Protein AF-A0A2M7KW00-F1 (afdb_monomer_lite)

pLDDT: mean 83.25, std 20.26, range [27.33, 98.62]

Sequence (384 aa):
MTSNLDKLHRLRQGNATWQCAARRAPFWIMPKDRPPYRPFIILVVDQDTELIYKTDIQEERPTPEAILEILFKAMQGTLLNLWHRGRPARILVDDAKLAQVLAPRLAELEIRCDYRATLPQANSALLEMEEHATKRKPIPGLLSIPGVTVPLAAEFFAAAADYYRQKPWRWMENWLPIAVRYPPDGRARYALVLGRGGETYGLSVYESLEDVDIVLSDTSPEKHAPLVPWFSLVLDEATGMSFADLDAIEQYGWPVAGEKAYPMAIKATPKSDWGELPSASELAWLAAALRVLPDFVTRHLHAERGMPRPAHATYSLSGVHGGQKIALRFPAEAQSTPPDADTAGSSNADQDADMEELEKFIQDWHWDEASHEIARQMGAFLFQ

Structure (mmCIF, N/CA/C/O backbone):
data_AF-A0A2M7KW00-F1
#
_entry.id   AF-A0A2M7KW00-F1
#
loop_
_atom_site.group_PDB
_atom_site.id
_atom_site.type_symbol
_atom_site.label_atom_id
_atom_site.label_alt_id
_atom_site.label_comp_id
_atom_site.label_asym_id
_atom_site.label_entity_id
_atom_site.label_seq_id
_atom_site.pdbx_PDB_ins_code
_atom_site.Cartn_x
_atom_site.Cartn_y
_atom_site.Cartn_z
_atom_site.occupancy
_atom_site.B_iso_or_equiv
_atom_site.auth_seq_id
_atom_site.auth_comp_id
_atom_site.auth_asym_id
_atom_site.auth_atom_id
_atom_site.pdbx_PDB_model_num
ATOM 1 N N . MET A 1 1 ? -17.438 -15.249 35.312 1.00 45.81 1 MET A N 1
ATOM 2 C CA . MET A 1 1 ? -17.894 -14.322 34.249 1.00 45.81 1 MET A CA 1
ATOM 3 C C . MET A 1 1 ? -19.181 -13.574 34.618 1.00 45.81 1 MET A C 1
ATOM 5 O O . MET A 1 1 ? -19.190 -12.360 34.470 1.00 45.81 1 MET A O 1
ATOM 9 N N . THR A 1 2 ? -20.209 -14.225 35.177 1.00 52.19 2 THR A N 1
ATOM 10 C CA . THR A 1 2 ? -21.486 -13.604 35.619 1.00 52.19 2 THR A CA 1
ATOM 11 C C . THR A 1 2 ? -21.329 -12.387 36.546 1.00 52.19 2 THR A C 1
ATOM 13 O O . THR A 1 2 ? -21.923 -11.348 36.295 1.00 52.19 2 THR A O 1
ATOM 16 N N . SER A 1 3 ? -20.424 -12.445 37.532 1.00 58.31 3 SER A N 1
ATOM 17 C CA . SER A 1 3 ? -20.190 -11.337 38.482 1.00 58.31 3 SER A CA 1
ATOM 18 C C . SER A 1 3 ? -19.735 -10.006 37.846 1.00 58.31 3 SER A C 1
ATOM 20 O O . SER A 1 3 ? -19.897 -8.950 38.459 1.00 58.31 3 SER A O 1
ATOM 22 N N . ASN A 1 4 ? -19.149 -10.027 36.640 1.00 69.81 4 ASN A N 1
ATOM 23 C CA . ASN A 1 4 ? -18.661 -8.809 35.981 1.00 69.81 4 ASN A CA 1
ATOM 24 C C . ASN A 1 4 ? -19.760 -8.127 35.145 1.00 69.81 4 ASN A C 1
ATOM 26 O O . ASN A 1 4 ? -19.852 -6.902 35.136 1.00 69.81 4 ASN A O 1
ATOM 30 N N . LEU A 1 5 ? -20.645 -8.914 34.524 1.00 77.75 5 LEU A N 1
ATOM 31 C CA . LEU A 1 5 ? -21.812 -8.410 33.790 1.00 77.75 5 LEU A CA 1
ATOM 32 C C . LEU A 1 5 ? -22.797 -7.695 34.725 1.00 77.75 5 LEU A C 1
ATOM 34 O O . LEU A 1 5 ? -23.242 -6.595 34.411 1.00 77.75 5 LEU A O 1
ATOM 38 N N . ASP A 1 6 ? -23.031 -8.229 35.928 1.00 79.75 6 ASP A N 1
ATOM 39 C CA . ASP A 1 6 ? -23.888 -7.584 36.936 1.00 79.75 6 ASP A CA 1
ATOM 40 C C . ASP A 1 6 ? -23.383 -6.190 37.343 1.00 79.75 6 ASP A C 1
ATOM 42 O O . ASP A 1 6 ? -24.168 -5.276 37.605 1.00 79.75 6 ASP A O 1
ATOM 46 N N . LYS A 1 7 ? -22.057 -6.001 37.400 1.00 83.12 7 LYS A N 1
ATOM 47 C CA . LYS A 1 7 ? -21.451 -4.694 37.695 1.00 83.12 7 LYS A CA 1
ATOM 48 C C . LYS A 1 7 ? -21.647 -3.713 36.543 1.00 83.12 7 LYS A C 1
ATOM 50 O O . LYS A 1 7 ? -21.883 -2.535 36.801 1.00 83.12 7 LYS A O 1
ATOM 55 N N . LEU A 1 8 ? -21.556 -4.191 35.303 1.00 87.19 8 LEU A N 1
ATOM 56 C CA . LEU A 1 8 ? -21.757 -3.383 34.099 1.00 87.19 8 LEU A CA 1
ATOM 57 C C . LEU A 1 8 ? -23.226 -2.989 33.917 1.00 87.19 8 LEU A C 1
ATOM 59 O O . LEU A 1 8 ? -23.504 -1.840 33.590 1.00 87.19 8 LEU A O 1
ATOM 63 N N . HIS A 1 9 ? -24.169 -3.882 34.224 1.00 87.56 9 HIS A N 1
ATOM 64 C CA . HIS A 1 9 ? -25.604 -3.581 34.210 1.00 87.56 9 HIS A CA 1
ATOM 65 C C . HIS A 1 9 ? -25.988 -2.408 35.116 1.00 87.56 9 HIS A C 1
ATOM 67 O O . HIS A 1 9 ? -26.864 -1.616 34.773 1.00 87.56 9 HIS A O 1
ATOM 73 N N . ARG A 1 10 ? -25.311 -2.272 36.263 1.00 88.69 10 ARG A N 1
ATOM 74 C CA . ARG A 1 10 ? -25.537 -1.178 37.222 1.00 88.69 10 ARG A CA 1
ATOM 75 C C . ARG A 1 10 ? -24.998 0.170 36.746 1.00 88.69 10 ARG A C 1
ATOM 77 O O . ARG A 1 10 ? -25.286 1.186 37.376 1.00 88.69 10 ARG A O 1
ATOM 84 N N . LEU A 1 11 ? -24.194 0.199 35.683 1.00 90.81 11 LEU A N 1
ATOM 85 C CA . LEU A 1 11 ? -23.729 1.450 35.100 1.00 90.81 11 LEU A CA 1
ATOM 86 C C . LEU A 1 11 ? -24.886 2.156 34.391 1.00 90.81 11 LEU A C 1
ATOM 88 O O . LEU A 1 11 ? -25.715 1.521 33.732 1.00 90.81 11 LEU A O 1
ATOM 92 N N . ARG A 1 12 ? -24.905 3.489 34.499 1.00 91.38 12 ARG A N 1
ATOM 93 C CA . ARG A 1 12 ? -25.876 4.332 33.801 1.00 91.38 12 ARG A CA 1
ATOM 94 C C . ARG A 1 12 ? -25.767 4.092 32.300 1.00 91.38 12 ARG A C 1
ATOM 96 O O . ARG A 1 12 ? -24.668 4.158 31.753 1.00 91.38 12 ARG A O 1
ATOM 103 N N . GLN A 1 13 ? -26.896 3.860 31.644 1.00 92.38 13 GLN A N 1
ATOM 104 C CA . GLN A 1 13 ? -26.951 3.855 30.190 1.00 92.38 13 GLN A CA 1
ATOM 105 C C . GLN A 1 13 ? -27.129 5.286 29.673 1.00 92.38 13 GLN A C 1
ATOM 107 O O . GLN A 1 13 ? -27.987 6.030 30.153 1.00 92.38 13 GLN A O 1
ATOM 112 N N . GLY A 1 14 ? -26.274 5.689 28.740 1.00 89.19 14 GLY A N 1
ATOM 113 C CA . GLY A 1 14 ? -26.382 6.940 27.997 1.00 89.19 14 GLY A CA 1
ATOM 114 C C . GLY A 1 14 ? -26.907 6.709 26.580 1.00 89.19 14 GLY A C 1
ATOM 115 O O . GLY A 1 14 ? -27.008 5.576 26.122 1.00 89.19 14 GLY A O 1
ATOM 116 N N . ASN A 1 15 ? -27.181 7.799 25.862 1.00 93.00 15 ASN A N 1
ATOM 117 C CA . ASN A 1 15 ? -27.612 7.758 24.457 1.00 93.00 15 ASN A CA 1
ATOM 118 C C . ASN A 1 15 ? -26.437 7.764 23.459 1.00 93.00 15 ASN A C 1
ATOM 120 O O . ASN A 1 15 ? -26.657 7.880 22.257 1.00 93.00 15 ASN A O 1
ATOM 124 N N . ALA A 1 16 ? -25.200 7.660 23.954 1.00 94.38 16 ALA A N 1
ATOM 125 C CA . ALA A 1 16 ? -23.987 7.764 23.153 1.00 94.38 16 ALA A CA 1
ATOM 126 C C . ALA A 1 16 ? -23.857 6.624 22.131 1.00 94.38 16 ALA A C 1
ATOM 128 O O . ALA A 1 16 ? -24.281 5.487 22.380 1.00 94.38 16 ALA A O 1
ATOM 129 N N . THR A 1 17 ? -23.227 6.938 20.999 1.00 97.62 17 THR A N 1
ATOM 130 C CA . THR A 1 17 ? -22.724 5.950 20.042 1.00 97.62 17 THR A CA 1
ATOM 131 C C . THR A 1 17 ? -21.207 5.920 20.130 1.00 97.62 17 THR A C 1
ATOM 133 O O . THR A 1 17 ? -20.566 6.949 19.953 1.00 97.62 17 THR A O 1
ATOM 136 N N . TRP A 1 18 ? -20.630 4.747 20.362 1.00 97.81 18 TRP A N 1
ATOM 137 C CA . TRP A 1 18 ? -19.180 4.558 20.326 1.00 97.81 18 TRP A CA 1
ATOM 138 C C . TRP A 1 18 ? -18.769 3.874 19.032 1.00 97.81 18 TRP A C 1
ATOM 140 O O . TRP A 1 18 ? -19.516 3.057 18.496 1.00 97.81 18 TRP A O 1
ATOM 150 N N . GLN A 1 19 ? -17.574 4.175 18.549 1.00 98.38 19 GLN A N 1
ATOM 151 C CA . GLN A 1 19 ? -16.898 3.419 17.506 1.00 98.38 19 GLN A CA 1
ATOM 152 C C . GLN A 1 19 ? -15.806 2.581 18.154 1.00 98.38 19 GLN A C 1
ATOM 154 O O . GLN A 1 19 ? -15.043 3.074 18.985 1.00 98.38 19 GLN A O 1
ATOM 159 N N . CYS A 1 20 ? -15.750 1.306 17.789 1.00 98.12 20 CYS A N 1
ATOM 160 C CA . CYS A 1 20 ? -14.713 0.394 18.224 1.00 98.12 20 CYS A CA 1
ATOM 161 C C . CYS A 1 20 ? -14.018 -0.202 17.002 1.00 98.12 20 CYS A C 1
ATOM 163 O O . CYS A 1 20 ? -14.656 -0.867 16.187 1.00 98.12 20 CYS A O 1
ATOM 165 N N . ALA A 1 21 ? -12.720 0.058 16.885 1.00 96.69 21 ALA A N 1
ATOM 166 C CA . ALA A 1 21 ? -11.879 -0.446 15.808 1.00 96.69 21 ALA A CA 1
ATOM 167 C C . ALA A 1 21 ? -10.793 -1.358 16.386 1.00 96.69 21 ALA A C 1
ATOM 169 O O . ALA A 1 21 ? -10.235 -1.060 17.440 1.00 96.69 21 ALA A O 1
ATOM 170 N N . ALA A 1 22 ? -10.485 -2.448 15.684 1.00 96.12 22 ALA A N 1
ATOM 171 C CA . ALA A 1 22 ? -9.365 -3.336 15.985 1.00 96.12 22 ALA A CA 1
ATOM 172 C C . ALA A 1 22 ? -8.521 -3.507 14.715 1.00 96.12 22 ALA A C 1
ATOM 174 O O . ALA A 1 22 ? -8.858 -4.308 13.844 1.00 96.12 22 ALA A O 1
ATOM 175 N N . ARG A 1 23 ? -7.457 -2.709 14.575 1.00 94.69 23 ARG A N 1
ATOM 176 C CA . ARG A 1 23 ? -6.689 -2.568 13.321 1.00 94.69 23 ARG A CA 1
ATOM 177 C C . ARG A 1 23 ? -5.191 -2.657 13.560 1.00 94.69 23 ARG A C 1
ATOM 179 O O . ARG A 1 23 ? -4.752 -2.555 14.699 1.00 94.69 23 ARG A O 1
ATOM 186 N N . ARG A 1 24 ? -4.403 -2.815 12.495 1.00 95.44 24 ARG A N 1
ATOM 187 C CA . ARG A 1 24 ? -2.952 -2.619 12.571 1.00 95.44 24 ARG A CA 1
ATOM 188 C C . ARG A 1 24 ? -2.656 -1.175 12.976 1.00 95.44 24 ARG A C 1
ATOM 190 O O . ARG A 1 24 ? -3.245 -0.239 12.443 1.00 95.44 24 ARG A O 1
ATOM 197 N N . ALA A 1 25 ? -1.743 -1.000 13.918 1.00 93.56 25 ALA A N 1
ATOM 198 C CA . ALA A 1 25 ? -1.333 0.307 14.394 1.00 93.56 25 ALA A CA 1
ATOM 199 C C . ALA A 1 25 ? -0.612 1.094 13.283 1.00 93.56 25 ALA A C 1
ATOM 201 O O . ALA A 1 25 ? 0.139 0.493 12.508 1.00 93.56 25 ALA A O 1
ATOM 202 N N . PRO A 1 26 ? -0.797 2.419 13.188 1.00 93.25 26 PRO A N 1
ATOM 203 C CA . PRO A 1 26 ? -0.128 3.259 12.198 1.00 93.25 26 PRO A CA 1
ATOM 204 C C . PRO A 1 26 ? 1.259 3.702 12.697 1.00 93.25 26 PRO A C 1
ATOM 206 O O . PRO A 1 26 ? 1.619 4.874 12.672 1.00 93.25 26 PRO A O 1
ATOM 209 N N . PHE A 1 27 ? 2.017 2.752 13.246 1.00 91.69 27 PHE A N 1
ATOM 210 C CA . PHE A 1 27 ? 3.394 2.924 13.695 1.00 91.69 27 PHE A CA 1
ATOM 211 C C . PHE A 1 27 ? 4.090 1.563 13.770 1.00 91.69 27 PHE A C 1
ATOM 213 O O . PHE A 1 27 ? 3.445 0.511 13.840 1.00 91.69 27 PHE A O 1
ATOM 220 N N . TRP A 1 28 ? 5.418 1.593 13.784 1.00 92.44 28 TRP A N 1
ATOM 221 C CA . TRP A 1 28 ? 6.259 0.408 13.906 1.00 92.44 28 TRP A CA 1
ATOM 222 C C . TRP A 1 28 ? 6.756 0.229 15.335 1.00 92.44 28 TRP A C 1
ATOM 224 O O . TRP A 1 28 ? 7.143 1.191 15.993 1.00 92.44 28 TRP A O 1
ATOM 234 N N . ILE A 1 29 ? 6.804 -1.021 15.790 1.00 90.75 29 ILE A N 1
ATOM 235 C CA . ILE A 1 29 ? 7.632 -1.415 16.927 1.00 90.75 29 ILE A CA 1
ATOM 236 C C . ILE A 1 29 ? 8.911 -2.027 16.363 1.00 90.75 29 ILE A C 1
ATOM 238 O O . ILE A 1 29 ? 8.855 -2.956 15.554 1.00 90.75 29 ILE A O 1
ATOM 242 N N . MET A 1 30 ? 10.056 -1.494 16.791 1.00 91.25 30 MET A N 1
ATOM 243 C CA . MET A 1 30 ? 11.389 -1.845 16.292 1.00 91.25 30 MET A CA 1
ATOM 244 C C . MET A 1 30 ? 12.249 -2.460 17.407 1.00 91.25 30 MET A C 1
ATOM 246 O O . MET A 1 30 ? 13.103 -1.795 17.990 1.00 91.25 30 MET A O 1
ATOM 250 N N . PRO A 1 31 ? 11.995 -3.723 17.770 1.00 88.62 31 PRO A N 1
ATOM 251 C CA . PRO A 1 31 ? 12.802 -4.440 18.749 1.00 88.62 31 PRO A CA 1
ATOM 252 C C . PRO A 1 31 ? 14.179 -4.802 18.167 1.00 88.62 31 PRO A C 1
ATOM 254 O O . PRO A 1 31 ? 14.361 -4.888 16.957 1.00 88.62 31 PRO A O 1
ATOM 257 N N . LYS A 1 32 ? 15.167 -5.030 19.037 1.00 85.25 32 LYS A N 1
ATOM 258 C CA . LYS A 1 32 ? 16.569 -5.263 18.630 1.00 85.25 32 LYS A CA 1
ATOM 259 C C . LYS A 1 32 ? 16.838 -6.680 18.130 1.00 85.25 32 LYS A C 1
ATOM 261 O O . LYS A 1 32 ? 17.815 -6.913 17.430 1.00 85.25 32 LYS A O 1
ATOM 266 N N . ASP A 1 33 ? 16.009 -7.624 18.544 1.00 91.62 33 ASP A N 1
ATOM 267 C CA . ASP A 1 33 ? 16.209 -9.066 18.414 1.00 91.62 33 ASP A CA 1
ATOM 268 C C . ASP A 1 33 ? 15.282 -9.721 17.381 1.00 91.62 33 ASP A C 1
ATOM 270 O O . ASP A 1 33 ? 15.375 -10.927 17.150 1.00 91.62 33 ASP A O 1
ATOM 274 N N . ARG A 1 34 ? 14.399 -8.948 16.740 1.00 88.38 34 ARG A N 1
ATOM 275 C CA . ARG A 1 34 ? 13.494 -9.440 15.696 1.00 88.38 34 ARG A CA 1
ATOM 276 C C . ARG A 1 34 ? 13.127 -8.339 14.693 1.00 88.38 34 ARG A C 1
ATOM 278 O O . ARG A 1 34 ? 13.294 -7.163 15.008 1.00 88.38 34 ARG A O 1
ATOM 285 N N . PRO A 1 35 ? 12.606 -8.698 13.506 1.00 88.69 35 PRO A N 1
ATOM 286 C CA . PRO A 1 35 ? 12.174 -7.717 12.515 1.00 88.69 35 PRO A CA 1
ATOM 287 C C . PRO A 1 35 ? 11.122 -6.731 13.057 1.00 88.69 35 PRO A C 1
ATOM 289 O O . PRO A 1 35 ? 10.318 -7.110 13.920 1.00 88.69 35 PRO A O 1
ATOM 292 N N . PRO A 1 36 ? 11.081 -5.489 12.533 1.00 91.81 36 PRO A N 1
ATOM 293 C CA . PRO A 1 36 ? 10.020 -4.538 12.835 1.00 91.81 36 PRO A CA 1
ATOM 294 C C . PRO A 1 36 ? 8.636 -5.124 12.562 1.00 91.81 36 PRO A C 1
ATOM 296 O O . PRO A 1 36 ? 8.425 -5.839 11.581 1.00 91.81 36 PRO A O 1
ATOM 299 N N . TYR A 1 37 ? 7.669 -4.793 13.412 1.00 91.81 37 TYR A N 1
ATOM 300 C CA . TYR A 1 37 ? 6.293 -5.253 13.249 1.00 91.81 37 TYR A CA 1
ATOM 301 C C . TYR A 1 37 ? 5.289 -4.160 13.609 1.00 91.81 37 TYR A C 1
ATOM 303 O O . TYR A 1 37 ? 5.576 -3.249 14.389 1.00 91.81 37 TYR A O 1
ATOM 311 N N . ARG A 1 38 ? 4.083 -4.274 13.045 1.00 94.38 38 ARG A N 1
ATOM 312 C CA . ARG A 1 38 ? 2.935 -3.432 13.396 1.00 94.38 38 ARG A CA 1
ATOM 313 C C . ARG A 1 38 ? 2.035 -4.188 14.370 1.00 94.38 38 ARG A C 1
ATOM 315 O O . ARG A 1 38 ? 1.467 -5.208 13.960 1.00 94.38 38 ARG A O 1
ATOM 322 N N . PRO A 1 39 ? 1.881 -3.738 15.626 1.00 95.44 39 PRO A N 1
ATOM 323 C CA . PRO A 1 39 ? 0.923 -4.347 16.539 1.00 95.44 39 PRO A CA 1
ATOM 324 C C . PRO A 1 39 ? -0.512 -4.067 16.072 1.00 95.44 39 PRO A C 1
ATOM 326 O O . PRO A 1 39 ? -0.748 -3.271 15.163 1.00 95.44 39 PRO A O 1
ATOM 329 N N . PHE A 1 40 ? -1.484 -4.707 16.702 1.00 96.25 40 PHE A N 1
ATOM 330 C CA . PHE A 1 40 ? -2.884 -4.321 16.653 1.00 96.25 40 PHE A CA 1
ATOM 331 C C . PHE A 1 40 ? -3.209 -3.296 17.739 1.00 96.25 40 PHE A C 1
ATOM 333 O O . PHE A 1 40 ? -2.741 -3.387 18.872 1.00 96.25 40 PHE A O 1
ATOM 340 N N . ILE A 1 41 ? -4.057 -2.336 17.395 1.00 95.50 41 ILE A N 1
ATOM 341 C CA . ILE A 1 41 ? -4.643 -1.365 18.309 1.00 95.50 41 ILE A CA 1
ATOM 342 C C . ILE A 1 41 ? -6.151 -1.598 18.383 1.00 95.50 41 ILE A C 1
ATOM 344 O O . ILE A 1 41 ? -6.830 -1.661 17.356 1.00 95.50 41 ILE A O 1
ATOM 348 N N . ILE A 1 42 ? -6.669 -1.736 19.602 1.00 96.88 42 ILE A N 1
ATOM 349 C CA . ILE A 1 42 ? -8.097 -1.666 19.899 1.00 96.88 42 ILE A CA 1
ATOM 350 C C . ILE A 1 42 ? -8.379 -0.246 20.370 1.00 96.88 42 ILE A C 1
ATOM 352 O O . ILE A 1 42 ? -7.870 0.176 21.408 1.00 96.88 42 ILE A O 1
ATOM 356 N N . LEU A 1 43 ? -9.199 0.475 19.617 1.00 95.94 43 LEU A N 1
ATOM 357 C CA . LEU A 1 43 ? -9.585 1.849 19.902 1.00 95.94 43 LEU A CA 1
ATOM 358 C C . LEU A 1 43 ? -11.084 1.910 20.183 1.00 95.94 43 LEU A C 1
ATOM 360 O O . LEU A 1 43 ? -11.873 1.374 19.408 1.00 95.94 43 LEU A O 1
ATOM 364 N N . VAL A 1 44 ? -11.474 2.575 21.270 1.00 96.31 44 VAL A N 1
ATOM 365 C CA . VAL A 1 44 ? -12.866 2.891 21.607 1.00 96.31 44 VAL A CA 1
ATOM 366 C C . VAL A 1 44 ? -12.993 4.402 21.710 1.00 96.31 44 VAL A C 1
ATOM 368 O O . VAL A 1 44 ? -12.443 5.009 22.630 1.00 96.31 44 VAL A O 1
ATOM 371 N N . VAL A 1 45 ? -13.722 4.993 20.771 1.00 95.19 45 VAL A N 1
ATOM 372 C CA . VAL A 1 45 ? -13.903 6.442 20.647 1.00 95.19 45 VAL A CA 1
ATOM 373 C C . VAL A 1 45 ? -15.386 6.783 20.646 1.00 95.19 45 VAL A C 1
ATOM 375 O O . VAL A 1 45 ? -16.207 6.055 20.082 1.00 95.19 45 VAL A O 1
ATOM 378 N N . ASP A 1 46 ? -15.750 7.872 21.305 1.00 94.19 46 ASP A N 1
ATOM 379 C CA . ASP A 1 46 ? -17.107 8.394 21.251 1.00 94.19 46 ASP A CA 1
ATOM 380 C C . ASP A 1 46 ? -17.346 9.124 19.923 1.00 94.19 46 ASP A C 1
ATOM 382 O O . ASP A 1 46 ? -16.532 9.933 19.484 1.00 94.19 46 ASP A O 1
ATOM 386 N N . GLN A 1 47 ? -18.460 8.822 19.257 1.00 94.62 47 GLN A N 1
ATOM 387 C CA . GLN A 1 47 ? -18.722 9.334 17.914 1.00 94.62 47 GLN A CA 1
ATOM 388 C C . GLN A 1 47 ? -18.974 10.847 17.888 1.00 94.62 47 GLN A C 1
ATOM 390 O O . GLN A 1 47 ? -18.634 11.493 16.901 1.00 94.62 47 GLN A O 1
ATOM 395 N N . ASP A 1 48 ? -19.603 11.397 18.926 1.00 91.19 48 ASP A N 1
ATOM 396 C CA . ASP A 1 48 ? -20.093 12.778 18.901 1.00 91.19 48 ASP A CA 1
ATOM 397 C C . ASP A 1 48 ? -19.098 13.742 19.562 1.00 91.19 48 ASP A C 1
ATOM 399 O O . ASP A 1 48 ? -19.019 14.907 19.182 1.00 91.19 48 ASP A O 1
ATOM 403 N N . THR A 1 49 ? -18.348 13.265 20.558 1.00 89.19 49 THR A N 1
ATOM 404 C CA . THR A 1 49 ? -17.354 14.064 21.295 1.00 89.19 49 THR A CA 1
ATOM 405 C C . THR A 1 49 ? -15.920 13.841 20.831 1.00 89.19 49 THR A C 1
ATOM 407 O O . THR A 1 49 ? -15.041 14.579 21.265 1.00 89.19 49 THR A O 1
ATOM 410 N N . GLU A 1 50 ? -15.679 12.821 20.001 1.00 87.44 50 GLU A N 1
ATOM 411 C CA . GLU A 1 50 ? -14.356 12.423 19.486 1.00 87.44 50 GLU A CA 1
ATOM 412 C C . GLU A 1 50 ? -13.363 11.979 20.576 1.00 87.44 50 GLU A C 1
ATOM 414 O O . GLU A 1 50 ? -12.216 11.639 20.297 1.00 87.44 50 GLU A O 1
ATOM 419 N N . LEU A 1 51 ? -13.815 11.900 21.831 1.00 88.94 51 LEU A N 1
ATOM 420 C CA . LEU A 1 51 ? -12.994 11.488 22.959 1.00 88.94 51 LEU A CA 1
ATOM 421 C C . 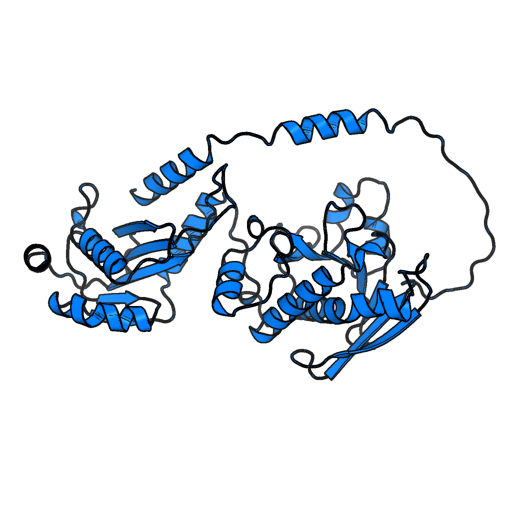LEU A 1 51 ? -12.670 9.997 22.886 1.00 88.94 51 LEU A C 1
ATOM 423 O O . LEU A 1 51 ? -13.558 9.143 22.782 1.00 88.94 51 LEU A O 1
ATOM 427 N N . ILE A 1 52 ? -11.387 9.677 23.034 1.00 90.56 52 ILE A N 1
ATOM 428 C CA . ILE A 1 52 ? -10.911 8.303 23.162 1.00 90.56 52 ILE A CA 1
ATOM 429 C C . ILE A 1 52 ? -11.181 7.828 24.592 1.00 90.56 52 ILE A C 1
ATOM 431 O O . ILE A 1 52 ? -10.614 8.322 25.565 1.00 90.56 52 ILE A O 1
ATOM 435 N N . TYR A 1 53 ? -12.061 6.843 24.741 1.00 89.62 53 TYR A N 1
ATOM 436 C CA . TYR A 1 53 ? -12.387 6.263 26.046 1.00 89.62 53 TYR A CA 1
ATOM 437 C C . TYR A 1 53 ? -11.433 5.145 26.430 1.00 89.62 53 TYR A C 1
ATOM 439 O O . TYR A 1 53 ? -11.151 4.941 27.616 1.00 89.62 53 TYR A O 1
ATOM 447 N N . LYS A 1 54 ? -10.932 4.402 25.440 1.00 90.75 54 LYS A N 1
ATOM 448 C CA . LYS A 1 54 ? -9.972 3.337 25.693 1.00 90.75 54 LYS A CA 1
ATOM 449 C C . LYS A 1 54 ? -9.110 3.043 24.477 1.00 90.75 54 LYS A C 1
ATOM 451 O O . LYS A 1 54 ? -9.621 2.923 23.369 1.00 90.75 54 LYS A O 1
ATOM 456 N N . THR A 1 55 ? -7.837 2.802 24.758 1.00 91.62 55 THR A N 1
ATOM 457 C CA . THR A 1 55 ? -6.884 2.203 23.830 1.00 91.62 55 THR A CA 1
ATOM 458 C C . THR A 1 55 ? -6.249 0.980 24.482 1.00 91.62 55 THR A C 1
ATOM 460 O O . THR A 1 55 ? -6.012 0.969 25.696 1.00 91.62 55 THR A O 1
ATOM 463 N N . ASP A 1 56 ? -5.994 -0.048 23.684 1.00 93.81 56 ASP A N 1
ATOM 464 C CA . ASP A 1 56 ? -5.217 -1.229 24.055 1.00 93.81 56 ASP A CA 1
ATOM 465 C C . ASP A 1 56 ? -4.356 -1.652 22.860 1.00 93.81 56 ASP A C 1
ATOM 467 O O . ASP A 1 56 ? -4.833 -1.629 21.725 1.00 93.81 56 ASP A O 1
ATOM 471 N N . ILE A 1 57 ? -3.090 -1.995 23.098 1.00 93.62 57 ILE A N 1
ATOM 472 C CA . ILE A 1 57 ? -2.143 -2.399 22.052 1.00 93.62 57 ILE A CA 1
ATOM 473 C C . ILE A 1 57 ? -1.774 -3.858 22.295 1.00 93.62 57 ILE A C 1
ATOM 475 O O . ILE A 1 57 ? -1.325 -4.218 23.382 1.00 93.62 57 ILE A O 1
ATOM 479 N N . GLN A 1 58 ? -1.949 -4.686 21.272 1.00 91.75 58 GLN A N 1
ATOM 480 C CA . GLN A 1 58 ? -1.665 -6.115 21.301 1.00 91.75 58 GLN A CA 1
ATOM 481 C C . GLN A 1 58 ? -0.772 -6.466 20.125 1.00 91.75 58 GLN A C 1
ATOM 483 O O . GLN A 1 58 ? -0.925 -5.925 19.041 1.00 91.75 58 GLN A O 1
ATOM 488 N N . GLU A 1 59 ? 0.186 -7.361 20.313 1.00 91.88 59 GLU A N 1
ATOM 489 C CA . GLU A 1 59 ? 1.060 -7.766 19.212 1.00 91.88 59 GLU A CA 1
ATOM 490 C C . GLU A 1 59 ? 0.308 -8.577 18.149 1.00 91.88 59 GLU A C 1
ATOM 492 O O . GLU A 1 59 ? 0.448 -8.330 16.950 1.00 91.88 59 GLU A O 1
ATOM 497 N N . GLU A 1 60 ? -0.521 -9.515 18.599 1.00 93.31 60 GLU A N 1
ATOM 498 C CA . GLU A 1 60 ? -1.321 -10.386 17.746 1.00 93.31 60 GLU A CA 1
ATOM 499 C C . GLU A 1 60 ? -2.717 -9.812 17.490 1.00 93.31 60 GLU A C 1
ATOM 501 O O . GLU A 1 60 ? -3.186 -8.908 18.187 1.00 93.31 60 GLU A O 1
ATOM 506 N N . ARG A 1 61 ? -3.406 -10.360 16.480 1.00 94.19 61 ARG A N 1
ATOM 507 C CA . ARG A 1 61 ? -4.782 -9.963 16.174 1.00 94.19 61 ARG A CA 1
ATOM 508 C C . ARG A 1 61 ? -5.675 -10.260 17.385 1.00 94.19 61 ARG A C 1
ATOM 510 O O . ARG A 1 61 ? -5.763 -11.423 17.784 1.00 94.19 61 ARG A O 1
ATOM 517 N N . PRO A 1 62 ? -6.377 -9.257 17.938 1.00 96.00 62 PRO A N 1
ATOM 518 C CA . PRO A 1 62 ? -7.163 -9.450 19.143 1.00 96.00 62 PRO A CA 1
ATOM 519 C C . PRO A 1 62 ? -8.348 -10.379 18.885 1.00 96.00 62 PRO A C 1
ATOM 521 O O . PRO A 1 62 ? -9.013 -10.306 17.846 1.00 96.00 62 PRO A O 1
ATOM 524 N N . THR A 1 63 ? -8.636 -11.244 19.857 1.00 96.81 63 THR A N 1
ATOM 525 C CA . THR A 1 63 ? -9.828 -12.094 19.820 1.00 96.81 63 THR A CA 1
ATOM 526 C C . THR A 1 63 ? -11.091 -11.266 20.081 1.00 96.81 63 THR A C 1
ATOM 528 O O . THR A 1 63 ? -11.022 -10.215 20.732 1.00 96.81 63 THR A O 1
ATOM 531 N N . PRO A 1 64 ? -12.276 -11.723 19.634 1.00 96.69 64 PRO A N 1
ATOM 532 C CA . PRO A 1 64 ? -13.537 -11.071 19.987 1.00 96.69 64 PRO A CA 1
ATOM 533 C C . PRO A 1 64 ? -13.724 -10.907 21.503 1.00 96.69 64 PRO A C 1
ATOM 535 O O . PRO A 1 64 ? -14.235 -9.885 21.955 1.00 96.69 64 PRO A O 1
ATOM 538 N N . GLU A 1 65 ? -13.266 -11.876 22.299 1.00 95.50 65 GLU A N 1
ATOM 539 C CA . GLU A 1 65 ? -13.296 -11.818 23.761 1.00 95.50 65 GLU A CA 1
ATOM 540 C C . GLU A 1 65 ? -12.407 -10.697 24.305 1.00 95.50 65 GLU A C 1
ATOM 542 O O . GLU A 1 65 ? -12.855 -9.939 25.165 1.00 95.50 65 GLU A O 1
ATOM 547 N N . ALA A 1 66 ? -11.188 -10.544 23.779 1.00 95.50 66 ALA A N 1
ATOM 548 C CA . ALA A 1 66 ? -10.288 -9.465 24.176 1.00 95.50 66 ALA A CA 1
ATOM 549 C C . ALA A 1 66 ? -10.898 -8.090 23.856 1.00 95.50 66 ALA A C 1
ATOM 551 O O . ALA A 1 66 ? -10.910 -7.204 24.709 1.00 95.50 66 ALA A O 1
ATOM 552 N N . ILE A 1 67 ? -11.491 -7.926 22.668 1.00 97.56 67 ILE A N 1
ATOM 553 C CA . ILE A 1 67 ? -12.179 -6.685 22.274 1.00 97.56 67 ILE A CA 1
ATOM 554 C C . ILE A 1 67 ? -13.353 -6.391 23.215 1.00 97.56 67 ILE A C 1
ATOM 556 O O . ILE A 1 67 ? -13.513 -5.262 23.685 1.00 97.56 67 ILE A O 1
ATOM 560 N N . LEU A 1 68 ? -14.153 -7.407 23.549 1.00 95.94 68 LEU A N 1
ATOM 561 C CA . LEU A 1 68 ? -15.265 -7.270 24.485 1.00 95.94 68 LEU A CA 1
ATOM 562 C C . LEU A 1 68 ? -14.788 -6.842 25.884 1.00 95.94 68 LEU A C 1
ATOM 564 O O . LEU A 1 68 ? -15.404 -5.982 26.513 1.00 95.94 68 LEU A O 1
ATOM 568 N N . GLU A 1 69 ? -13.671 -7.389 26.365 1.00 94.62 69 GLU A N 1
ATOM 569 C CA . GLU A 1 69 ? -13.064 -6.964 27.628 1.00 94.62 69 GLU A CA 1
ATOM 570 C C . GLU A 1 69 ? -12.608 -5.501 27.598 1.00 94.62 69 GLU A C 1
ATOM 572 O O . GLU A 1 69 ? -12.799 -4.784 28.585 1.00 94.62 69 GLU A O 1
ATOM 577 N N . ILE A 1 70 ? -12.039 -5.033 26.484 1.00 95.00 70 ILE A N 1
ATOM 578 C CA . ILE A 1 70 ? -11.657 -3.624 26.318 1.00 95.00 70 ILE A CA 1
ATOM 579 C C . ILE A 1 70 ? -12.888 -2.715 26.322 1.00 95.00 70 ILE A C 1
ATOM 581 O O . ILE A 1 70 ? -12.886 -1.704 27.027 1.00 95.00 70 ILE A O 1
ATOM 585 N N . LEU A 1 71 ? -13.970 -3.102 25.643 1.00 95.81 71 LEU A N 1
ATOM 586 C CA . LEU A 1 71 ? -15.247 -2.382 25.688 1.00 95.81 71 LEU A CA 1
ATOM 587 C C . LEU A 1 71 ? -15.805 -2.294 27.114 1.00 95.81 71 LEU A C 1
ATOM 589 O O . LEU A 1 71 ? -16.243 -1.232 27.552 1.00 95.81 71 LEU A O 1
ATOM 593 N N . PHE A 1 72 ? -15.748 -3.385 27.878 1.00 94.25 72 PHE A N 1
ATOM 594 C CA . PHE A 1 72 ? -16.191 -3.390 29.273 1.00 94.25 72 PHE A CA 1
ATOM 595 C C . PHE A 1 72 ? -15.331 -2.489 30.161 1.00 94.25 72 PHE A C 1
ATOM 597 O O . PHE A 1 72 ? -15.868 -1.769 31.006 1.00 94.25 72 PHE A O 1
ATOM 604 N N . LYS A 1 73 ? -14.010 -2.481 29.955 1.00 91.50 73 LYS A N 1
ATOM 605 C CA . LYS A 1 73 ? -13.101 -1.552 30.641 1.00 91.50 73 LYS A CA 1
ATOM 606 C C . LYS A 1 73 ? -13.411 -0.097 30.270 1.00 91.50 73 LYS A C 1
ATOM 608 O O . LYS A 1 73 ? -13.399 0.748 31.158 1.00 91.50 73 LYS A O 1
ATOM 613 N N . ALA A 1 74 ? -13.743 0.189 29.008 1.00 91.94 74 ALA A N 1
ATOM 614 C CA . ALA A 1 74 ? -14.157 1.523 28.569 1.00 91.94 74 ALA A CA 1
ATOM 615 C C . ALA A 1 74 ? -15.433 1.988 29.298 1.00 91.94 74 ALA A C 1
ATOM 617 O O . ALA A 1 74 ? -15.471 3.090 29.834 1.00 91.94 74 ALA A O 1
ATOM 618 N N . MET A 1 75 ? -16.441 1.118 29.439 1.00 93.75 75 MET A N 1
ATOM 619 C CA . MET A 1 75 ? -17.672 1.431 30.189 1.00 93.75 75 MET A CA 1
ATOM 620 C C . MET A 1 75 ? -17.424 1.747 31.664 1.00 93.75 75 MET A C 1
ATOM 622 O O . MET A 1 75 ? -18.112 2.578 32.260 1.00 93.75 75 MET A O 1
ATOM 626 N N . GLN A 1 76 ? -16.454 1.072 32.278 1.00 89.50 76 GLN A N 1
ATOM 627 C CA . GLN A 1 76 ? -16.101 1.295 33.678 1.00 89.50 76 GLN A CA 1
ATOM 628 C C . GLN A 1 76 ? -15.383 2.635 33.899 1.00 89.50 76 GLN A C 1
ATOM 630 O O . GLN A 1 76 ? -15.441 3.155 35.017 1.00 89.50 76 GLN A O 1
ATOM 635 N N . GLY A 1 77 ? -14.787 3.206 32.847 1.00 79.44 77 GLY A N 1
ATOM 636 C CA . GLY A 1 77 ? -13.945 4.395 32.913 1.00 79.44 77 GLY A CA 1
ATOM 637 C C . GLY A 1 77 ? -12.629 4.143 33.657 1.00 79.44 77 GLY A C 1
ATOM 638 O O . GLY A 1 77 ? -12.418 3.108 34.295 1.00 79.44 77 GLY A O 1
ATOM 639 N N . THR A 1 78 ? -11.719 5.110 33.590 1.00 67.81 78 THR A N 1
ATOM 640 C CA . THR A 1 78 ? -10.508 5.152 34.427 1.00 67.81 78 THR A CA 1
ATOM 641 C C . THR A 1 78 ? -10.682 6.178 35.547 1.00 67.81 78 THR A C 1
ATOM 643 O O . THR A 1 78 ? -11.626 6.964 35.531 1.00 67.81 78 THR A O 1
ATOM 646 N N . LEU A 1 79 ? -9.767 6.202 36.523 1.00 60.97 79 LEU A N 1
ATOM 647 C CA . LEU A 1 79 ? -9.756 7.223 37.585 1.00 60.97 79 LEU A CA 1
ATOM 648 C C . LEU A 1 79 ? -9.728 8.655 37.031 1.00 60.97 79 LEU A C 1
ATOM 650 O O . LEU A 1 79 ? -10.379 9.531 37.589 1.00 60.97 79 LEU A O 1
ATOM 654 N N . LEU A 1 80 ? -9.015 8.869 35.924 1.00 59.12 80 LEU A N 1
ATOM 655 C CA . LEU A 1 80 ? -8.927 10.163 35.247 1.00 59.12 80 LEU A CA 1
ATOM 656 C C . LEU A 1 80 ? -10.223 10.509 34.504 1.00 59.12 80 LEU A C 1
ATOM 658 O O . LEU A 1 80 ? -10.566 11.680 34.371 1.00 59.12 80 LEU A O 1
ATOM 662 N N . ASN A 1 81 ? -10.991 9.495 34.093 1.00 63.50 81 ASN A N 1
ATOM 663 C CA . ASN A 1 81 ? -12.094 9.675 33.163 1.00 63.50 81 ASN A CA 1
ATOM 664 C C . ASN A 1 81 ? -13.451 9.160 33.693 1.00 63.50 81 ASN A C 1
ATOM 666 O O . ASN A 1 81 ? -14.325 8.738 32.938 1.00 63.50 81 ASN A O 1
ATOM 670 N N . LEU A 1 82 ? -13.669 9.236 35.012 1.00 70.12 82 LEU A N 1
ATOM 671 C CA . LEU A 1 82 ? -14.905 8.778 35.675 1.00 70.12 82 LEU A CA 1
ATOM 672 C C . LEU A 1 82 ? -16.188 9.451 35.151 1.00 70.12 82 LEU A C 1
ATOM 674 O O . LEU A 1 82 ? -17.272 8.884 35.272 1.00 70.12 82 LEU A O 1
ATOM 678 N N . TRP A 1 83 ? -16.070 10.646 34.576 1.00 69.06 83 TRP A N 1
ATOM 679 C CA . TRP A 1 83 ? -17.161 11.429 33.997 1.00 69.06 83 TRP A CA 1
ATOM 680 C C . TRP A 1 83 ? -17.829 10.766 32.780 1.00 69.06 83 TRP A C 1
ATOM 682 O O . TRP A 1 83 ? -19.024 10.976 32.583 1.00 69.06 83 TRP A O 1
ATOM 692 N N . HIS A 1 84 ? -17.123 9.910 32.027 1.00 72.50 84 HIS A N 1
ATOM 693 C CA . HIS A 1 84 ? -17.717 9.124 30.933 1.00 72.50 84 HIS A CA 1
ATOM 694 C C . HIS A 1 84 ? -18.144 7.707 31.342 1.00 72.50 84 HIS A C 1
ATOM 696 O O . HIS A 1 84 ? -18.598 6.933 30.499 1.00 72.50 84 HIS A O 1
ATOM 702 N N . ARG A 1 85 ? -18.010 7.335 32.623 1.00 84.75 85 ARG A N 1
ATOM 703 C CA . ARG A 1 85 ? -18.400 6.007 33.113 1.00 84.75 85 ARG A CA 1
ATOM 704 C C . ARG A 1 85 ? -19.875 5.740 32.806 1.00 84.75 85 ARG A C 1
ATOM 706 O O . ARG A 1 85 ? -20.765 6.442 33.289 1.00 84.75 85 ARG A O 1
ATOM 713 N N . GLY A 1 86 ? -20.146 4.679 32.057 1.00 90.75 86 GLY A N 1
ATOM 714 C CA . GLY A 1 86 ? -21.491 4.371 31.591 1.00 90.75 86 GLY A CA 1
ATOM 715 C C . GLY A 1 86 ? -21.512 3.364 30.451 1.00 90.75 86 GLY A C 1
ATOM 716 O O . GLY A 1 86 ? -20.492 3.062 29.838 1.00 90.75 86 GLY A O 1
ATOM 717 N N . ARG A 1 87 ? -22.704 2.839 30.173 1.00 94.56 87 ARG A N 1
ATOM 718 C CA . ARG A 1 87 ? -22.977 2.033 28.979 1.00 94.56 87 ARG A CA 1
ATOM 719 C C . ARG A 1 87 ? -23.408 2.960 27.836 1.00 94.56 87 ARG A C 1
ATOM 721 O O . ARG A 1 87 ? -24.267 3.813 28.077 1.00 94.56 87 ARG A O 1
ATOM 728 N N . PRO A 1 88 ? -22.887 2.804 26.608 1.00 96.25 88 PRO A N 1
ATOM 729 C CA . PRO A 1 88 ? -23.450 3.488 25.447 1.00 96.25 88 PRO A CA 1
ATOM 730 C C . PRO A 1 88 ? -24.832 2.923 25.089 1.00 96.25 88 PRO A C 1
ATOM 732 O O . PRO A 1 88 ? -25.242 1.871 25.578 1.00 96.25 88 PRO A O 1
ATOM 735 N N . ALA A 1 89 ? -25.550 3.589 24.188 1.00 97.50 89 ALA A N 1
ATOM 736 C CA . ALA A 1 89 ? -26.726 2.995 23.551 1.00 97.50 89 ALA A CA 1
ATOM 737 C C . ALA A 1 89 ? -26.315 2.063 22.402 1.00 97.50 89 ALA A C 1
ATOM 739 O O . ALA A 1 89 ? -26.987 1.064 22.123 1.00 97.50 89 ALA A O 1
ATOM 740 N N . ARG A 1 90 ? -25.213 2.400 21.721 1.00 98.31 90 ARG A N 1
ATOM 741 C CA . ARG A 1 90 ? -24.758 1.710 20.517 1.00 98.31 90 ARG A CA 1
ATOM 742 C C . ARG A 1 90 ? -23.236 1.678 20.405 1.00 98.31 90 ARG A C 1
ATOM 744 O O . ARG A 1 90 ? -22.571 2.649 20.747 1.00 98.31 90 ARG A O 1
ATOM 751 N N . ILE A 1 91 ? -22.714 0.586 19.858 1.00 98.50 91 ILE A N 1
ATOM 752 C CA . ILE A 1 91 ? -21.322 0.419 19.442 1.00 98.50 91 ILE A CA 1
ATOM 753 C C . ILE A 1 91 ? -21.301 0.093 17.945 1.00 98.50 91 ILE A C 1
ATOM 755 O O . ILE A 1 91 ? -22.017 -0.797 17.486 1.00 98.50 91 ILE A O 1
ATOM 759 N N . LEU A 1 92 ? -20.486 0.817 17.188 1.00 98.62 92 LEU A N 1
ATOM 760 C CA . LEU A 1 92 ? -20.224 0.582 15.774 1.00 98.62 92 LEU A CA 1
ATOM 761 C C . LEU A 1 92 ? -18.861 -0.087 15.614 1.00 98.62 92 LEU A C 1
ATOM 763 O O . LEU A 1 92 ? -17.893 0.358 16.227 1.00 98.62 92 LEU A O 1
ATOM 767 N N . VAL A 1 93 ? -18.784 -1.122 14.782 1.00 98.31 93 VAL A N 1
ATOM 768 C CA . VAL A 1 93 ? -17.529 -1.804 14.421 1.00 98.31 93 VAL A CA 1
ATOM 769 C C . VAL A 1 93 ? -17.414 -1.940 12.905 1.00 98.31 93 VAL A C 1
ATOM 771 O O . VAL A 1 93 ? -18.424 -1.974 12.202 1.00 98.31 93 VAL A O 1
ATOM 774 N N . ASP A 1 94 ? -16.195 -2.049 12.395 1.00 95.94 94 ASP A N 1
ATOM 775 C CA . ASP A 1 94 ? -15.872 -2.114 10.963 1.00 95.94 94 ASP A CA 1
ATOM 776 C C . ASP A 1 94 ? -15.519 -3.507 10.440 1.00 95.94 94 ASP A C 1
ATOM 778 O O . ASP A 1 94 ? -15.199 -3.674 9.264 1.00 95.94 94 ASP A O 1
ATOM 782 N N . ASP A 1 95 ? -15.671 -4.530 11.275 1.00 95.62 95 ASP A N 1
ATOM 783 C CA . ASP A 1 95 ? -15.617 -5.930 10.872 1.00 95.62 95 ASP A CA 1
ATOM 784 C C . ASP A 1 95 ? -17.010 -6.557 11.043 1.00 95.62 95 ASP A C 1
ATOM 786 O O . ASP A 1 95 ? -17.554 -6.660 12.146 1.00 95.62 95 ASP A O 1
ATOM 790 N N . ALA A 1 96 ? -17.615 -6.969 9.926 1.00 95.94 96 ALA A N 1
ATOM 791 C CA . ALA A 1 96 ? -18.959 -7.540 9.916 1.00 95.94 96 ALA A CA 1
ATOM 792 C C . ALA A 1 96 ? -19.049 -8.870 10.683 1.00 95.94 96 ALA A C 1
ATOM 794 O O . ALA A 1 96 ? -20.078 -9.150 11.300 1.00 95.94 96 ALA A O 1
ATOM 795 N N . LYS A 1 97 ? -17.985 -9.685 10.672 1.00 95.81 97 LYS A N 1
ATOM 796 C CA . LYS A 1 97 ? -17.930 -10.935 11.444 1.00 95.81 97 LYS A CA 1
ATOM 797 C C . LYS A 1 97 ? -17.793 -10.621 12.927 1.00 95.81 97 LYS A C 1
ATOM 799 O O . LYS A 1 97 ? -18.480 -11.231 13.741 1.00 95.81 97 LYS A O 1
ATOM 804 N N . LEU A 1 98 ? -16.967 -9.634 13.272 1.00 95.94 98 LEU A N 1
ATOM 805 C CA . LEU A 1 98 ? -16.837 -9.174 14.650 1.00 95.94 98 LEU A CA 1
ATOM 806 C C . LEU A 1 98 ? -18.176 -8.654 15.191 1.00 95.94 98 LEU A C 1
ATOM 808 O O . LEU A 1 98 ? -18.580 -9.055 16.279 1.00 95.94 98 LEU A O 1
ATOM 812 N N . ALA A 1 99 ? -18.906 -7.843 14.418 1.00 97.50 99 ALA A N 1
ATOM 813 C CA . ALA A 1 99 ? -20.232 -7.351 14.803 1.00 97.50 99 ALA A CA 1
ATOM 814 C C . ALA A 1 99 ? -21.192 -8.500 15.153 1.00 97.50 99 ALA A C 1
ATOM 816 O O . ALA A 1 99 ? -21.861 -8.460 16.184 1.00 97.50 99 ALA A O 1
ATOM 817 N N . GLN A 1 100 ? -21.223 -9.551 14.323 1.00 97.25 100 GLN A N 1
ATOM 818 C CA . GLN A 1 100 ? -22.063 -10.732 14.550 1.00 97.25 100 GLN A CA 1
ATOM 819 C C . GLN A 1 100 ? -21.707 -11.463 15.850 1.00 97.25 100 GLN A C 1
ATOM 821 O O . GLN A 1 100 ? -22.604 -11.928 16.550 1.00 97.25 100 GLN A O 1
ATOM 826 N N . VAL A 1 101 ? -20.417 -11.546 16.188 1.00 97.06 101 VAL A N 1
ATOM 827 C CA . VAL A 1 101 ? -19.942 -12.208 17.413 1.00 97.06 101 VAL A CA 1
ATOM 828 C C . VAL A 1 101 ? -20.211 -11.359 18.660 1.00 97.06 101 VAL A C 1
ATOM 830 O O . VAL A 1 101 ? -20.619 -11.892 19.692 1.00 97.06 101 VAL A O 1
ATOM 833 N N . LEU A 1 102 ? -20.014 -10.039 18.585 1.00 97.12 102 LEU A N 1
ATOM 834 C CA . LEU A 1 102 ? -20.171 -9.142 19.733 1.00 97.12 102 LEU A CA 1
ATOM 835 C C . LEU A 1 102 ? -21.638 -8.826 20.055 1.00 97.12 102 LEU A C 1
ATOM 837 O O . LEU A 1 102 ? -21.976 -8.645 21.228 1.00 97.12 102 LEU A O 1
ATOM 841 N N . ALA A 1 103 ? -22.517 -8.772 19.048 1.00 97.38 103 ALA A N 1
ATOM 842 C CA . ALA A 1 103 ? -23.897 -8.318 19.215 1.00 97.38 103 ALA A CA 1
ATOM 843 C C . ALA A 1 103 ? -24.697 -9.075 20.294 1.00 97.38 103 ALA A C 1
ATOM 845 O O . ALA A 1 103 ? -25.298 -8.397 21.127 1.00 97.38 103 ALA A O 1
ATOM 846 N N . PRO A 1 104 ? -24.689 -10.423 20.379 1.00 96.75 104 PRO A N 1
ATOM 847 C CA . PRO A 1 104 ? -25.432 -11.133 21.423 1.00 96.75 104 PRO A CA 1
ATOM 848 C C . PRO A 1 104 ? -24.957 -10.781 22.837 1.00 96.75 104 PRO A C 1
ATOM 850 O O . PRO A 1 104 ? -25.770 -10.568 23.732 1.00 96.75 104 PRO A O 1
ATOM 853 N N . ARG A 1 105 ? -23.638 -10.658 23.029 1.00 94.81 105 ARG A N 1
ATOM 854 C CA . ARG A 1 105 ? -23.026 -10.362 24.333 1.00 94.81 105 ARG A CA 1
ATOM 855 C C . ARG A 1 105 ? -23.264 -8.920 24.771 1.00 94.81 105 ARG A C 1
ATOM 857 O O . ARG A 1 105 ? -23.433 -8.656 25.956 1.00 94.81 105 ARG A O 1
ATOM 864 N N . LEU A 1 106 ? -23.278 -7.985 23.825 1.00 96.56 106 LEU A N 1
ATOM 865 C CA . LEU A 1 106 ? -23.597 -6.581 24.088 1.00 96.56 106 LEU A CA 1
ATOM 866 C C . LEU A 1 106 ? -25.101 -6.365 24.305 1.00 96.56 106 LEU A C 1
ATOM 868 O O . LEU A 1 106 ? -25.478 -5.524 25.121 1.00 96.56 106 LEU A O 1
ATOM 872 N N . ALA A 1 107 ? -25.954 -7.167 23.660 1.00 96.50 107 ALA A N 1
ATOM 873 C CA . ALA A 1 107 ? -27.399 -7.133 23.861 1.00 96.50 107 ALA A CA 1
ATOM 874 C C . ALA A 1 107 ? -27.812 -7.556 25.279 1.00 96.50 107 ALA A C 1
ATOM 876 O O . ALA A 1 107 ? -28.786 -7.010 25.795 1.00 96.50 107 ALA A O 1
ATOM 877 N N . GLU A 1 108 ? -27.055 -8.449 25.937 1.00 94.94 108 GLU A N 1
ATOM 878 C CA . GLU A 1 108 ? -27.235 -8.738 27.371 1.00 94.94 108 GLU A CA 1
ATOM 879 C C . GLU A 1 108 ? -27.172 -7.448 28.196 1.00 94.94 108 GLU A C 1
ATOM 881 O O . GLU A 1 108 ? -27.972 -7.272 29.099 1.00 94.94 108 GLU A O 1
ATOM 886 N N . LEU A 1 109 ? -26.300 -6.504 27.827 1.00 94.62 109 LEU A N 1
ATOM 887 C CA . LEU A 1 109 ? -26.155 -5.190 28.455 1.00 94.62 109 LEU A CA 1
ATOM 888 C C . LEU A 1 109 ? -27.023 -4.107 27.801 1.00 94.62 109 LEU A C 1
ATOM 890 O O . LEU A 1 109 ? -26.731 -2.928 27.980 1.00 94.62 109 LEU A O 1
ATOM 894 N N . GLU A 1 110 ? -28.050 -4.465 27.028 1.00 96.19 110 GLU A N 1
ATOM 895 C CA . GLU A 1 110 ? -28.939 -3.531 26.313 1.00 96.19 110 GLU A CA 1
ATOM 896 C C . GLU A 1 110 ? -28.200 -2.572 25.355 1.00 96.19 110 GLU A C 1
ATOM 898 O O . GLU A 1 110 ? -28.696 -1.488 25.041 1.00 96.19 110 GLU A O 1
ATOM 903 N N . ILE A 1 111 ? -27.011 -2.957 24.880 1.00 98.00 111 ILE A N 1
ATOM 904 C CA . ILE A 1 111 ? -26.197 -2.181 23.939 1.00 98.00 111 ILE A CA 1
ATOM 905 C C . ILE A 1 111 ? -26.370 -2.771 22.542 1.00 98.00 111 ILE A C 1
ATOM 907 O O . ILE A 1 111 ? -26.144 -3.961 22.322 1.00 98.00 111 ILE A O 1
ATOM 911 N N . ARG A 1 112 ? -26.730 -1.934 21.565 1.00 98.12 112 ARG A N 1
ATOM 912 C CA . ARG A 1 112 ? -26.788 -2.360 20.158 1.00 98.12 112 ARG A CA 1
ATOM 913 C C . ARG A 1 112 ? -25.384 -2.394 19.564 1.00 98.12 112 ARG A C 1
ATOM 915 O O . ARG A 1 112 ? -24.625 -1.451 19.760 1.00 98.12 112 ARG A O 1
ATOM 922 N N . CYS A 1 113 ? -25.051 -3.438 18.813 1.00 98.50 113 CYS A N 1
ATOM 923 C CA . CYS A 1 113 ? -23.793 -3.525 18.078 1.00 98.50 113 CYS A CA 1
ATOM 924 C C . CYS A 1 113 ? -24.083 -3.643 16.586 1.00 98.50 113 CYS A C 1
ATOM 926 O O . CYS A 1 113 ? -24.750 -4.589 16.171 1.00 98.50 113 CYS A O 1
ATOM 928 N N . ASP A 1 114 ? -23.595 -2.686 15.800 1.00 97.62 114 ASP A N 1
ATOM 929 C CA . ASP A 1 114 ? -23.859 -2.615 14.366 1.00 97.62 114 ASP A CA 1
ATOM 930 C C . ASP A 1 114 ? -22.553 -2.563 13.566 1.00 97.62 114 ASP A C 1
ATOM 932 O O . ASP A 1 114 ? -21.608 -1.858 13.923 1.00 97.62 114 ASP A O 1
ATOM 936 N N . TYR A 1 115 ? -22.531 -3.248 12.423 1.00 98.19 115 TYR A N 1
ATOM 937 C CA . TYR A 1 115 ? -21.462 -3.096 11.439 1.00 98.19 115 TYR A CA 1
ATOM 938 C C . TYR A 1 115 ? -21.594 -1.771 10.675 1.00 98.19 115 TYR A C 1
ATOM 940 O O . TYR A 1 115 ? -22.687 -1.409 10.219 1.00 98.19 115 TYR A O 1
ATOM 948 N N . ARG A 1 116 ? -20.476 -1.076 10.463 1.00 97.69 116 ARG A N 1
ATOM 949 C CA . ARG A 1 116 ? -20.345 0.045 9.528 1.00 97.69 116 ARG A CA 1
ATOM 950 C C . ARG A 1 116 ? -19.042 -0.081 8.760 1.00 97.69 116 ARG A C 1
ATOM 952 O O . ARG A 1 116 ? -17.994 -0.249 9.357 1.00 97.69 116 ARG A O 1
ATOM 959 N N . ALA A 1 117 ? -19.104 0.063 7.438 1.00 93.12 117 ALA A N 1
ATOM 960 C CA . ALA A 1 117 ? -17.919 -0.036 6.586 1.00 93.12 117 ALA A CA 1
ATOM 961 C C . ALA A 1 117 ? -16.849 1.022 6.903 1.00 93.12 117 ALA A C 1
ATOM 963 O O . ALA A 1 117 ? -15.680 0.820 6.598 1.00 93.12 117 ALA A O 1
ATOM 964 N N . THR A 1 118 ? -17.244 2.146 7.503 1.00 94.19 118 THR A N 1
ATOM 965 C CA . THR A 1 118 ? -16.338 3.216 7.913 1.00 94.19 118 THR A CA 1
ATOM 966 C C . THR A 1 118 ? -16.654 3.678 9.331 1.00 94.19 118 THR A C 1
ATOM 968 O O . THR A 1 118 ? -17.816 3.732 9.742 1.00 94.19 118 THR A O 1
ATOM 971 N N . LEU A 1 119 ? -15.598 4.031 10.066 1.00 96.94 119 LEU A N 1
ATOM 972 C CA . LEU A 1 119 ? -15.643 4.588 11.417 1.00 96.94 119 LEU A CA 1
ATOM 973 C C . LEU A 1 119 ? -14.878 5.923 11.399 1.00 96.94 119 LEU A C 1
ATOM 975 O O . LEU A 1 119 ? -13.668 5.918 11.616 1.00 96.94 119 LEU A O 1
ATOM 979 N N . PRO A 1 120 ? -15.527 7.050 11.041 1.00 95.44 120 PRO A N 1
ATOM 980 C CA . PRO A 1 120 ? -14.833 8.315 10.799 1.00 95.44 120 PRO A CA 1
ATOM 981 C C . PRO A 1 120 ? -13.992 8.803 11.981 1.00 95.44 120 PRO A C 1
ATOM 983 O O . PRO A 1 120 ? -12.837 9.155 11.782 1.00 95.44 120 PRO A O 1
ATOM 986 N N . GLN A 1 121 ? -14.522 8.754 13.204 1.00 95.81 121 GLN A N 1
ATOM 987 C CA . GLN A 1 121 ? -13.809 9.197 14.405 1.00 95.81 121 GLN A CA 1
ATOM 988 C C . GLN A 1 121 ? -12.626 8.282 14.725 1.00 95.81 121 GLN A C 1
ATOM 990 O O . GLN A 1 121 ? -11.550 8.764 15.063 1.00 95.81 121 GLN A O 1
ATOM 995 N N . ALA A 1 122 ? -12.781 6.966 14.549 1.00 95.50 122 ALA A N 1
ATOM 996 C CA . ALA A 1 122 ?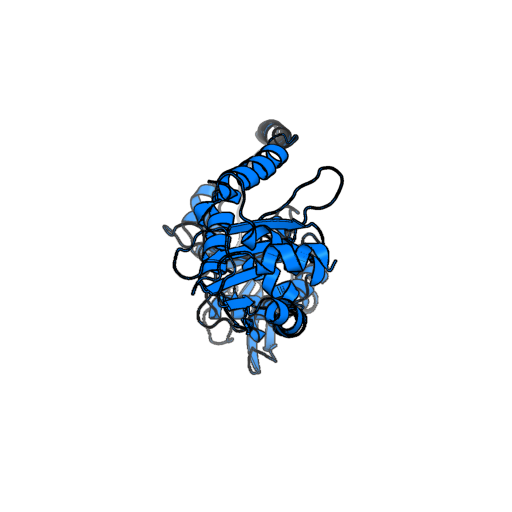 -11.655 6.045 14.694 1.00 95.50 122 ALA A CA 1
ATOM 997 C C . ALA A 1 122 ? -10.582 6.273 13.612 1.00 95.50 122 ALA A C 1
ATOM 999 O O . ALA A 1 122 ? -9.394 6.183 13.904 1.00 95.50 122 ALA A O 1
ATOM 1000 N N . ASN A 1 123 ? -10.984 6.592 12.376 1.00 94.25 123 ASN A N 1
ATOM 1001 C CA . ASN A 1 123 ? -10.055 6.928 11.296 1.00 94.25 123 ASN A CA 1
ATOM 1002 C C . ASN A 1 123 ? -9.268 8.208 11.613 1.00 94.25 123 ASN A C 1
ATOM 1004 O O . ASN A 1 123 ? -8.050 8.200 11.469 1.00 94.25 123 ASN A O 1
ATOM 1008 N N . SER A 1 124 ? -9.943 9.274 12.057 1.00 93.31 124 SER A N 1
ATOM 1009 C CA . SER A 1 124 ? -9.292 10.536 12.434 1.00 93.31 124 SER A CA 1
ATOM 1010 C C . SER A 1 124 ? -8.289 10.332 13.567 1.00 93.31 124 SER A C 1
ATOM 1012 O O . SER A 1 124 ? -7.132 10.711 13.427 1.00 93.31 124 SER A O 1
ATOM 1014 N N . ALA A 1 125 ? -8.686 9.629 14.633 1.00 92.75 125 ALA A N 1
ATOM 1015 C CA . ALA A 1 125 ? -7.798 9.335 15.754 1.00 92.75 125 ALA A CA 1
ATOM 1016 C C . ALA A 1 125 ? -6.547 8.540 15.330 1.00 92.75 125 ALA A C 1
ATOM 1018 O O . ALA A 1 125 ? -5.449 8.818 15.803 1.00 92.75 125 ALA A O 1
ATOM 1019 N N . LEU A 1 126 ? -6.682 7.567 14.418 1.00 92.56 126 LEU A N 1
ATOM 1020 C CA . LEU A 1 126 ? -5.536 6.810 13.900 1.00 92.56 126 LEU A CA 1
ATOM 1021 C C . LEU A 1 126 ? -4.609 7.670 13.025 1.00 92.56 126 LEU A C 1
ATOM 1023 O O . LEU A 1 126 ? -3.397 7.495 13.093 1.00 92.56 126 LEU A O 1
ATOM 1027 N N . LEU A 1 127 ? -5.151 8.603 12.237 1.00 90.88 127 LEU A N 1
ATOM 1028 C CA . LEU A 1 127 ? -4.344 9.542 11.449 1.00 90.88 127 LEU A CA 1
ATOM 1029 C C . LEU A 1 127 ? -3.562 10.511 12.345 1.00 90.88 127 LEU A C 1
ATOM 1031 O O . LEU A 1 127 ? -2.379 10.740 12.112 1.00 90.88 127 LEU A O 1
ATOM 1035 N N . GLU A 1 128 ? -4.190 11.034 13.399 1.00 89.75 128 GLU A N 1
ATOM 1036 C CA . GLU A 1 128 ? -3.516 11.885 14.389 1.00 89.75 128 GLU A CA 1
ATOM 1037 C C . GLU A 1 128 ? -2.423 11.115 15.144 1.00 89.75 128 GLU A C 1
ATOM 1039 O O . GLU A 1 128 ? -1.322 11.628 15.359 1.00 89.75 128 GLU A O 1
ATOM 1044 N N . MET A 1 129 ? -2.690 9.852 15.501 1.00 90.25 129 MET A N 1
ATOM 1045 C CA . MET A 1 129 ? -1.681 8.957 16.072 1.00 90.25 129 MET A CA 1
ATOM 1046 C C . MET A 1 129 ? -0.496 8.744 15.125 1.00 90.25 129 MET A C 1
ATOM 1048 O O . MET A 1 129 ? 0.640 8.750 15.593 1.00 90.25 129 MET A O 1
ATOM 1052 N N . GLU A 1 130 ? -0.741 8.543 13.827 1.00 90.62 130 GLU A N 1
ATOM 1053 C CA . GLU A 1 130 ? 0.311 8.385 12.814 1.00 90.62 130 GLU A CA 1
ATOM 1054 C C . GLU A 1 130 ? 1.201 9.624 12.742 1.00 90.62 130 GLU A C 1
ATOM 1056 O O . GLU A 1 130 ? 2.428 9.521 12.824 1.00 90.62 130 GLU A O 1
ATOM 1061 N N . GLU A 1 131 ? 0.587 10.801 12.619 1.00 88.75 131 GLU A N 1
ATOM 1062 C CA . GLU A 1 131 ? 1.302 12.071 12.519 1.00 88.75 131 GLU A CA 1
ATOM 1063 C C . GLU A 1 131 ? 2.168 12.315 13.760 1.00 88.75 131 GLU A C 1
ATOM 1065 O O . GLU A 1 131 ? 3.347 12.665 13.655 1.00 88.75 131 GLU A O 1
ATOM 1070 N N . HIS A 1 132 ? 1.617 12.042 14.944 1.00 87.12 132 HIS A N 1
ATOM 1071 C CA . HIS A 1 132 ? 2.345 12.163 16.199 1.00 87.12 132 HIS A CA 1
ATOM 1072 C C . HIS A 1 132 ? 3.498 11.153 16.311 1.00 87.12 132 HIS A C 1
ATOM 1074 O O . HIS A 1 132 ? 4.617 11.526 16.672 1.00 87.12 132 HIS A O 1
ATOM 1080 N N . ALA A 1 133 ? 3.248 9.879 15.990 1.00 84.62 133 ALA A N 1
ATOM 1081 C CA . ALA A 1 133 ? 4.226 8.800 16.119 1.00 84.62 133 ALA A CA 1
ATOM 1082 C C . ALA A 1 133 ? 5.396 8.952 15.140 1.00 84.62 133 ALA A C 1
ATOM 1084 O O . ALA A 1 133 ? 6.553 8.750 15.507 1.00 84.62 133 ALA A O 1
ATOM 1085 N N . THR A 1 134 ? 5.097 9.319 13.893 1.00 83.31 134 THR A N 1
ATOM 1086 C CA . THR A 1 134 ? 6.096 9.459 12.824 1.00 83.31 134 THR A CA 1
ATOM 1087 C C . THR A 1 134 ? 6.753 10.839 12.805 1.00 83.31 134 THR A C 1
ATOM 1089 O O . THR A 1 134 ? 7.799 11.003 12.172 1.00 83.31 134 THR A O 1
ATOM 1092 N N . LYS A 1 135 ? 6.164 11.831 13.495 1.00 84.81 135 LYS A N 1
ATOM 1093 C CA . LYS A 1 135 ? 6.546 13.256 13.449 1.00 84.81 135 LYS A CA 1
ATOM 1094 C C . LYS A 1 135 ? 6.568 13.812 12.021 1.00 84.81 135 LYS A C 1
ATOM 1096 O O . LYS A 1 135 ? 7.351 14.710 11.705 1.00 84.81 135 LYS A O 1
ATOM 1101 N N . ARG A 1 136 ? 5.756 13.233 11.139 1.00 80.88 136 ARG A N 1
ATOM 1102 C CA . ARG A 1 136 ? 5.660 13.553 9.715 1.00 80.88 136 ARG A CA 1
ATOM 1103 C C . ARG A 1 136 ? 4.199 13.503 9.303 1.00 80.88 136 ARG A C 1
ATOM 1105 O O . ARG A 1 136 ? 3.392 12.818 9.920 1.00 80.88 136 ARG A O 1
ATOM 1112 N N . LYS A 1 137 ? 3.869 14.202 8.220 1.00 83.50 137 LYS A N 1
ATOM 1113 C CA . LYS A 1 137 ? 2.548 14.076 7.608 1.00 83.50 137 LYS A CA 1
ATOM 1114 C C . LYS A 1 137 ? 2.350 12.628 7.122 1.00 83.50 137 LYS A C 1
ATOM 1116 O O . LYS A 1 137 ? 3.256 12.122 6.452 1.00 83.50 137 LYS A O 1
ATOM 1121 N N . PRO A 1 138 ? 1.194 11.996 7.400 1.00 85.69 138 PRO A N 1
ATOM 1122 C CA . PRO A 1 138 ? 0.868 10.670 6.891 1.00 85.69 138 PRO A CA 1
ATOM 1123 C C . PRO A 1 138 ? 1.084 10.549 5.384 1.00 85.69 138 PRO A C 1
ATOM 1125 O O . PRO A 1 138 ? 0.645 11.410 4.612 1.00 85.69 138 PRO A O 1
ATOM 1128 N N . ILE A 1 139 ? 1.750 9.473 4.966 1.00 86.44 139 ILE A N 1
ATOM 1129 C CA . ILE A 1 139 ? 1.962 9.180 3.545 1.00 86.44 139 ILE A CA 1
ATOM 1130 C C . ILE A 1 139 ? 0.652 8.588 3.011 1.00 86.44 139 ILE A C 1
ATOM 1132 O O . ILE A 1 139 ? 0.236 7.528 3.490 1.00 86.44 139 ILE A O 1
ATOM 1136 N N . PRO A 1 140 ? -0.022 9.215 2.031 1.00 89.44 140 PRO A N 1
ATOM 1137 C CA . PRO A 1 140 ? -1.262 8.660 1.503 1.00 89.44 140 PRO A CA 1
ATOM 1138 C C . PRO A 1 140 ? -0.997 7.329 0.781 1.00 89.44 140 PRO A C 1
ATOM 1140 O O . PRO A 1 140 ? 0.050 7.149 0.165 1.00 89.44 140 PRO A O 1
ATOM 1143 N N . GLY A 1 141 ? -1.945 6.393 0.848 1.00 92.81 141 GLY A N 1
ATOM 1144 C CA . GLY A 1 141 ? -1.855 5.131 0.102 1.00 92.81 141 GLY A CA 1
ATOM 1145 C C . GLY A 1 141 ? -2.275 5.289 -1.360 1.00 92.81 141 GLY A C 1
ATOM 1146 O O . GLY A 1 141 ? -3.037 6.199 -1.704 1.00 92.81 141 GLY A O 1
ATOM 1147 N N . LEU A 1 142 ? -1.870 4.360 -2.223 1.00 95.19 142 LEU A N 1
ATOM 1148 C CA . LEU A 1 142 ? -2.157 4.382 -3.659 1.00 95.19 142 LEU A CA 1
ATOM 1149 C C . LEU A 1 142 ? -3.658 4.439 -3.971 1.00 95.19 142 LEU A C 1
ATOM 1151 O O . LEU A 1 142 ? -4.074 5.120 -4.904 1.00 95.19 142 LEU A O 1
ATOM 1155 N N . LEU A 1 143 ? -4.497 3.769 -3.176 1.00 95.69 143 LEU A N 1
ATOM 1156 C CA . LEU A 1 143 ? -5.954 3.768 -3.375 1.00 95.69 143 LEU A CA 1
ATOM 1157 C C . LEU A 1 143 ? -6.629 5.113 -3.054 1.00 95.69 143 LEU A C 1
ATOM 1159 O O . LEU A 1 143 ? -7.803 5.288 -3.370 1.00 95.69 143 LEU A O 1
ATOM 1163 N N . SER A 1 144 ? -5.911 6.060 -2.444 1.00 93.06 144 SER A N 1
ATOM 1164 C CA . SER A 1 144 ? -6.404 7.430 -2.255 1.00 93.06 144 SER A CA 1
ATOM 1165 C C . SER A 1 144 ? -6.252 8.297 -3.512 1.00 93.06 144 SER A C 1
ATOM 1167 O O . SER A 1 144 ? -6.906 9.334 -3.629 1.00 93.06 144 SER A O 1
ATOM 1169 N N . ILE A 1 145 ? -5.420 7.872 -4.470 1.00 92.50 145 ILE A N 1
ATOM 1170 C CA . ILE A 1 145 ? -5.145 8.613 -5.701 1.00 92.50 145 ILE A CA 1
ATOM 1171 C C . ILE A 1 145 ? -6.375 8.536 -6.621 1.00 92.50 145 ILE A C 1
ATOM 1173 O O . ILE A 1 145 ? -6.808 7.435 -6.983 1.00 92.50 145 ILE A O 1
ATOM 1177 N N . PRO A 1 146 ? -6.924 9.676 -7.083 1.00 91.62 146 PRO A N 1
ATOM 1178 C CA . PRO A 1 146 ? -8.033 9.674 -8.027 1.00 91.62 146 PRO A CA 1
ATOM 1179 C C . PRO A 1 146 ? -7.725 8.851 -9.286 1.00 91.62 146 PRO A C 1
ATOM 1181 O O . PRO A 1 146 ? -6.740 9.086 -9.984 1.00 91.62 146 PRO A O 1
ATOM 1184 N N . GLY A 1 147 ? -8.595 7.884 -9.584 1.00 91.62 147 GLY A N 1
ATOM 1185 C CA . GLY A 1 147 ? -8.466 6.994 -10.741 1.00 91.62 147 GLY A CA 1
ATOM 1186 C C . GLY A 1 147 ? -7.658 5.718 -10.490 1.00 91.62 147 GLY A C 1
ATOM 1187 O O . GLY A 1 147 ? -7.689 4.825 -11.338 1.00 91.62 147 GLY A O 1
ATOM 1188 N N . VAL A 1 148 ? -6.986 5.577 -9.341 1.00 95.50 148 VAL A N 1
ATOM 1189 C CA . VAL A 1 148 ? -6.365 4.302 -8.966 1.00 95.50 148 VAL A CA 1
ATOM 1190 C C . VAL A 1 148 ? -7.436 3.355 -8.439 1.00 95.50 148 VAL A C 1
ATOM 1192 O O . VAL A 1 148 ? -8.205 3.672 -7.536 1.00 95.50 148 VAL A O 1
ATOM 1195 N N . THR A 1 149 ? -7.504 2.172 -9.041 1.00 96.31 149 THR A N 1
ATOM 1196 C CA . THR A 1 149 ? -8.457 1.120 -8.675 1.00 96.31 149 THR A CA 1
ATOM 1197 C C . THR A 1 149 ? -7.727 -0.059 -8.038 1.00 96.31 149 THR A C 1
ATOM 1199 O O . THR A 1 149 ? -6.534 -0.246 -8.278 1.00 96.31 149 THR A O 1
ATOM 1202 N N . VAL A 1 150 ? -8.442 -0.899 -7.279 1.00 97.56 150 VAL A N 1
ATOM 1203 C CA . VAL A 1 150 ? -7.876 -2.137 -6.708 1.00 97.56 150 VAL A CA 1
ATOM 1204 C C . VAL A 1 150 ? -7.196 -3.007 -7.780 1.00 97.56 150 VAL A C 1
ATOM 1206 O O . VAL A 1 150 ? -6.070 -3.432 -7.536 1.00 97.56 150 VAL A O 1
ATOM 1209 N N . PRO A 1 151 ? -7.779 -3.231 -8.980 1.00 97.69 151 PRO A N 1
ATOM 1210 C CA . PRO A 1 151 ? -7.082 -3.942 -10.051 1.00 97.69 151 PRO A CA 1
ATOM 1211 C C . PRO A 1 151 ? -5.792 -3.263 -10.527 1.00 97.69 151 PRO A C 1
ATOM 1213 O O . PRO A 1 151 ? -4.812 -3.956 -10.779 1.00 97.69 151 PRO A O 1
ATOM 1216 N N . LEU A 1 152 ? -5.771 -1.930 -10.661 1.00 96.81 152 LEU A N 1
ATOM 1217 C CA . LEU A 1 152 ? -4.569 -1.213 -11.104 1.00 96.81 152 LEU A CA 1
ATOM 1218 C C . LEU A 1 152 ? -3.444 -1.306 -10.066 1.00 96.81 152 LEU A C 1
ATOM 1220 O O . LEU A 1 152 ? -2.301 -1.572 -10.425 1.00 96.81 152 LEU A O 1
ATOM 1224 N N . ALA A 1 153 ? -3.771 -1.128 -8.785 1.00 98.19 153 ALA A N 1
ATOM 1225 C CA . ALA A 1 153 ? -2.808 -1.317 -7.708 1.00 98.19 153 ALA A CA 1
ATOM 1226 C C . ALA A 1 153 ? -2.300 -2.770 -7.682 1.00 98.19 153 ALA A C 1
ATOM 1228 O O . ALA A 1 153 ? -1.093 -2.992 -7.682 1.00 98.19 153 ALA A O 1
ATOM 1229 N N . ALA A 1 154 ? -3.194 -3.761 -7.783 1.00 98.25 154 ALA A N 1
ATOM 1230 C CA . ALA A 1 154 ? -2.812 -5.173 -7.855 1.00 98.25 154 ALA A CA 1
ATOM 1231 C C . ALA A 1 154 ? -1.835 -5.462 -9.010 1.00 98.25 154 ALA A C 1
ATOM 1233 O O . ALA A 1 154 ? -0.852 -6.178 -8.819 1.00 98.25 154 ALA A O 1
ATOM 1234 N N . GLU A 1 155 ? -2.081 -4.884 -10.191 1.00 98.06 155 GLU A N 1
ATOM 1235 C CA . GLU A 1 155 ? -1.182 -4.996 -11.343 1.00 98.06 155 GLU A CA 1
ATOM 1236 C C . GLU A 1 155 ? 0.191 -4.381 -11.050 1.00 98.06 155 GLU A C 1
ATOM 1238 O O . GLU A 1 155 ? 1.205 -5.013 -11.340 1.00 98.06 155 GLU A O 1
ATOM 1243 N N . PHE A 1 156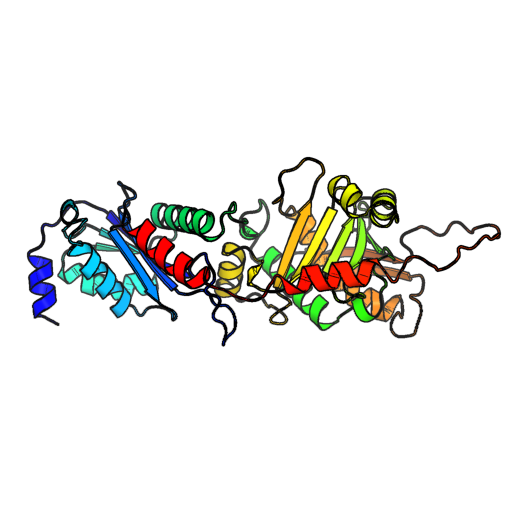 ? 0.238 -3.193 -10.440 1.00 98.56 156 PHE A N 1
ATOM 1244 C CA . PHE A 1 156 ? 1.488 -2.541 -10.044 1.00 98.56 156 PHE A CA 1
ATOM 1245 C C . PHE A 1 156 ? 2.309 -3.407 -9.078 1.00 98.56 156 PHE A C 1
ATOM 1247 O O . PHE A 1 156 ? 3.478 -3.679 -9.358 1.00 98.56 156 PHE A O 1
ATOM 1254 N N . PHE A 1 157 ? 1.702 -3.910 -7.996 1.00 98.56 157 PHE A N 1
ATOM 1255 C CA . PHE A 1 157 ? 2.383 -4.791 -7.038 1.00 98.56 157 PHE A CA 1
ATOM 1256 C C . PHE A 1 157 ? 2.871 -6.087 -7.701 1.00 98.56 157 PHE A C 1
ATOM 1258 O O . PHE A 1 157 ? 4.017 -6.494 -7.510 1.00 98.56 157 PHE A O 1
ATOM 1265 N N . ALA A 1 158 ? 2.042 -6.716 -8.541 1.00 98.50 158 ALA A N 1
ATOM 1266 C CA . ALA A 1 158 ? 2.424 -7.923 -9.270 1.00 98.50 158 ALA A CA 1
ATOM 1267 C C . ALA A 1 158 ? 3.575 -7.680 -10.260 1.00 98.50 158 ALA A C 1
ATOM 1269 O O . ALA A 1 158 ? 4.505 -8.484 -10.324 1.00 98.50 158 ALA A O 1
ATOM 1270 N N . ALA A 1 159 ? 3.537 -6.583 -11.017 1.00 98.56 159 ALA A N 1
ATOM 1271 C CA . ALA A 1 159 ? 4.593 -6.225 -11.960 1.00 98.56 159 ALA A CA 1
ATOM 1272 C C . ALA A 1 159 ? 5.903 -5.891 -11.237 1.00 98.56 159 ALA A C 1
ATOM 1274 O O . ALA A 1 159 ? 6.963 -6.358 -11.651 1.00 98.56 159 ALA A O 1
ATOM 1275 N N . ALA A 1 160 ? 5.838 -5.152 -10.127 1.00 98.56 160 ALA A N 1
ATOM 1276 C CA . ALA A 1 160 ? 7.003 -4.834 -9.310 1.00 98.56 160 ALA A CA 1
ATOM 1277 C C . ALA A 1 160 ? 7.621 -6.088 -8.671 1.00 98.56 160 ALA A C 1
ATOM 1279 O O . ALA A 1 160 ? 8.843 -6.246 -8.678 1.00 98.56 160 ALA A O 1
ATOM 1280 N N . ALA A 1 161 ? 6.797 -7.024 -8.191 1.00 98.38 161 ALA A N 1
ATOM 1281 C CA . ALA A 1 161 ? 7.279 -8.288 -7.649 1.00 98.38 161 ALA A CA 1
ATOM 1282 C C . ALA A 1 161 ? 8.002 -9.134 -8.714 1.00 98.38 161 ALA A C 1
ATOM 1284 O O . ALA A 1 161 ? 9.074 -9.684 -8.454 1.00 98.38 161 ALA A O 1
ATOM 1285 N N . ASP A 1 162 ? 7.457 -9.215 -9.929 1.00 98.06 162 ASP A N 1
ATOM 1286 C CA . ASP A 1 162 ? 8.092 -9.939 -11.037 1.00 98.06 162 ASP A CA 1
ATOM 1287 C C . ASP A 1 162 ? 9.363 -9.248 -11.538 1.00 98.06 162 ASP A C 1
ATOM 1289 O O . ASP A 1 162 ? 10.353 -9.920 -11.838 1.00 98.06 162 ASP A O 1
ATOM 1293 N N . TYR A 1 163 ? 9.364 -7.915 -11.588 1.00 98.19 163 TYR A N 1
ATOM 1294 C CA . TYR A 1 163 ? 10.546 -7.109 -11.879 1.00 98.19 163 TYR A CA 1
ATOM 1295 C C . TYR A 1 163 ? 11.657 -7.380 -10.857 1.00 98.19 163 TYR A C 1
ATOM 1297 O O . TYR A 1 163 ? 12.790 -7.682 -11.243 1.00 98.19 163 TYR A O 1
ATOM 1305 N N . TYR A 1 164 ? 11.320 -7.379 -9.561 1.00 97.44 164 TYR A N 1
ATOM 1306 C CA . TYR A 1 164 ? 12.278 -7.652 -8.493 1.00 97.44 164 TYR A CA 1
ATOM 1307 C C . TYR A 1 164 ? 12.876 -9.060 -8.599 1.00 97.44 164 TYR A C 1
ATOM 1309 O O . TYR A 1 164 ? 14.084 -9.244 -8.458 1.00 97.44 164 TYR A O 1
ATOM 1317 N N . ARG A 1 165 ? 12.051 -10.074 -8.885 1.00 97.38 165 ARG A N 1
ATOM 1318 C CA . ARG A 1 165 ? 12.515 -11.465 -9.039 1.00 97.38 165 ARG A CA 1
ATOM 1319 C C . ARG A 1 165 ? 13.460 -11.640 -10.224 1.00 97.38 165 ARG A C 1
ATOM 1321 O O . ARG A 1 165 ? 14.410 -12.416 -10.128 1.00 97.38 165 ARG A O 1
ATOM 1328 N N . GLN A 1 166 ? 13.211 -10.932 -11.325 1.00 97.25 166 GLN A N 1
ATOM 1329 C CA . GLN A 1 166 ? 14.013 -11.037 -12.547 1.00 97.25 166 GLN A CA 1
ATOM 1330 C C . GLN A 1 166 ? 15.311 -10.219 -12.500 1.00 97.25 166 GLN A C 1
ATOM 1332 O O . GLN A 1 166 ? 16.236 -10.515 -13.256 1.00 97.25 166 GLN A O 1
ATOM 1337 N N . LYS A 1 167 ? 15.417 -9.243 -11.589 1.00 95.62 167 LYS A N 1
ATOM 1338 C CA . LYS A 1 167 ? 16.640 -8.473 -11.305 1.00 95.62 167 LYS A CA 1
ATOM 1339 C C . LYS A 1 167 ? 17.305 -7.865 -12.557 1.00 95.62 167 LYS A C 1
ATOM 1341 O O . LYS A 1 167 ? 18.507 -8.070 -12.756 1.00 95.62 167 LYS A O 1
ATOM 1346 N N . PRO A 1 168 ? 16.580 -7.117 -13.414 1.00 95.12 168 PRO A N 1
ATOM 1347 C CA . PRO A 1 168 ? 17.151 -6.571 -14.652 1.00 95.12 168 PRO A CA 1
ATOM 1348 C C . PRO A 1 168 ? 18.336 -5.621 -14.416 1.00 95.12 168 PRO A C 1
ATOM 1350 O O . PRO A 1 168 ? 19.215 -5.518 -15.267 1.00 95.12 168 PRO A O 1
ATOM 1353 N N . TRP A 1 169 ? 18.417 -4.994 -13.239 1.00 94.50 169 TRP A N 1
ATOM 1354 C CA . TRP A 1 169 ? 19.541 -4.152 -12.808 1.00 94.50 169 TRP A CA 1
ATOM 1355 C C . TRP A 1 169 ? 20.887 -4.880 -12.729 1.00 94.50 169 TRP A C 1
ATOM 1357 O O . TRP A 1 169 ? 21.928 -4.235 -12.713 1.00 94.50 169 TRP A O 1
ATOM 1367 N N . ARG A 1 170 ? 20.909 -6.221 -12.731 1.00 93.94 170 ARG A N 1
ATOM 1368 C CA . ARG A 1 170 ? 22.164 -6.982 -12.859 1.00 93.94 170 ARG A CA 1
ATOM 1369 C C . ARG A 1 170 ? 22.853 -6.765 -14.205 1.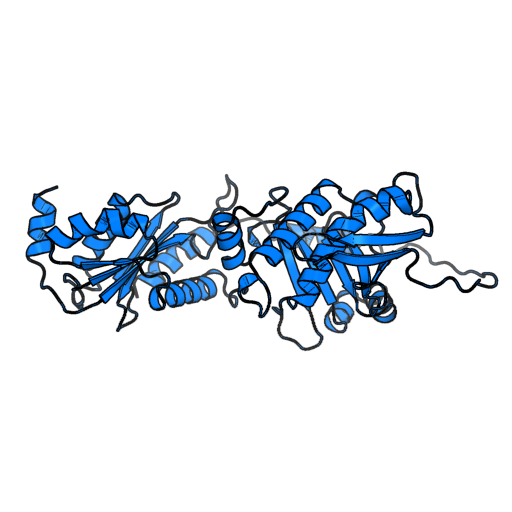00 93.94 170 ARG A C 1
ATOM 1371 O O . ARG A 1 170 ? 24.043 -7.036 -14.316 1.00 93.94 170 ARG A O 1
ATOM 1378 N N . TRP A 1 171 ? 22.102 -6.322 -15.212 1.00 93.25 171 TRP A N 1
ATOM 1379 C CA . TRP A 1 171 ? 22.544 -6.268 -16.606 1.00 93.25 171 TRP A CA 1
ATOM 1380 C C . TRP A 1 171 ? 22.511 -4.860 -17.202 1.00 93.25 171 TRP A C 1
ATOM 1382 O O . TRP A 1 171 ? 23.024 -4.647 -18.295 1.00 93.25 171 TRP A O 1
ATOM 1392 N N . MET A 1 172 ? 21.919 -3.898 -16.496 1.00 91.69 172 MET A N 1
ATOM 1393 C CA . MET A 1 172 ? 21.770 -2.519 -16.955 1.00 91.69 172 MET A CA 1
ATOM 1394 C C . MET A 1 172 ? 22.586 -1.580 -16.077 1.00 91.69 172 MET A C 1
ATOM 1396 O O . MET A 1 172 ? 22.653 -1.767 -14.867 1.00 91.69 172 MET A O 1
ATOM 1400 N N . GLU A 1 173 ? 23.216 -0.585 -16.693 1.00 86.94 173 GLU A N 1
ATOM 1401 C CA . GLU A 1 173 ? 23.813 0.534 -15.962 1.00 86.94 173 GLU A CA 1
ATOM 1402 C C . GLU A 1 173 ? 22.739 1.551 -15.574 1.00 86.94 173 GLU A C 1
ATOM 1404 O O . GLU A 1 173 ? 21.802 1.791 -16.341 1.00 86.94 173 GLU A O 1
ATOM 1409 N N . ASN A 1 174 ? 22.917 2.201 -14.422 1.00 80.62 174 ASN A N 1
ATOM 1410 C CA . ASN A 1 174 ? 21.960 3.182 -13.904 1.00 80.62 174 ASN A CA 1
ATOM 1411 C C . ASN A 1 174 ? 21.921 4.491 -14.728 1.00 80.62 174 ASN A C 1
ATOM 1413 O O . ASN A 1 174 ? 21.032 5.305 -14.511 1.00 80.62 174 ASN A O 1
ATOM 1417 N N . TRP A 1 175 ? 22.854 4.694 -15.667 1.00 84.06 175 TRP A N 1
ATOM 1418 C CA . TRP A 1 175 ? 22.961 5.884 -16.531 1.00 84.06 175 TRP A CA 1
ATOM 1419 C C . TRP A 1 175 ? 22.576 5.625 -17.997 1.00 84.06 175 TRP A C 1
ATOM 1421 O O . TRP A 1 175 ? 22.780 6.479 -18.853 1.00 84.06 175 TRP A O 1
ATOM 1431 N N . LEU A 1 176 ? 22.053 4.437 -18.322 1.00 90.69 176 LEU A N 1
ATOM 1432 C CA . LEU A 1 176 ? 21.689 4.057 -19.690 1.00 90.69 176 LEU A CA 1
ATOM 1433 C C . LEU A 1 176 ? 20.163 4.113 -19.893 1.00 90.69 176 LEU A C 1
ATOM 1435 O O . LEU A 1 176 ? 19.479 3.122 -19.614 1.00 90.69 176 LEU A O 1
ATOM 1439 N N . PRO A 1 177 ? 19.604 5.233 -20.397 1.00 95.19 177 PRO A N 1
ATOM 1440 C CA . PRO A 1 177 ? 18.162 5.383 -20.548 1.00 95.19 177 PRO A CA 1
ATOM 1441 C C . PRO A 1 177 ? 17.573 4.451 -21.607 1.00 95.19 177 PRO A C 1
ATOM 1443 O O . PRO A 1 177 ? 18.114 4.264 -22.702 1.00 95.19 177 PRO A O 1
ATOM 1446 N N . ILE A 1 178 ? 16.390 3.921 -21.293 1.00 97.62 178 ILE A N 1
ATOM 1447 C CA . ILE A 1 178 ? 15.503 3.227 -22.228 1.00 97.62 178 ILE A CA 1
ATOM 1448 C C . ILE A 1 178 ? 14.332 4.160 -22.535 1.00 97.62 178 ILE A C 1
ATOM 1450 O O . ILE A 1 178 ? 13.638 4.622 -21.630 1.00 97.62 178 ILE A O 1
ATOM 1454 N N . ALA A 1 179 ? 14.081 4.424 -23.817 1.00 98.12 179 ALA A N 1
ATOM 1455 C CA . ALA A 1 179 ? 12.905 5.179 -24.231 1.00 98.12 179 ALA A CA 1
ATOM 1456 C C . ALA A 1 179 ? 11.680 4.261 -24.217 1.00 98.12 179 ALA A C 1
ATOM 1458 O O . ALA A 1 179 ? 11.677 3.214 -24.867 1.00 98.12 179 ALA A O 1
ATOM 1459 N N . VAL A 1 180 ? 10.628 4.666 -23.513 1.00 98.06 180 VAL A N 1
ATOM 1460 C CA . VAL A 1 180 ? 9.407 3.881 -23.325 1.00 98.06 180 VAL A CA 1
ATOM 1461 C C . VAL A 1 180 ? 8.187 4.723 -23.714 1.00 98.06 180 VAL A C 1
ATOM 1463 O O . VAL A 1 180 ? 8.003 5.844 -23.239 1.00 98.06 180 VAL A O 1
ATOM 1466 N N . ARG A 1 181 ? 7.344 4.184 -24.599 1.00 97.56 181 ARG A N 1
ATOM 1467 C CA . ARG A 1 181 ? 6.103 4.805 -25.090 1.00 97.56 181 ARG A CA 1
ATOM 1468 C C . ARG A 1 181 ? 4.908 3.929 -24.743 1.00 97.56 181 ARG A C 1
ATOM 1470 O O . ARG A 1 181 ? 4.858 2.768 -25.149 1.00 97.56 181 ARG A O 1
ATOM 1477 N N . TYR A 1 182 ? 3.946 4.494 -24.025 1.00 93.00 182 TYR A N 1
ATOM 1478 C CA . TYR A 1 182 ? 2.705 3.822 -23.651 1.00 93.00 182 TYR A CA 1
ATOM 1479 C C . TYR A 1 182 ? 1.536 4.818 -23.763 1.00 93.00 182 TYR A C 1
ATOM 1481 O O . TYR A 1 182 ? 1.422 5.691 -22.897 1.00 93.00 182 TYR A O 1
ATOM 1489 N N . PRO A 1 183 ? 0.704 4.749 -24.827 1.00 92.31 183 PRO A N 1
ATOM 1490 C CA . PRO A 1 183 ? 0.756 3.822 -25.976 1.00 92.31 183 PRO A CA 1
ATOM 1491 C C . PRO A 1 183 ? 1.942 4.092 -26.940 1.00 92.31 183 PRO A C 1
ATOM 1493 O O . PRO A 1 183 ? 2.651 5.081 -26.751 1.00 92.31 183 PRO A O 1
ATOM 1496 N N . PRO A 1 184 ? 2.207 3.253 -27.971 1.00 88.56 184 PRO A N 1
ATOM 1497 C CA . PRO A 1 184 ? 3.413 3.353 -28.809 1.00 88.56 184 PRO A CA 1
ATOM 1498 C C . PRO A 1 184 ? 3.513 4.637 -29.643 1.00 88.56 184 PRO A C 1
ATOM 1500 O O . PRO A 1 184 ? 4.610 5.069 -29.985 1.00 88.56 184 PRO A O 1
ATOM 1503 N N . ASP A 1 185 ? 2.372 5.233 -29.972 1.00 86.50 185 ASP A N 1
ATOM 1504 C CA . ASP A 1 185 ? 2.213 6.520 -30.652 1.00 86.50 185 ASP A CA 1
ATOM 1505 C C . ASP A 1 185 ? 2.206 7.715 -29.682 1.00 86.50 185 ASP A C 1
ATOM 1507 O O . ASP A 1 185 ? 2.264 8.868 -30.107 1.00 86.50 185 ASP A O 1
ATOM 1511 N N . GLY A 1 186 ? 2.187 7.448 -28.374 1.00 87.50 186 GLY A N 1
ATOM 1512 C CA . GLY A 1 186 ? 2.269 8.451 -27.323 1.00 87.50 186 GLY A CA 1
ATOM 1513 C C . GLY A 1 186 ? 3.666 9.053 -27.157 1.00 87.50 186 GLY A C 1
ATOM 1514 O O . GLY A 1 186 ? 4.640 8.676 -27.820 1.00 87.50 186 GLY A O 1
ATOM 1515 N N . ARG A 1 187 ? 3.776 10.004 -26.223 1.00 89.88 187 ARG A N 1
ATOM 1516 C CA . ARG A 1 187 ? 5.048 10.633 -25.841 1.00 89.88 187 ARG A CA 1
ATOM 1517 C C . ARG A 1 187 ? 5.998 9.592 -25.234 1.00 89.88 187 ARG A C 1
ATOM 1519 O O . ARG A 1 187 ? 5.578 8.743 -24.450 1.00 89.88 187 ARG A O 1
ATOM 1526 N N . ALA A 1 188 ? 7.277 9.669 -25.601 1.00 93.38 188 ALA A N 1
ATOM 1527 C CA . ALA A 1 188 ? 8.317 8.881 -24.949 1.00 93.38 188 ALA A CA 1
ATOM 1528 C C . ALA A 1 188 ? 8.646 9.470 -23.578 1.00 93.38 188 ALA A C 1
ATOM 1530 O O . ALA A 1 188 ? 8.812 10.682 -23.451 1.00 93.38 188 ALA A O 1
ATOM 1531 N N . ARG A 1 189 ? 8.782 8.586 -22.597 1.00 95.94 189 ARG A N 1
ATOM 1532 C CA . ARG A 1 189 ? 9.418 8.848 -21.309 1.00 95.94 189 ARG A CA 1
ATOM 1533 C C . ARG A 1 189 ? 10.674 7.994 -21.203 1.00 95.94 189 ARG A C 1
ATOM 1535 O O . ARG A 1 189 ? 10.798 6.988 -21.908 1.00 95.94 189 ARG A O 1
ATOM 1542 N N . TYR A 1 190 ? 11.599 8.399 -20.351 1.00 96.25 190 TYR A N 1
ATOM 1543 C CA . TYR A 1 190 ? 12.944 7.837 -20.304 1.00 96.25 190 TYR A CA 1
ATOM 1544 C C . TYR A 1 190 ? 13.161 7.152 -18.967 1.00 96.25 190 TYR A C 1
ATOM 1546 O O . TYR A 1 190 ? 13.063 7.789 -17.923 1.00 96.25 190 TYR A O 1
ATOM 1554 N N . ALA A 1 191 ? 13.393 5.843 -19.013 1.00 96.88 191 ALA A N 1
ATOM 1555 C CA . ALA A 1 191 ? 13.511 5.010 -17.829 1.00 96.88 191 ALA A CA 1
ATOM 1556 C C . ALA A 1 191 ? 14.974 4.643 -17.559 1.00 96.88 191 ALA A C 1
ATOM 1558 O O . ALA A 1 191 ? 15.653 4.133 -18.455 1.00 96.88 191 ALA A O 1
ATOM 1559 N N . LEU A 1 192 ? 15.422 4.851 -16.322 1.00 93.81 192 LEU A N 1
ATOM 1560 C CA . LEU A 1 192 ? 16.699 4.373 -15.797 1.00 93.81 192 LEU A CA 1
ATOM 1561 C C . LEU A 1 192 ? 16.440 3.199 -14.851 1.00 93.81 192 LEU A C 1
ATOM 1563 O O . LEU A 1 192 ? 15.710 3.322 -13.866 1.00 93.81 192 LEU A O 1
ATOM 1567 N N . VAL A 1 193 ? 17.031 2.047 -15.166 1.00 95.12 193 VAL A N 1
ATOM 1568 C CA . VAL A 1 193 ? 16.987 0.860 -14.305 1.00 95.12 193 VAL A CA 1
ATOM 1569 C C . VAL A 1 193 ? 17.913 1.099 -13.116 1.00 95.12 193 VAL A C 1
ATOM 1571 O O . VAL A 1 193 ? 19.104 1.307 -13.315 1.00 95.12 193 VAL A O 1
ATOM 1574 N N . LEU A 1 194 ? 17.377 1.054 -11.894 1.00 91.38 194 LEU A N 1
ATOM 1575 C CA . LEU A 1 194 ? 18.149 1.275 -10.668 1.00 91.38 194 LEU A CA 1
ATOM 1576 C C . LEU A 1 194 ? 18.538 -0.054 -10.016 1.00 91.38 194 LEU A C 1
ATOM 1578 O O . LEU A 1 194 ? 17.746 -1.002 -10.004 1.00 91.38 194 LEU A O 1
ATOM 1582 N N . GLY A 1 195 ? 19.725 -0.097 -9.411 1.00 86.44 195 GLY A N 1
ATOM 1583 C CA . GLY A 1 195 ? 20.150 -1.201 -8.544 1.00 86.44 195 GLY A CA 1
ATOM 1584 C C . GLY A 1 195 ? 21.559 -1.723 -8.788 1.00 86.44 195 GLY A C 1
ATOM 1585 O O . GLY A 1 195 ? 22.008 -2.589 -8.040 1.00 86.44 195 GLY A O 1
ATOM 1586 N N . ARG A 1 196 ? 22.289 -1.224 -9.795 1.00 77.69 196 ARG A N 1
ATOM 1587 C CA . ARG A 1 196 ? 23.632 -1.745 -10.096 1.00 77.69 196 ARG A CA 1
ATOM 1588 C C . ARG A 1 196 ? 24.686 -1.427 -9.029 1.00 77.69 196 ARG A C 1
ATOM 1590 O O . ARG A 1 196 ? 25.574 -2.242 -8.805 1.00 77.69 196 ARG A O 1
ATOM 1597 N N . GLY A 1 197 ? 24.545 -0.293 -8.344 1.00 72.12 197 GLY A N 1
ATOM 1598 C CA . GLY A 1 197 ? 25.369 0.088 -7.189 1.00 72.12 197 GLY A CA 1
ATOM 1599 C C . GLY A 1 197 ? 24.906 -0.504 -5.852 1.00 72.12 197 GLY A C 1
ATOM 1600 O O . GLY A 1 197 ? 25.576 -0.327 -4.848 1.00 72.12 197 GLY A O 1
ATOM 1601 N N . GLY A 1 198 ? 23.770 -1.211 -5.815 1.00 75.19 198 GLY A N 1
ATOM 1602 C CA . GLY A 1 198 ? 23.254 -1.870 -4.610 1.00 75.19 198 GLY A CA 1
ATOM 1603 C C . GLY A 1 198 ? 22.552 -0.971 -3.582 1.00 75.19 198 GLY A C 1
ATOM 1604 O O . GLY A 1 198 ? 21.945 -1.513 -2.663 1.00 75.19 198 GLY A O 1
ATOM 1605 N N . GLU A 1 199 ? 22.585 0.352 -3.754 1.00 70.75 199 GLU A N 1
ATOM 1606 C CA . GLU A 1 199 ? 22.006 1.327 -2.810 1.00 70.75 199 GLU A CA 1
ATOM 1607 C C . GLU A 1 199 ? 20.485 1.468 -2.928 1.00 70.75 199 GLU A C 1
ATOM 1609 O O . GLU A 1 199 ? 19.776 1.527 -1.931 1.00 70.75 199 GLU A O 1
ATOM 1614 N N . THR A 1 200 ? 19.956 1.521 -4.152 1.00 80.56 200 THR A N 1
ATOM 1615 C CA . THR A 1 200 ? 18.516 1.669 -4.407 1.00 80.56 200 THR A CA 1
ATOM 1616 C C . THR A 1 200 ? 18.108 0.805 -5.587 1.00 80.56 200 THR A C 1
ATOM 1618 O O . THR A 1 200 ? 18.697 0.894 -6.666 1.00 80.56 200 THR A O 1
ATOM 1621 N N . TYR A 1 201 ? 17.083 -0.024 -5.396 1.00 89.44 201 TYR A N 1
ATOM 1622 C CA . TYR A 1 201 ? 16.516 -0.881 -6.435 1.00 89.44 201 TYR A CA 1
ATOM 1623 C C . TYR A 1 201 ? 15.202 -0.299 -6.935 1.00 89.44 201 TYR A C 1
ATOM 1625 O O . TYR A 1 201 ? 14.383 0.161 -6.142 1.00 89.44 201 TYR A O 1
ATOM 1633 N N . GLY A 1 202 ? 14.971 -0.343 -8.247 1.00 94.38 202 GLY A N 1
ATOM 1634 C CA . GLY A 1 202 ? 13.778 0.290 -8.793 1.00 94.38 202 GLY A CA 1
ATOM 1635 C C . GLY A 1 202 ? 13.876 0.705 -10.251 1.00 94.38 202 GLY A C 1
ATOM 1636 O O . GLY A 1 202 ? 14.597 0.092 -11.047 1.00 94.38 202 GLY A O 1
ATOM 1637 N N . LEU A 1 203 ? 13.110 1.738 -10.590 1.00 96.44 203 LEU A N 1
ATOM 1638 C CA . LEU A 1 203 ? 13.010 2.311 -11.926 1.00 96.44 203 LEU A CA 1
ATOM 1639 C C . LEU A 1 203 ? 12.680 3.804 -11.826 1.00 96.44 203 LEU A C 1
ATOM 1641 O O . LEU A 1 203 ? 11.546 4.136 -11.488 1.00 96.44 203 LEU A O 1
ATOM 1645 N N . SER A 1 204 ? 13.621 4.679 -12.182 1.00 93.12 204 SER A N 1
ATOM 1646 C CA . SER A 1 204 ? 13.373 6.127 -12.280 1.00 93.12 204 SER A CA 1
ATOM 1647 C C . SER A 1 204 ? 12.897 6.509 -13.674 1.00 93.12 204 SER A C 1
ATOM 1649 O O . SER A 1 204 ? 13.395 5.975 -14.666 1.00 93.12 204 SER A O 1
ATOM 1651 N N . VAL A 1 205 ? 11.948 7.441 -13.755 1.00 95.06 205 VAL A N 1
ATOM 1652 C CA . VAL A 1 205 ? 11.319 7.861 -15.010 1.00 95.06 205 VAL A CA 1
ATOM 1653 C C . VAL A 1 205 ? 11.341 9.379 -15.154 1.00 95.06 205 VAL A C 1
ATOM 1655 O O . VAL A 1 205 ? 10.904 10.103 -14.259 1.00 95.06 205 VAL A O 1
ATOM 1658 N N . TYR A 1 206 ? 11.788 9.833 -16.324 1.00 92.62 206 TYR A N 1
ATOM 1659 C CA . TYR A 1 206 ? 11.944 11.241 -16.690 1.00 92.62 206 TYR A CA 1
ATOM 1660 C C . TYR A 1 206 ? 11.141 11.583 -17.952 1.00 92.62 206 TYR A C 1
ATOM 1662 O O . TYR A 1 206 ? 10.857 10.720 -18.794 1.00 92.62 206 TYR A O 1
ATOM 1670 N N . GLU A 1 207 ? 10.766 12.855 -18.099 1.00 90.56 207 GLU A N 1
ATOM 1671 C CA . GLU A 1 207 ? 9.907 13.336 -19.191 1.00 90.56 207 GLU A CA 1
ATOM 1672 C C . GLU A 1 207 ? 10.680 13.676 -20.483 1.00 90.56 207 GLU A C 1
ATOM 1674 O O . GLU A 1 207 ? 10.081 13.740 -21.569 1.00 90.56 207 GLU A O 1
ATOM 1679 N N . SER A 1 208 ? 11.996 13.888 -20.398 1.00 91.69 208 SER A N 1
ATOM 1680 C CA . SER A 1 208 ? 12.890 14.178 -21.527 1.00 91.69 208 SER A CA 1
ATOM 1681 C C . SER A 1 208 ? 14.293 13.578 -21.334 1.00 91.69 208 SER A C 1
ATOM 1683 O O . SER A 1 208 ? 14.629 13.124 -20.245 1.00 91.69 208 SER A O 1
ATOM 1685 N N . LEU A 1 209 ? 15.106 13.537 -22.398 1.00 91.62 209 LEU A N 1
ATOM 1686 C CA . LEU A 1 209 ? 16.532 13.189 -22.274 1.00 91.62 209 LEU A CA 1
ATOM 1687 C C . LEU A 1 209 ? 17.331 14.312 -21.609 1.00 91.62 209 LEU A C 1
ATOM 1689 O O . LEU A 1 209 ? 18.241 14.021 -20.855 1.00 91.62 209 LEU A O 1
ATOM 1693 N N . GLU A 1 210 ? 16.935 15.570 -21.809 1.00 89.81 210 GLU A N 1
ATOM 1694 C CA . GLU A 1 210 ? 17.536 16.717 -21.119 1.00 89.81 210 GLU A CA 1
ATOM 1695 C C . GLU A 1 210 ? 17.392 16.585 -19.594 1.00 89.81 210 GLU A C 1
ATOM 1697 O O . GLU A 1 210 ? 18.346 16.801 -18.857 1.00 89.81 210 GLU A O 1
ATOM 1702 N N . ASP A 1 211 ? 16.228 16.130 -19.120 1.00 88.00 211 ASP A N 1
ATOM 1703 C CA . ASP A 1 211 ? 15.996 15.812 -17.706 1.00 88.00 211 ASP A CA 1
ATOM 1704 C C . ASP A 1 211 ? 16.944 14.712 -17.195 1.00 88.00 211 ASP A C 1
ATOM 1706 O O . ASP A 1 211 ? 17.445 14.793 -16.072 1.00 88.00 211 ASP A O 1
ATOM 1710 N N . VAL A 1 212 ? 17.199 13.688 -18.019 1.00 87.88 212 VAL A N 1
ATOM 1711 C CA . VAL A 1 212 ? 18.151 12.611 -17.704 1.00 87.88 212 VAL A CA 1
ATOM 1712 C C . VAL A 1 212 ? 19.572 13.167 -17.625 1.00 87.88 212 VAL A C 1
ATOM 1714 O O . VAL A 1 212 ? 20.266 12.895 -16.648 1.00 87.88 212 VAL A O 1
ATOM 1717 N N . ASP A 1 213 ? 19.983 13.980 -18.596 1.00 87.19 213 ASP A N 1
ATOM 1718 C CA . ASP A 1 213 ? 21.311 14.597 -18.638 1.00 87.19 213 ASP A CA 1
ATOM 1719 C C . ASP A 1 213 ? 21.545 15.503 -17.422 1.00 87.19 213 ASP A C 1
ATOM 1721 O O . ASP A 1 213 ? 22.611 15.454 -16.810 1.00 87.19 213 ASP A O 1
ATOM 1725 N N . ILE A 1 214 ? 20.535 16.283 -17.016 1.00 83.31 214 ILE A N 1
ATOM 1726 C CA . ILE A 1 214 ? 20.593 17.130 -15.818 1.00 83.31 214 ILE A CA 1
ATOM 1727 C C . ILE A 1 214 ? 20.852 16.283 -14.566 1.00 83.31 214 ILE A C 1
ATOM 1729 O O . ILE A 1 214 ? 21.730 16.622 -13.772 1.00 83.31 214 ILE A O 1
ATOM 1733 N N . VAL A 1 215 ? 20.116 15.181 -14.382 1.00 79.25 215 VAL A N 1
ATOM 1734 C CA . VAL A 1 215 ? 20.248 14.328 -13.186 1.00 79.25 215 VAL A CA 1
ATOM 1735 C C . VAL A 1 215 ? 21.546 13.515 -13.185 1.00 79.25 215 VAL A C 1
ATOM 1737 O O . VAL A 1 215 ? 22.098 13.265 -12.116 1.00 79.25 215 VAL A O 1
ATOM 1740 N N . LEU A 1 216 ? 22.047 13.118 -14.357 1.00 79.38 216 LEU A N 1
ATOM 1741 C CA . LEU A 1 216 ? 23.304 12.377 -14.493 1.00 79.38 216 LEU A CA 1
ATOM 1742 C C . LEU A 1 216 ? 24.548 13.277 -14.510 1.00 79.38 216 LEU A C 1
ATOM 1744 O O . LEU A 1 216 ? 25.664 12.763 -14.440 1.00 79.38 216 LEU A O 1
ATOM 1748 N N . SER A 1 217 ? 24.386 14.598 -14.619 1.00 75.56 217 SER A N 1
ATOM 1749 C CA . SER A 1 217 ? 25.519 15.520 -14.625 1.00 75.56 217 SER A CA 1
ATOM 1750 C C . SER A 1 217 ? 26.252 15.520 -13.274 1.00 75.56 217 SER A C 1
ATOM 1752 O O . SER A 1 217 ? 25.647 15.633 -12.210 1.00 75.56 217 SER A O 1
ATOM 1754 N N . ASP A 1 218 ? 27.586 15.439 -13.327 1.00 60.47 218 ASP A N 1
ATOM 1755 C CA . ASP A 1 218 ? 28.510 15.291 -12.180 1.00 60.47 218 ASP A CA 1
ATOM 1756 C C . ASP A 1 218 ? 28.510 16.501 -11.216 1.00 60.47 218 ASP A C 1
ATOM 1758 O O . ASP A 1 218 ? 29.209 16.565 -10.207 1.00 60.47 218 ASP A O 1
ATOM 1762 N N . THR A 1 219 ? 27.708 17.524 -11.516 1.00 50.12 219 THR A N 1
ATOM 1763 C CA . THR A 1 219 ? 27.712 18.790 -10.786 1.00 50.12 219 THR A CA 1
ATOM 1764 C C . THR A 1 219 ? 26.643 18.767 -9.695 1.00 50.12 219 THR A C 1
ATOM 1766 O O . THR A 1 219 ? 25.634 19.442 -9.786 1.00 50.12 219 THR A O 1
ATOM 1769 N N . SER A 1 220 ? 26.855 18.001 -8.622 1.00 57.09 220 SER A N 1
ATOM 1770 C CA . SER A 1 220 ? 25.922 17.901 -7.479 1.00 57.09 220 SER A CA 1
ATOM 1771 C C . SER A 1 220 ? 24.511 17.375 -7.843 1.00 57.09 220 SER A C 1
ATOM 1773 O O . SER A 1 220 ? 23.549 18.153 -7.844 1.00 57.09 220 SER A O 1
ATOM 1775 N N . PRO A 1 221 ? 24.336 16.056 -8.052 1.00 50.88 221 PRO A N 1
ATOM 1776 C CA . PRO A 1 221 ? 23.027 15.423 -8.271 1.00 50.88 221 PRO A CA 1
ATOM 1777 C C . PRO A 1 221 ? 21.946 15.843 -7.255 1.00 50.88 221 PRO A C 1
ATOM 1779 O O . PRO A 1 221 ? 20.795 16.069 -7.626 1.00 50.88 221 PRO A O 1
ATOM 1782 N N . GLU A 1 222 ? 22.326 16.072 -5.992 1.00 56.91 222 GLU A N 1
ATOM 1783 C CA . GLU A 1 222 ? 21.441 16.561 -4.920 1.00 56.91 222 GLU A CA 1
ATOM 1784 C C . GLU A 1 222 ? 20.856 17.963 -5.172 1.00 56.91 222 GLU A C 1
ATOM 1786 O O . GLU A 1 222 ? 19.770 18.284 -4.691 1.00 56.91 222 GLU A O 1
ATOM 1791 N N . LYS A 1 223 ? 21.549 18.808 -5.946 1.00 60.28 223 LYS A N 1
ATOM 1792 C CA . LYS A 1 223 ? 21.084 20.158 -6.311 1.00 60.28 223 LYS A CA 1
ATOM 1793 C C . LYS A 1 223 ? 20.162 20.146 -7.527 1.00 60.28 223 LYS A C 1
ATOM 1795 O O . LYS A 1 223 ? 19.349 21.057 -7.671 1.00 60.28 223 LYS A O 1
ATOM 1800 N N . HIS A 1 224 ? 20.281 19.135 -8.387 1.00 59.69 224 HIS A N 1
ATOM 1801 C CA . HIS A 1 224 ? 19.553 19.041 -9.652 1.00 59.69 224 HIS A CA 1
ATOM 1802 C C . HIS A 1 224 ? 18.315 18.144 -9.583 1.00 59.69 224 HIS A C 1
ATOM 1804 O O . HIS A 1 224 ? 17.295 18.480 -10.185 1.00 59.69 224 HIS A O 1
ATOM 1810 N N . ALA A 1 225 ? 18.347 17.064 -8.798 1.00 55.69 225 ALA A N 1
ATOM 1811 C CA . ALA A 1 225 ? 17.197 16.186 -8.578 1.00 55.69 225 ALA A CA 1
ATOM 1812 C C . ALA A 1 225 ? 15.914 16.914 -8.098 1.00 55.69 225 ALA A C 1
ATOM 1814 O O . ALA A 1 225 ? 14.828 16.505 -8.513 1.00 55.69 225 ALA A O 1
ATOM 1815 N N . PRO A 1 226 ? 15.980 18.010 -7.307 1.00 61.19 226 PRO A N 1
ATOM 1816 C CA . PRO A 1 226 ? 14.801 18.805 -6.940 1.00 61.19 226 PRO A CA 1
ATOM 1817 C C . PRO A 1 226 ? 14.268 19.720 -8.058 1.00 61.19 226 PRO A C 1
ATOM 1819 O O . PRO A 1 226 ? 13.219 20.343 -7.891 1.00 61.19 226 PRO A O 1
ATOM 1822 N N . LEU A 1 227 ? 14.999 19.872 -9.169 1.00 66.69 227 LEU A N 1
ATOM 1823 C CA . LEU A 1 227 ? 14.683 20.801 -10.263 1.00 66.69 227 LEU A CA 1
ATOM 1824 C C . LEU A 1 227 ? 14.021 20.124 -11.466 1.00 66.69 227 LEU A C 1
ATOM 1826 O O . LEU A 1 227 ? 13.499 20.823 -12.335 1.00 66.69 227 LEU A O 1
ATOM 1830 N N . VAL A 1 228 ? 13.994 18.792 -11.495 1.00 79.19 228 VAL A N 1
ATOM 1831 C CA . VAL A 1 228 ? 13.458 17.993 -12.600 1.00 79.19 228 VAL A CA 1
ATOM 1832 C C . VAL A 1 228 ? 12.234 17.205 -12.125 1.00 79.19 228 VAL A C 1
ATOM 1834 O O . VAL A 1 228 ? 12.304 16.560 -11.080 1.00 79.19 228 VAL A O 1
ATOM 1837 N N . PRO A 1 229 ? 11.104 17.224 -12.854 1.00 83.38 229 PRO A N 1
ATOM 1838 C CA . PRO A 1 229 ? 9.979 16.358 -12.535 1.00 83.38 229 PRO A CA 1
ATOM 1839 C C . PRO A 1 229 ? 10.321 14.899 -12.856 1.00 83.38 229 PRO A C 1
ATOM 1841 O O . PRO A 1 229 ? 10.701 14.568 -13.980 1.00 83.38 229 PRO A O 1
ATOM 1844 N N . TRP A 1 230 ? 10.131 14.014 -11.884 1.00 86.88 230 TRP A N 1
ATOM 1845 C CA . TRP A 1 230 ? 10.322 12.578 -12.060 1.00 86.88 230 TRP A CA 1
ATOM 1846 C C . TRP A 1 230 ? 9.305 11.786 -11.247 1.00 86.88 230 TRP A C 1
ATOM 1848 O O . TRP A 1 230 ? 8.727 12.261 -10.266 1.00 86.88 230 TRP A O 1
ATOM 1858 N N . PHE A 1 231 ? 9.087 10.545 -11.659 1.00 91.81 231 PHE A N 1
ATOM 1859 C CA . PHE A 1 231 ? 8.391 9.557 -10.847 1.00 91.81 231 PHE A CA 1
ATOM 1860 C C . PHE A 1 231 ? 9.138 8.230 -10.917 1.00 91.81 231 PHE A C 1
ATOM 1862 O O . PHE A 1 231 ? 9.845 7.953 -11.884 1.00 91.81 231 PHE A O 1
ATOM 1869 N N . SER A 1 232 ? 9.037 7.429 -9.865 1.00 92.88 232 SER A N 1
ATOM 1870 C CA . SER A 1 232 ? 9.861 6.237 -9.708 1.00 92.88 232 SER A CA 1
ATOM 1871 C C . SER A 1 232 ? 9.108 5.110 -9.020 1.00 92.88 232 SER A C 1
ATOM 1873 O O . SER A 1 232 ? 8.210 5.345 -8.207 1.00 92.88 232 SER A O 1
ATOM 1875 N N . LEU A 1 233 ? 9.509 3.884 -9.344 1.00 96.00 233 LEU A N 1
ATOM 1876 C CA . LEU A 1 233 ? 9.375 2.750 -8.440 1.00 96.00 233 LEU A CA 1
ATOM 1877 C C . LEU A 1 233 ? 10.641 2.687 -7.585 1.00 96.00 233 LEU A C 1
ATOM 1879 O O . LEU A 1 233 ? 11.727 2.525 -8.138 1.00 96.00 233 LEU A O 1
ATOM 1883 N N . VAL A 1 234 ? 10.481 2.671 -6.267 1.00 94.31 234 VAL A N 1
ATOM 1884 C CA . VAL A 1 234 ? 11.524 2.284 -5.310 1.00 94.31 234 VAL A CA 1
ATOM 1885 C C . VAL A 1 234 ? 11.118 0.972 -4.641 1.00 94.31 234 VAL A C 1
ATOM 1887 O O . VAL A 1 234 ? 9.947 0.766 -4.331 1.00 94.31 234 VAL A O 1
ATOM 1890 N N . LEU A 1 235 ? 12.068 0.056 -4.477 1.00 94.75 235 LEU A N 1
ATOM 1891 C CA . LEU A 1 235 ? 11.882 -1.235 -3.818 1.00 94.75 235 LEU A CA 1
ATOM 1892 C C . LEU A 1 235 ? 12.701 -1.236 -2.533 1.00 94.75 235 LEU A C 1
ATOM 1894 O O . LEU A 1 235 ? 13.929 -1.192 -2.598 1.00 94.75 235 LEU A O 1
ATOM 1898 N N . ASP A 1 236 ? 12.012 -1.285 -1.396 1.00 93.50 236 ASP A N 1
ATOM 1899 C CA . ASP A 1 236 ? 12.641 -1.162 -0.080 1.00 93.50 236 ASP A CA 1
ATOM 1900 C C . ASP A 1 236 ? 11.912 -2.007 0.984 1.00 93.50 236 ASP A C 1
ATOM 1902 O O . ASP A 1 236 ? 11.140 -2.917 0.661 1.00 93.50 236 ASP A O 1
ATOM 1906 N N . GLU A 1 237 ? 12.202 -1.758 2.256 1.00 94.00 237 GLU A N 1
ATOM 1907 C CA . GLU A 1 237 ? 11.574 -2.361 3.423 1.00 94.00 237 GLU A CA 1
ATOM 1908 C C . GLU A 1 237 ? 10.173 -1.790 3.699 1.00 94.00 237 GLU A C 1
ATOM 1910 O O . GLU A 1 237 ? 9.848 -0.644 3.384 1.00 94.00 237 GLU A O 1
ATOM 1915 N N . ALA A 1 238 ? 9.326 -2.592 4.353 1.00 94.50 238 ALA A N 1
ATOM 1916 C CA . ALA A 1 238 ? 7.949 -2.214 4.691 1.00 94.50 238 ALA A CA 1
ATOM 1917 C C . ALA A 1 238 ? 7.855 -0.920 5.519 1.00 94.50 238 ALA A C 1
ATOM 1919 O O . ALA A 1 238 ? 6.839 -0.230 5.478 1.00 94.50 238 ALA A O 1
ATOM 1920 N N . THR A 1 239 ? 8.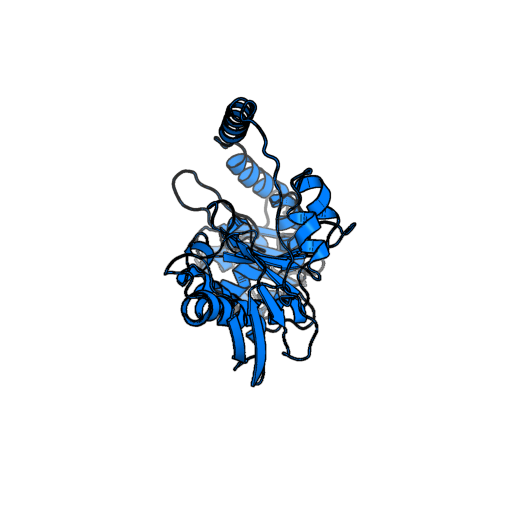903 -0.602 6.281 1.00 92.12 239 THR A N 1
ATOM 1921 C CA . THR A 1 239 ? 8.970 0.545 7.193 1.00 92.12 239 THR A CA 1
ATOM 1922 C C . THR A 1 239 ? 8.875 1.893 6.484 1.00 92.12 239 THR A C 1
ATOM 1924 O O . THR A 1 239 ? 8.413 2.853 7.097 1.00 92.12 239 THR A O 1
ATOM 1927 N N . GLY A 1 240 ? 9.251 1.960 5.202 1.00 88.12 240 GLY A N 1
ATOM 1928 C CA . GLY A 1 240 ? 9.124 3.160 4.375 1.00 88.12 240 GLY A CA 1
ATOM 1929 C C . GLY A 1 240 ? 7.743 3.356 3.737 1.00 88.12 240 GLY A C 1
ATOM 1930 O O . GLY A 1 240 ? 7.468 4.432 3.210 1.00 88.12 240 GLY A O 1
ATOM 1931 N N . MET A 1 241 ? 6.865 2.349 3.763 1.00 92.38 241 MET A N 1
ATOM 1932 C CA . MET A 1 241 ? 5.574 2.406 3.074 1.00 92.38 241 MET A CA 1
ATOM 1933 C C . MET A 1 241 ? 4.520 3.241 3.806 1.00 92.38 241 MET A C 1
ATOM 1935 O O . MET A 1 241 ? 4.519 3.357 5.030 1.00 92.38 241 MET A O 1
ATOM 1939 N N . SER A 1 242 ? 3.526 3.711 3.044 1.00 93.25 242 SER A N 1
ATOM 1940 C CA . SER A 1 242 ? 2.248 4.144 3.611 1.00 93.25 242 SER A CA 1
ATOM 1941 C C . SER A 1 242 ? 1.594 3.004 4.396 1.00 93.25 242 SER A C 1
ATOM 1943 O O . SER A 1 242 ? 1.451 1.887 3.887 1.00 93.25 242 SER A O 1
ATOM 1945 N N . PHE A 1 243 ? 1.107 3.289 5.606 1.00 94.88 243 PHE A N 1
ATOM 1946 C CA . PHE A 1 243 ? 0.323 2.316 6.370 1.00 94.88 243 PHE A CA 1
ATOM 1947 C C . PHE A 1 243 ? -0.964 1.909 5.652 1.00 94.88 243 PHE A C 1
ATOM 1949 O O . PHE A 1 243 ? -1.363 0.749 5.744 1.00 94.88 243 PHE A O 1
ATOM 1956 N N . ALA A 1 244 ? -1.564 2.815 4.874 1.00 93.69 244 ALA A N 1
ATOM 1957 C CA . ALA A 1 244 ? -2.737 2.504 4.065 1.00 93.69 244 ALA A CA 1
ATOM 1958 C C . ALA A 1 244 ? -2.419 1.489 2.952 1.00 93.69 244 ALA A C 1
ATOM 1960 O O . ALA A 1 244 ? -3.241 0.616 2.674 1.00 93.69 244 ALA A O 1
ATOM 1961 N N . ASP A 1 245 ? -1.229 1.557 2.345 1.00 96.44 245 ASP A N 1
ATOM 1962 C CA . ASP A 1 245 ? -0.797 0.551 1.368 1.00 96.44 245 ASP A CA 1
ATOM 1963 C C . ASP A 1 245 ? -0.478 -0.786 2.033 1.00 96.44 245 ASP A C 1
ATOM 1965 O O . ASP A 1 245 ? -0.857 -1.825 1.502 1.00 96.44 245 ASP A O 1
ATOM 1969 N N . LEU A 1 246 ? 0.142 -0.786 3.216 1.00 97.00 246 LEU A N 1
ATOM 1970 C CA . LEU A 1 246 ? 0.376 -2.014 3.986 1.00 97.00 246 LEU A CA 1
ATOM 1971 C C . LEU A 1 246 ? -0.936 -2.713 4.361 1.00 97.00 246 LEU A C 1
ATOM 1973 O O . LEU A 1 246 ? -1.056 -3.929 4.205 1.00 97.00 246 LEU A O 1
ATOM 1977 N N . ASP A 1 247 ? -1.933 -1.946 4.804 1.00 95.50 247 ASP A N 1
ATOM 1978 C CA . ASP A 1 247 ? -3.265 -2.468 5.109 1.00 95.50 247 ASP A CA 1
ATOM 1979 C C . ASP A 1 247 ? -3.948 -3.010 3.840 1.00 95.50 247 ASP A C 1
ATOM 1981 O O . ASP A 1 247 ? -4.557 -4.080 3.871 1.00 95.50 247 ASP A O 1
ATOM 1985 N N . ALA A 1 248 ? -3.804 -2.323 2.701 1.00 96.62 248 ALA A N 1
ATOM 1986 C CA . ALA A 1 248 ? -4.336 -2.780 1.419 1.00 96.62 248 ALA A CA 1
ATOM 1987 C C . ALA A 1 248 ? -3.643 -4.062 0.916 1.00 96.62 248 ALA A C 1
ATOM 1989 O O . ALA A 1 248 ? -4.319 -4.963 0.416 1.00 96.62 248 ALA A O 1
ATOM 1990 N N . ILE A 1 249 ? -2.324 -4.192 1.091 1.00 97.50 249 ILE A N 1
ATOM 1991 C CA . ILE A 1 249 ? -1.573 -5.418 0.779 1.00 97.50 249 ILE A CA 1
ATOM 1992 C C . ILE A 1 249 ? -2.129 -6.595 1.589 1.00 97.50 249 ILE A C 1
ATOM 1994 O O . ILE A 1 249 ? -2.425 -7.638 1.004 1.00 97.50 249 ILE A O 1
ATOM 1998 N N . GLU A 1 250 ? -2.322 -6.428 2.904 1.00 94.50 250 GLU A N 1
ATOM 1999 C CA . GLU A 1 250 ? -2.898 -7.466 3.775 1.00 94.50 250 GLU A CA 1
ATOM 2000 C C . GLU A 1 250 ? -4.349 -7.791 3.375 1.00 94.50 250 GLU A C 1
ATOM 2002 O O . GLU A 1 250 ? -4.720 -8.961 3.266 1.00 94.50 250 GLU A O 1
ATOM 2007 N N . GLN A 1 251 ? -5.164 -6.769 3.096 1.00 94.56 251 GLN A N 1
ATOM 2008 C CA . GLN A 1 251 ? -6.578 -6.922 2.752 1.00 94.56 251 GLN A CA 1
ATOM 2009 C C . GLN A 1 251 ? -6.801 -7.625 1.405 1.00 94.56 251 GLN A C 1
ATOM 2011 O O . GLN A 1 251 ? -7.698 -8.465 1.292 1.00 94.56 251 GLN A O 1
ATOM 2016 N N . TYR A 1 252 ? -6.039 -7.258 0.373 1.00 97.25 252 TYR A N 1
ATOM 2017 C CA . TYR A 1 252 ? -6.241 -7.736 -0.999 1.00 97.25 252 TYR A CA 1
ATOM 2018 C C . TYR A 1 252 ? -5.274 -8.853 -1.406 1.00 97.25 252 TYR A C 1
ATOM 2020 O O . TYR A 1 252 ? -5.438 -9.430 -2.483 1.00 97.25 252 TYR A O 1
ATOM 2028 N N . GLY A 1 253 ? -4.288 -9.181 -0.567 1.00 97.25 253 GLY A N 1
ATOM 2029 C CA . GLY A 1 253 ? -3.311 -10.237 -0.831 1.00 97.25 253 GLY A CA 1
ATOM 2030 C C . GLY A 1 253 ? -2.367 -9.909 -1.988 1.00 97.25 253 GLY A C 1
ATOM 2031 O O . GLY A 1 253 ? -2.016 -10.796 -2.769 1.00 97.25 253 GLY A O 1
ATOM 2032 N N . TRP A 1 254 ? -1.993 -8.636 -2.148 1.00 98.19 254 TRP A N 1
ATOM 2033 C CA . TRP A 1 254 ? -1.075 -8.227 -3.211 1.00 98.19 254 TRP A CA 1
ATOM 2034 C C . TRP A 1 254 ? 0.333 -8.797 -2.981 1.00 98.19 254 TRP A C 1
ATOM 2036 O O . TRP A 1 254 ? 0.814 -8.820 -1.848 1.00 98.19 254 TRP A O 1
ATOM 2046 N N . PRO A 1 255 ? 1.019 -9.278 -4.033 1.00 97.81 255 PRO A N 1
ATOM 2047 C CA . PRO A 1 255 ? 2.305 -9.940 -3.870 1.00 97.81 255 PRO A CA 1
ATOM 2048 C C . PRO A 1 255 ? 3.432 -8.939 -3.581 1.00 97.81 255 PRO A C 1
ATOM 2050 O O . PRO A 1 255 ? 3.572 -7.930 -4.266 1.00 97.81 255 PRO A O 1
ATOM 2053 N N . VAL A 1 256 ? 4.308 -9.299 -2.643 1.00 97.25 256 VAL A N 1
ATOM 2054 C CA . VAL A 1 256 ? 5.593 -8.633 -2.380 1.00 97.25 256 VAL A CA 1
ATOM 2055 C C . VAL A 1 256 ? 6.697 -9.679 -2.536 1.00 97.25 256 VAL A C 1
ATOM 2057 O O . VAL A 1 256 ? 6.556 -10.815 -2.081 1.00 97.25 256 VAL A O 1
ATOM 2060 N N . ALA A 1 257 ? 7.773 -9.355 -3.257 1.00 96.50 257 ALA A N 1
ATOM 2061 C CA . ALA A 1 257 ? 8.766 -10.359 -3.661 1.00 96.50 257 ALA A CA 1
ATOM 2062 C C . ALA A 1 257 ? 9.763 -10.762 -2.558 1.00 96.50 257 ALA A C 1
ATOM 2064 O O . ALA A 1 257 ? 10.499 -11.732 -2.743 1.00 96.50 257 ALA A O 1
ATOM 2065 N N . GLY A 1 258 ? 9.789 -10.044 -1.436 1.00 93.50 258 GLY A N 1
ATOM 2066 C CA . GLY A 1 258 ? 10.695 -10.263 -0.313 1.00 93.50 258 GLY A CA 1
ATOM 2067 C C . GLY A 1 258 ? 10.695 -9.077 0.653 1.00 93.50 258 GLY A C 1
ATOM 2068 O O . GLY A 1 258 ? 10.033 -8.074 0.407 1.00 93.50 258 GLY A O 1
ATOM 2069 N N . GLU A 1 259 ? 11.460 -9.186 1.738 1.00 90.25 259 GLU A N 1
ATOM 2070 C CA . GLU A 1 259 ? 11.478 -8.197 2.831 1.00 90.25 259 GLU A CA 1
ATOM 2071 C C . GLU A 1 259 ? 11.973 -6.806 2.405 1.00 90.25 259 GLU A C 1
ATOM 2073 O O . GLU A 1 259 ? 11.516 -5.816 2.961 1.00 90.25 259 GLU A O 1
ATOM 2078 N N . LYS A 1 260 ? 12.841 -6.736 1.385 1.00 90.31 260 LYS A N 1
ATOM 2079 C CA . LYS A 1 260 ? 13.380 -5.498 0.784 1.00 90.31 260 LYS A CA 1
ATOM 2080 C C . LYS A 1 260 ? 12.824 -5.225 -0.617 1.00 90.31 260 LYS A C 1
ATOM 2082 O O . LYS A 1 260 ? 13.540 -4.774 -1.509 1.00 90.31 260 LYS A O 1
ATOM 2087 N N . ALA A 1 261 ? 11.598 -5.672 -0.869 1.00 95.69 261 ALA A N 1
ATOM 2088 C CA . ALA A 1 261 ? 10.971 -5.607 -2.185 1.00 95.69 261 ALA A CA 1
ATOM 2089 C C . ALA A 1 261 ? 9.562 -5.011 -2.131 1.00 95.69 261 ALA A C 1
ATOM 2091 O O . ALA A 1 261 ? 8.738 -5.319 -2.996 1.00 95.69 261 ALA A O 1
ATOM 2092 N N . TYR A 1 262 ? 9.276 -4.204 -1.109 1.00 97.31 262 TYR A N 1
ATOM 2093 C CA . TYR A 1 262 ? 8.027 -3.468 -1.010 1.00 97.31 262 TYR A CA 1
ATOM 2094 C C . TYR A 1 262 ? 8.032 -2.335 -2.040 1.00 97.31 262 TYR A C 1
ATOM 2096 O O . TYR A 1 262 ? 8.930 -1.493 -2.011 1.00 97.31 262 TYR A O 1
ATOM 2104 N N . PRO A 1 263 ? 7.079 -2.322 -2.990 1.00 97.12 263 PRO A N 1
ATOM 2105 C CA . PRO A 1 263 ? 7.084 -1.349 -4.066 1.00 97.12 263 PRO A CA 1
ATOM 2106 C C . PRO A 1 263 ? 6.449 -0.033 -3.624 1.00 97.12 263 PRO A C 1
ATOM 2108 O O . PRO A 1 263 ? 5.267 0.033 -3.290 1.00 97.12 263 PRO A O 1
ATOM 2111 N N . MET A 1 264 ? 7.241 1.028 -3.682 1.00 94.56 264 MET A N 1
ATOM 2112 C CA . MET A 1 264 ? 6.843 2.394 -3.380 1.00 94.56 264 MET A CA 1
ATOM 2113 C C . MET A 1 264 ? 6.828 3.209 -4.669 1.00 94.56 264 MET A C 1
ATOM 2115 O O . MET A 1 264 ? 7.839 3.309 -5.365 1.00 94.56 264 MET A O 1
ATOM 2119 N N . ALA A 1 265 ? 5.673 3.784 -5.001 1.00 93.69 265 ALA A N 1
ATOM 2120 C CA . ALA A 1 265 ? 5.543 4.695 -6.129 1.00 93.69 265 ALA A CA 1
ATOM 2121 C C . ALA A 1 265 ? 5.731 6.130 -5.622 1.00 93.69 265 ALA A C 1
ATOM 2123 O O . ALA A 1 265 ? 4.936 6.613 -4.819 1.00 93.69 265 ALA A O 1
ATOM 2124 N N . ILE A 1 266 ? 6.786 6.800 -6.077 1.00 87.94 266 ILE A N 1
ATOM 2125 C CA . ILE A 1 266 ? 7.178 8.128 -5.589 1.00 87.94 266 ILE A CA 1
ATOM 2126 C C . ILE A 1 266 ? 7.154 9.106 -6.755 1.00 87.94 266 ILE A C 1
ATOM 2128 O O . ILE A 1 266 ? 7.511 8.743 -7.879 1.00 87.94 266 ILE A O 1
ATOM 2132 N N . LYS A 1 267 ? 6.741 10.345 -6.496 1.00 87.19 267 LYS A N 1
ATOM 2133 C CA . LYS A 1 267 ? 6.825 11.443 -7.450 1.00 87.19 267 LYS A CA 1
ATOM 2134 C C . LYS A 1 267 ? 7.477 12.652 -6.800 1.00 87.19 267 LYS A C 1
ATOM 2136 O O . LYS A 1 267 ? 7.215 12.969 -5.643 1.00 87.19 267 LYS A O 1
ATOM 2141 N N . ALA A 1 268 ? 8.297 13.340 -7.577 1.00 81.81 268 ALA A N 1
ATOM 2142 C CA . ALA A 1 268 ? 8.806 14.649 -7.226 1.00 81.81 268 ALA A CA 1
ATOM 2143 C C . ALA A 1 268 ? 8.546 15.608 -8.382 1.00 81.81 268 ALA A C 1
ATOM 2145 O O . ALA A 1 268 ? 8.759 15.283 -9.553 1.00 81.81 268 ALA A O 1
ATOM 2146 N N . THR A 1 269 ? 8.089 16.807 -8.045 1.00 78.00 269 THR A N 1
ATOM 2147 C CA . THR A 1 269 ? 7.981 17.918 -8.983 1.00 78.00 269 THR A CA 1
ATOM 2148 C C . THR A 1 269 ? 8.680 19.142 -8.396 1.00 78.00 269 THR A C 1
ATOM 2150 O O . THR A 1 269 ? 8.681 19.332 -7.174 1.00 78.00 269 THR A O 1
ATOM 2153 N N . PRO A 1 270 ? 9.308 19.986 -9.233 1.00 71.06 270 PRO A N 1
ATOM 2154 C CA . PRO A 1 270 ? 10.049 21.132 -8.731 1.00 71.06 270 PRO A CA 1
ATOM 2155 C C . PRO A 1 270 ? 9.143 22.074 -7.943 1.00 71.06 270 PRO A C 1
ATOM 2157 O O . PRO A 1 270 ? 8.080 22.462 -8.427 1.00 71.06 270 PRO A O 1
ATOM 2160 N N . LYS A 1 271 ? 9.607 22.497 -6.760 1.00 65.31 271 LYS A N 1
ATOM 2161 C CA . LYS A 1 271 ? 8.893 23.403 -5.837 1.00 65.31 271 LYS A CA 1
ATOM 2162 C C . LYS A 1 271 ? 7.618 22.826 -5.205 1.00 65.31 271 LYS A C 1
ATOM 2164 O O . LYS A 1 271 ? 6.881 23.594 -4.591 1.00 65.31 271 LYS A O 1
ATOM 2169 N N . SER A 1 272 ? 7.355 21.530 -5.353 1.00 60.38 272 SER A N 1
ATOM 2170 C CA . SER A 1 272 ? 6.298 20.867 -4.592 1.00 60.38 272 SER A CA 1
ATOM 2171 C C . SER A 1 272 ? 6.803 20.447 -3.214 1.00 60.38 272 SER A C 1
ATOM 2173 O O . SER A 1 272 ? 7.990 20.159 -3.036 1.00 60.38 272 SER A O 1
ATOM 2175 N N . ASP A 1 273 ? 5.900 20.428 -2.238 1.00 56.16 273 ASP A N 1
ATOM 2176 C CA . ASP A 1 273 ? 6.182 19.840 -0.936 1.00 56.16 273 ASP A CA 1
ATOM 2177 C C . ASP A 1 273 ? 6.408 18.331 -1.128 1.00 56.16 273 ASP A C 1
ATOM 2179 O O . ASP A 1 273 ? 5.632 17.654 -1.807 1.00 56.16 273 ASP A O 1
ATOM 2183 N N . TRP A 1 274 ? 7.481 17.788 -0.547 1.00 52.81 274 TRP A N 1
ATOM 2184 C CA . TRP A 1 274 ? 7.767 16.350 -0.568 1.00 52.81 274 TRP A CA 1
ATOM 2185 C C . TRP A 1 274 ? 6.518 15.540 -0.168 1.00 52.81 274 TRP A C 1
ATOM 2187 O O . TRP A 1 274 ? 5.936 15.788 0.888 1.00 52.81 274 TRP A O 1
ATOM 2197 N N . GLY A 1 275 ? 6.113 14.571 -1.001 1.00 58.44 275 GLY A N 1
ATOM 2198 C CA . GLY A 1 275 ? 4.933 13.728 -0.748 1.00 58.44 275 GLY A CA 1
ATOM 2199 C C . GLY A 1 275 ? 3.896 13.652 -1.876 1.00 58.44 275 GLY A C 1
ATOM 2200 O O . GLY A 1 275 ? 2.792 13.159 -1.639 1.00 58.44 275 GLY A O 1
ATOM 2201 N N . GLU A 1 276 ? 4.208 14.112 -3.092 1.00 75.06 276 GLU A N 1
ATOM 2202 C CA . GLU A 1 276 ? 3.361 13.825 -4.253 1.00 75.06 276 GLU A CA 1
ATOM 2203 C C . GLU A 1 276 ? 3.393 12.332 -4.600 1.00 75.06 276 GLU A C 1
ATOM 2205 O O . GLU A 1 276 ? 4.447 11.701 -4.694 1.00 75.06 276 GLU A O 1
ATOM 2210 N N . LEU A 1 277 ? 2.211 11.769 -4.833 1.00 84.25 277 LEU A N 1
ATOM 2211 C CA . LEU A 1 277 ? 2.072 10.435 -5.399 1.00 84.25 277 LEU A CA 1
ATOM 2212 C C . LEU A 1 277 ? 1.968 10.524 -6.924 1.00 84.25 277 LEU A C 1
ATOM 2214 O O . LEU A 1 277 ? 1.402 11.491 -7.452 1.00 84.25 277 LEU A O 1
ATOM 2218 N N . PRO A 1 278 ? 2.451 9.508 -7.656 1.00 90.62 278 PRO A N 1
ATOM 2219 C CA . PRO A 1 278 ? 2.151 9.380 -9.073 1.00 90.62 278 PRO A CA 1
ATOM 2220 C C . PRO A 1 278 ? 0.640 9.377 -9.325 1.00 90.62 278 PRO A C 1
ATOM 2222 O O . PRO A 1 278 ? -0.138 8.789 -8.583 1.00 90.62 278 PRO A O 1
ATOM 2225 N N . SER A 1 279 ? 0.207 10.012 -10.404 1.00 92.31 279 SER A N 1
ATOM 2226 C CA . SER A 1 279 ? -1.168 9.919 -10.895 1.00 92.31 279 SER A CA 1
ATOM 2227 C C . SER A 1 279 ? -1.513 8.493 -11.342 1.00 92.31 279 SER A C 1
ATOM 2229 O O . SER A 1 279 ? -0.634 7.676 -11.620 1.00 92.31 279 SER A O 1
ATOM 2231 N N . ALA A 1 280 ? -2.805 8.192 -11.504 1.00 93.62 280 ALA A N 1
ATOM 2232 C CA . ALA A 1 280 ? -3.244 6.880 -11.986 1.00 93.62 280 ALA A CA 1
ATOM 2233 C C . ALA A 1 280 ? -2.641 6.496 -13.354 1.00 93.62 280 ALA A C 1
ATOM 2235 O O . ALA A 1 280 ? -2.344 5.326 -13.589 1.00 93.62 280 ALA A O 1
ATOM 2236 N N . SER A 1 281 ? -2.421 7.466 -14.250 1.00 93.38 281 SER A N 1
ATOM 2237 C CA . SER A 1 281 ? -1.780 7.215 -15.547 1.00 93.38 281 SER A CA 1
ATOM 2238 C C . SER A 1 281 ? -0.280 6.941 -15.412 1.00 93.38 281 SER A C 1
ATOM 2240 O O . SER A 1 281 ? 0.236 6.074 -16.112 1.00 93.38 281 SER A O 1
ATOM 2242 N N . GLU A 1 282 ? 0.418 7.622 -14.500 1.00 95.31 282 GLU A N 1
ATOM 2243 C CA . GLU A 1 282 ? 1.826 7.346 -14.180 1.00 95.31 282 GLU A CA 1
ATOM 2244 C C . GLU A 1 282 ? 1.985 5.974 -13.510 1.00 95.31 282 GLU A C 1
ATOM 2246 O O . GLU A 1 282 ? 2.880 5.220 -13.883 1.00 95.31 282 GLU A O 1
ATOM 2251 N N . LEU A 1 283 ? 1.073 5.591 -12.610 1.00 96.75 283 LEU A N 1
ATOM 2252 C CA . LEU A 1 283 ? 1.069 4.264 -11.990 1.00 96.75 283 LEU A CA 1
ATOM 2253 C C . LEU A 1 283 ? 0.800 3.151 -13.017 1.00 96.75 283 LEU A C 1
ATOM 2255 O O . LEU A 1 283 ? 1.494 2.135 -13.028 1.00 96.75 283 LEU A O 1
ATOM 2259 N N . ALA A 1 284 ? -0.162 3.356 -13.925 1.00 95.81 284 ALA A N 1
ATOM 2260 C CA . ALA A 1 284 ? -0.415 2.434 -15.035 1.00 95.81 284 ALA A CA 1
ATOM 2261 C C . ALA A 1 284 ? 0.784 2.328 -15.981 1.00 95.81 284 ALA A C 1
ATOM 2263 O O . ALA A 1 284 ? 1.100 1.238 -16.456 1.00 95.81 284 ALA A O 1
ATOM 2264 N N . TRP A 1 285 ? 1.475 3.440 -16.224 1.00 96.94 285 TRP A N 1
ATOM 2265 C CA . TRP A 1 285 ? 2.705 3.454 -17.002 1.00 96.94 285 TRP A CA 1
ATOM 2266 C C . TRP A 1 285 ? 3.819 2.657 -16.311 1.00 96.94 285 TRP A C 1
ATOM 2268 O O . TRP A 1 285 ? 4.452 1.831 -16.966 1.00 96.94 285 TRP A O 1
ATOM 2278 N N . LEU A 1 286 ? 4.028 2.843 -14.998 1.00 98.38 286 LEU A N 1
ATOM 2279 C CA . LEU A 1 286 ? 5.015 2.076 -14.225 1.00 98.38 286 LEU A CA 1
ATOM 2280 C C . LEU A 1 286 ? 4.713 0.582 -14.311 1.00 98.38 286 LEU A C 1
ATOM 2282 O O . LEU A 1 286 ? 5.581 -0.194 -14.698 1.00 98.38 286 LEU A O 1
ATOM 2286 N N . ALA A 1 287 ? 3.476 0.180 -14.022 1.00 98.06 287 ALA A N 1
ATOM 2287 C CA . ALA A 1 287 ? 3.079 -1.222 -14.057 1.00 98.06 287 ALA A CA 1
ATOM 2288 C C . ALA A 1 287 ? 3.298 -1.855 -15.447 1.00 98.06 287 ALA A C 1
ATOM 2290 O O . ALA A 1 287 ? 3.887 -2.933 -15.558 1.00 98.06 287 ALA A O 1
ATOM 2291 N N . ALA A 1 288 ? 2.926 -1.135 -16.512 1.00 97.94 288 ALA A N 1
ATOM 2292 C CA . ALA A 1 288 ? 3.148 -1.544 -17.896 1.00 97.94 288 ALA A CA 1
ATOM 2293 C C . ALA A 1 288 ? 4.641 -1.728 -18.222 1.00 97.94 288 ALA A C 1
ATOM 2295 O O . ALA A 1 288 ? 5.027 -2.739 -18.812 1.00 97.94 288 ALA A O 1
ATOM 2296 N N . ALA A 1 289 ? 5.485 -0.768 -17.831 1.00 98.38 289 ALA A N 1
ATOM 2297 C CA . ALA A 1 289 ? 6.924 -0.811 -18.070 1.00 98.38 289 ALA A CA 1
ATOM 2298 C C . ALA A 1 289 ? 7.592 -1.962 -17.301 1.00 98.38 289 ALA A C 1
ATOM 2300 O O . ALA A 1 289 ? 8.333 -2.749 -17.891 1.00 98.38 289 ALA A O 1
ATOM 2301 N N . LEU A 1 290 ? 7.282 -2.115 -16.010 1.00 98.44 290 LEU A N 1
ATOM 2302 C CA . LEU A 1 290 ? 7.829 -3.169 -15.146 1.00 98.44 290 LEU A CA 1
ATOM 2303 C C . LEU A 1 290 ? 7.512 -4.574 -15.669 1.00 98.44 290 LEU A C 1
ATOM 2305 O O . LEU A 1 290 ? 8.340 -5.476 -15.542 1.00 98.44 290 LEU A O 1
ATOM 2309 N N . ARG A 1 291 ? 6.349 -4.751 -16.309 1.00 97.62 291 ARG A N 1
ATOM 2310 C CA . ARG A 1 291 ? 5.924 -6.033 -16.880 1.00 97.62 291 ARG A CA 1
ATOM 2311 C C . ARG A 1 291 ? 6.800 -6.496 -18.048 1.00 97.62 291 ARG A C 1
ATOM 2313 O O . ARG A 1 291 ? 6.980 -7.697 -18.227 1.00 97.62 291 ARG A O 1
ATOM 2320 N N . VAL A 1 292 ? 7.335 -5.566 -18.840 1.00 98.00 292 VAL A N 1
ATOM 2321 C CA . VAL A 1 292 ? 8.031 -5.879 -20.105 1.00 98.00 292 VAL A CA 1
ATOM 2322 C C . VAL A 1 292 ? 9.531 -5.600 -20.066 1.00 98.00 292 VAL A C 1
ATOM 2324 O O . VAL A 1 292 ? 10.280 -6.201 -20.833 1.00 98.00 292 VAL A O 1
ATOM 2327 N N . LEU A 1 293 ? 9.994 -4.726 -19.168 1.00 97.81 293 LEU A N 1
ATOM 2328 C CA . LEU A 1 293 ? 11.402 -4.340 -19.059 1.00 97.81 293 LEU A CA 1
ATOM 2329 C C . LEU A 1 293 ? 12.354 -5.530 -18.855 1.00 97.81 293 LEU A C 1
ATOM 2331 O O . LEU A 1 293 ? 13.349 -5.593 -19.577 1.00 97.81 293 LEU A O 1
ATOM 2335 N N . PRO A 1 294 ? 12.091 -6.494 -17.948 1.00 97.50 294 PRO A N 1
ATOM 2336 C CA . PRO A 1 294 ? 12.994 -7.630 -17.767 1.00 97.50 294 PRO A CA 1
ATOM 2337 C C . PRO A 1 294 ? 13.172 -8.478 -19.032 1.00 97.50 294 PRO A C 1
ATOM 2339 O O . PRO A 1 294 ? 14.288 -8.881 -19.371 1.00 97.50 294 PRO A O 1
ATOM 2342 N N . ASP A 1 295 ? 12.080 -8.707 -19.763 1.00 97.81 295 ASP A N 1
ATOM 2343 C CA . ASP A 1 295 ? 12.101 -9.413 -21.042 1.00 97.81 295 ASP A CA 1
ATOM 2344 C C . ASP A 1 295 ? 12.876 -8.620 -22.097 1.00 97.81 295 ASP A C 1
ATOM 2346 O O . ASP A 1 295 ? 13.744 -9.170 -22.771 1.00 97.81 295 ASP A O 1
ATOM 2350 N N . PHE A 1 296 ? 12.636 -7.311 -22.189 1.00 98.25 296 PHE A N 1
ATOM 2351 C CA . PHE A 1 296 ? 13.351 -6.439 -23.113 1.00 98.25 296 PHE A CA 1
ATOM 2352 C C . PHE A 1 296 ? 14.867 -6.467 -22.870 1.00 98.25 296 PHE A C 1
ATOM 2354 O O . PHE A 1 296 ? 15.643 -6.708 -23.797 1.00 98.25 296 PHE A O 1
ATOM 2361 N N . VAL A 1 297 ? 15.291 -6.314 -21.613 1.00 96.94 297 VAL A N 1
ATOM 2362 C CA . VAL A 1 297 ? 16.705 -6.334 -21.204 1.00 96.94 297 VAL A CA 1
ATOM 2363 C C . VAL A 1 297 ? 17.380 -7.665 -21.552 1.00 96.94 297 VAL A C 1
ATOM 2365 O O . VAL A 1 297 ? 18.501 -7.691 -22.064 1.00 96.94 297 VAL A O 1
ATOM 2368 N N . THR A 1 298 ? 16.708 -8.787 -21.311 1.00 95.50 298 THR A N 1
ATOM 2369 C CA . THR A 1 298 ? 17.308 -10.115 -21.506 1.00 95.50 298 THR A CA 1
ATOM 2370 C C . THR A 1 298 ? 17.202 -10.606 -22.951 1.00 95.50 298 THR A C 1
ATOM 2372 O O . THR A 1 298 ? 18.207 -10.998 -23.549 1.00 95.50 298 THR A O 1
ATOM 2375 N N . ARG A 1 299 ? 16.012 -10.554 -23.556 1.00 95.81 299 ARG A N 1
ATOM 2376 C CA . ARG A 1 299 ? 15.745 -11.128 -24.883 1.00 95.81 299 ARG A CA 1
ATOM 2377 C C . ARG A 1 299 ? 16.116 -10.217 -26.041 1.00 95.81 299 ARG A C 1
ATOM 2379 O O . ARG A 1 299 ? 16.544 -10.732 -27.069 1.00 95.81 299 ARG A O 1
ATOM 2386 N N . HIS A 1 300 ? 15.950 -8.904 -25.893 1.00 96.44 300 HIS A N 1
ATOM 2387 C CA . HIS A 1 300 ? 16.173 -7.957 -26.988 1.00 96.44 300 HIS A CA 1
ATOM 2388 C C . HIS A 1 300 ? 17.532 -7.267 -26.891 1.00 96.44 300 HIS A C 1
ATOM 2390 O O . HIS A 1 300 ? 18.244 -7.195 -27.891 1.00 96.44 300 HIS A O 1
ATOM 2396 N N . LEU A 1 301 ? 17.930 -6.814 -25.697 1.00 95.75 301 LEU A N 1
ATOM 2397 C CA . LEU A 1 301 ? 19.250 -6.199 -25.513 1.00 95.75 301 LEU A CA 1
ATOM 2398 C C . LEU A 1 301 ? 20.369 -7.236 -25.393 1.00 95.75 301 LEU A C 1
ATOM 2400 O O . LEU A 1 301 ? 21.532 -6.897 -25.604 1.00 95.75 301 LEU A O 1
ATOM 2404 N N . HIS A 1 302 ? 20.041 -8.491 -25.061 1.00 93.44 302 HIS A N 1
ATOM 2405 C CA . HIS A 1 302 ? 21.020 -9.532 -24.732 1.00 93.44 302 HIS A CA 1
ATOM 2406 C C . HIS A 1 302 ? 22.028 -9.079 -23.663 1.00 93.44 302 HIS A C 1
ATOM 2408 O O . HIS A 1 302 ? 23.194 -9.473 -23.706 1.00 93.44 302 HIS A O 1
ATOM 2414 N N . ALA A 1 303 ? 21.581 -8.258 -22.707 1.00 90.94 303 ALA A N 1
ATOM 2415 C CA . ALA A 1 303 ? 22.446 -7.613 -21.718 1.00 90.94 303 ALA A CA 1
ATOM 2416 C C . ALA A 1 303 ? 23.137 -8.615 -20.766 1.00 90.94 303 ALA A C 1
ATOM 2418 O O . ALA A 1 303 ? 24.188 -8.337 -20.204 1.00 90.94 303 ALA A O 1
ATOM 2419 N N . GLU A 1 304 ? 22.609 -9.836 -20.642 1.00 90.31 304 GLU A N 1
ATOM 2420 C CA . GLU A 1 304 ? 23.270 -10.938 -19.922 1.00 90.31 304 GLU A CA 1
ATOM 2421 C C . GLU A 1 304 ? 24.563 -11.432 -20.605 1.00 90.31 304 GLU A C 1
ATOM 2423 O O . GLU A 1 304 ? 25.357 -12.147 -19.998 1.00 90.31 304 GLU A O 1
ATOM 2428 N N . ARG A 1 305 ? 24.774 -11.084 -21.884 1.00 89.31 305 ARG A N 1
ATOM 2429 C CA . ARG A 1 305 ? 25.899 -11.551 -22.716 1.00 89.31 305 ARG A CA 1
ATOM 2430 C C . ARG A 1 305 ? 27.000 -10.501 -22.890 1.00 89.31 305 ARG A C 1
ATOM 2432 O O . ARG A 1 305 ? 27.885 -10.700 -23.721 1.00 89.31 305 ARG A O 1
ATOM 2439 N N . GLY A 1 306 ? 26.933 -9.385 -22.164 1.00 87.56 306 GLY A N 1
ATOM 2440 C CA . GLY A 1 306 ? 27.872 -8.266 -22.263 1.00 87.56 306 GLY A CA 1
ATOM 2441 C C . GLY A 1 306 ? 27.152 -6.926 -22.407 1.00 87.56 306 GLY A C 1
ATOM 2442 O O . GLY A 1 306 ? 26.088 -6.728 -21.832 1.00 87.56 306 GLY A O 1
ATOM 2443 N N . MET A 1 307 ? 27.727 -5.996 -23.177 1.00 87.38 307 MET A N 1
ATOM 2444 C CA . MET A 1 307 ? 27.117 -4.676 -23.371 1.00 87.38 307 MET A CA 1
ATOM 2445 C C . MET A 1 307 ? 25.721 -4.779 -24.025 1.00 87.38 307 MET A C 1
ATOM 2447 O O . MET A 1 307 ? 25.588 -5.483 -25.035 1.00 87.38 307 MET A O 1
ATOM 2451 N N . PRO A 1 308 ? 24.697 -4.073 -23.494 1.00 92.06 308 PRO A N 1
ATOM 2452 C CA . PRO A 1 308 ? 23.356 -4.045 -24.073 1.00 92.06 308 PRO A CA 1
ATOM 2453 C C . PRO A 1 308 ? 23.372 -3.628 -25.549 1.00 92.06 308 PRO A C 1
ATOM 2455 O O . PRO A 1 308 ? 23.971 -2.620 -25.924 1.00 92.06 308 PRO A O 1
ATOM 2458 N N . ARG A 1 309 ? 22.704 -4.403 -26.407 1.00 93.62 309 ARG A N 1
ATOM 2459 C CA . ARG A 1 309 ? 22.632 -4.141 -27.851 1.00 93.62 309 ARG A CA 1
ATOM 2460 C C . ARG A 1 309 ? 21.481 -3.196 -28.191 1.00 93.62 309 ARG A C 1
ATOM 2462 O O . ARG A 1 309 ? 20.426 -3.303 -27.571 1.00 93.62 309 ARG A O 1
ATOM 2469 N N . PRO A 1 310 ? 21.621 -2.338 -29.216 1.00 96.12 310 PRO A N 1
ATOM 2470 C CA . PRO A 1 310 ? 20.499 -1.557 -29.715 1.00 96.12 310 PRO A CA 1
ATOM 2471 C C . PRO A 1 310 ? 19.314 -2.443 -30.121 1.00 96.12 310 PRO A C 1
ATOM 2473 O O . PRO A 1 310 ? 19.485 -3.399 -30.879 1.00 96.12 310 PRO A O 1
ATOM 2476 N N . ALA A 1 311 ? 18.114 -2.121 -29.640 1.00 96.38 311 ALA A N 1
ATOM 2477 C CA . ALA A 1 311 ? 16.891 -2.848 -29.959 1.00 96.38 311 ALA A CA 1
ATOM 2478 C C . ALA A 1 311 ? 15.642 -1.963 -29.862 1.00 96.38 311 ALA A C 1
ATOM 2480 O O . ALA A 1 311 ? 15.609 -0.952 -29.159 1.00 96.38 311 ALA A O 1
ATOM 2481 N N . HIS A 1 312 ? 14.582 -2.393 -30.545 1.00 96.81 312 HIS A N 1
ATOM 2482 C CA . HIS A 1 312 ? 13.232 -1.856 -30.418 1.00 96.81 312 HIS A CA 1
ATOM 2483 C C . HIS A 1 312 ? 12.251 -3.027 -30.358 1.00 96.81 312 HIS A C 1
ATOM 2485 O O . HIS A 1 312 ? 12.335 -3.948 -31.172 1.00 96.81 312 HIS A O 1
ATOM 2491 N N . ALA A 1 313 ? 11.331 -2.994 -29.399 1.00 97.38 313 ALA A N 1
ATOM 2492 C CA . ALA A 1 313 ? 10.287 -3.997 -29.248 1.00 97.38 313 ALA A CA 1
ATOM 2493 C C . ALA A 1 313 ? 8.950 -3.337 -28.907 1.00 97.38 313 ALA A C 1
ATOM 2495 O O . ALA A 1 313 ? 8.902 -2.281 -28.279 1.00 97.38 313 ALA A O 1
ATOM 2496 N N . THR A 1 314 ? 7.855 -3.972 -29.322 1.00 97.94 314 THR A N 1
ATOM 2497 C CA . THR A 1 314 ? 6.494 -3.582 -28.944 1.00 97.94 314 THR A CA 1
ATOM 2498 C C . THR A 1 314 ? 5.782 -4.780 -28.337 1.00 97.94 314 THR A C 1
ATOM 2500 O O . THR A 1 314 ? 5.729 -5.848 -28.944 1.00 97.94 314 THR A O 1
ATOM 2503 N N . TYR A 1 315 ? 5.191 -4.578 -27.167 1.00 97.75 315 TYR A N 1
ATOM 2504 C CA . TYR A 1 315 ? 4.466 -5.589 -26.409 1.00 97.75 315 TYR A CA 1
ATOM 2505 C C . TYR A 1 315 ? 2.981 -5.246 -26.369 1.00 97.75 315 TYR A C 1
ATOM 2507 O O . TYR A 1 315 ? 2.615 -4.073 -26.376 1.00 97.75 315 TYR A O 1
ATOM 2515 N N . SER A 1 316 ? 2.123 -6.266 -26.320 1.00 96.50 316 SER A N 1
ATOM 2516 C CA . SER A 1 316 ? 0.692 -6.094 -26.041 1.00 96.50 316 SER A CA 1
ATOM 2517 C C . SER A 1 316 ? 0.430 -6.465 -24.585 1.00 96.50 316 SER A C 1
ATOM 2519 O O . SER A 1 316 ? 0.882 -7.518 -24.140 1.00 96.50 316 SER A O 1
ATOM 2521 N N . LEU A 1 317 ? -0.280 -5.608 -23.855 1.00 92.94 317 LEU A N 1
ATOM 2522 C CA . LEU A 1 317 ? -0.556 -5.772 -22.430 1.00 92.94 317 LEU A CA 1
ATOM 2523 C C . LEU A 1 317 ? -2.017 -6.169 -22.211 1.00 92.94 317 LEU A C 1
ATOM 2525 O O . LEU A 1 317 ? -2.933 -5.569 -22.770 1.00 92.94 317 LEU A O 1
ATOM 2529 N N . SER A 1 318 ? -2.241 -7.185 -21.384 1.00 89.44 318 SER A N 1
ATOM 2530 C CA . SER A 1 318 ? -3.572 -7.680 -21.017 1.00 89.44 318 SER A CA 1
ATOM 2531 C C . SER A 1 318 ? -4.056 -7.105 -19.678 1.00 89.44 318 SER A C 1
ATOM 2533 O O . SER A 1 318 ? -3.386 -6.281 -19.058 1.00 89.44 318 SER A O 1
ATOM 2535 N N . GLY A 1 319 ? -5.227 -7.549 -19.212 1.00 90.62 319 GLY A N 1
ATOM 2536 C CA . GLY A 1 319 ? -5.754 -7.178 -17.898 1.00 90.62 319 GLY A CA 1
ATOM 2537 C C . GLY A 1 319 ? -6.155 -5.706 -17.834 1.00 90.62 319 GLY A C 1
ATOM 2538 O O . GLY A 1 319 ? -6.879 -5.221 -18.705 1.00 90.62 319 GLY A O 1
ATOM 2539 N N . VAL A 1 320 ? -5.673 -4.994 -16.814 1.00 89.62 320 VAL A N 1
ATOM 2540 C CA . VAL A 1 320 ? -6.018 -3.581 -16.565 1.00 89.62 320 VAL A CA 1
ATOM 2541 C C . VAL A 1 320 ? -5.562 -2.628 -17.672 1.00 89.62 320 VAL A C 1
ATOM 2543 O O . VAL A 1 320 ? -6.102 -1.534 -17.794 1.00 89.62 320 VAL A O 1
ATOM 2546 N N . HIS A 1 321 ? -4.619 -3.054 -18.516 1.00 87.31 321 HIS A N 1
ATOM 2547 C CA . HIS A 1 321 ? -4.140 -2.284 -19.665 1.00 87.31 321 HIS A CA 1
ATOM 2548 C C . HIS A 1 321 ? -5.050 -2.397 -20.898 1.00 87.31 321 HIS A C 1
ATOM 2550 O O . HIS A 1 321 ? -4.808 -1.730 -21.902 1.00 87.31 321 HIS A O 1
ATOM 2556 N N . GLY A 1 322 ? -6.086 -3.245 -20.866 1.00 84.56 322 GLY A N 1
ATOM 2557 C CA . GLY A 1 322 ? -7.134 -3.275 -21.892 1.00 84.56 322 GLY A CA 1
ATOM 2558 C C . GLY A 1 322 ? -6.661 -3.602 -23.314 1.00 84.56 322 GLY A C 1
ATOM 2559 O O . GLY A 1 322 ? -7.267 -3.134 -24.274 1.00 84.56 322 GLY A O 1
ATOM 2560 N N . GLY A 1 323 ? -5.575 -4.364 -23.481 1.00 83.75 323 GLY A N 1
ATOM 2561 C CA . GLY A 1 323 ? -5.023 -4.690 -24.803 1.00 83.75 323 GLY A CA 1
ATOM 2562 C C . GLY A 1 323 ? -4.136 -3.595 -25.405 1.00 83.75 323 GLY A C 1
ATOM 2563 O O . GLY A 1 323 ? -3.710 -3.723 -26.555 1.00 83.75 323 GLY A O 1
ATOM 2564 N N . GLN A 1 324 ? -3.856 -2.519 -24.662 1.00 91.19 324 GLN A N 1
ATOM 2565 C CA . GLN A 1 324 ? -2.942 -1.471 -25.106 1.00 91.19 324 GLN A CA 1
ATOM 2566 C C . GLN A 1 324 ? -1.532 -2.019 -25.334 1.00 91.19 324 GLN A C 1
ATOM 2568 O O . GLN A 1 324 ? -1.126 -3.046 -24.786 1.00 91.19 324 GLN A O 1
ATOM 2573 N N . LYS A 1 325 ? -0.771 -1.314 -26.168 1.00 96.81 325 LYS A N 1
ATOM 2574 C CA . LYS A 1 325 ? 0.600 -1.685 -26.508 1.00 96.81 325 LYS A CA 1
ATOM 2575 C C . LYS A 1 325 ? 1.596 -0.754 -25.836 1.00 96.81 325 LYS A C 1
ATOM 2577 O O . LYS A 1 325 ? 1.297 0.416 -25.632 1.00 96.81 325 LYS A O 1
ATOM 2582 N N . ILE A 1 326 ? 2.783 -1.260 -25.543 1.00 97.94 326 ILE A N 1
ATOM 2583 C CA . ILE A 1 326 ? 3.915 -0.488 -25.024 1.00 97.94 326 ILE A CA 1
ATOM 2584 C C . ILE A 1 326 ? 5.129 -0.735 -25.921 1.00 97.94 326 ILE A C 1
ATOM 2586 O O . ILE A 1 326 ? 5.377 -1.874 -26.316 1.00 97.94 326 ILE A O 1
ATOM 2590 N N . ALA A 1 327 ? 5.859 0.320 -26.280 1.00 98.12 327 ALA A N 1
ATOM 2591 C CA . ALA A 1 327 ? 7.051 0.236 -27.120 1.00 98.12 327 ALA A CA 1
ATOM 2592 C C . ALA A 1 327 ? 8.295 0.702 -26.359 1.00 98.12 327 ALA A C 1
ATOM 2594 O O . ALA A 1 327 ? 8.274 1.755 -25.723 1.00 98.12 327 ALA A O 1
ATOM 2595 N N . LEU A 1 328 ? 9.364 -0.094 -26.420 1.00 98.38 328 LEU A N 1
ATOM 2596 C CA . LEU A 1 328 ? 10.632 0.140 -25.730 1.00 98.38 328 LEU A CA 1
ATOM 2597 C C . LEU A 1 328 ? 11.763 0.214 -26.744 1.00 98.38 328 LEU A C 1
ATOM 2599 O O . LEU A 1 328 ? 11.834 -0.619 -27.649 1.00 98.38 328 LEU A O 1
ATOM 2603 N N . ARG A 1 329 ? 12.672 1.171 -26.575 1.00 97.50 329 ARG A N 1
ATOM 2604 C CA . ARG A 1 329 ? 13.814 1.362 -27.465 1.00 97.50 329 ARG A CA 1
ATOM 2605 C C . ARG A 1 329 ? 15.088 1.675 -26.693 1.00 97.50 329 ARG A C 1
ATOM 2607 O O . ARG A 1 329 ? 15.086 2.505 -25.787 1.00 97.50 329 ARG A O 1
ATOM 2614 N N . PHE A 1 330 ? 16.174 1.043 -27.121 1.00 96.25 330 PHE A N 1
ATOM 2615 C CA . PHE A 1 330 ? 17.525 1.271 -26.629 1.00 96.25 330 PHE A CA 1
ATOM 2616 C C . PHE A 1 330 ? 18.512 1.352 -27.810 1.00 96.25 330 PHE A C 1
ATOM 2618 O O . PHE A 1 330 ? 18.374 0.555 -28.741 1.00 96.25 330 PHE A O 1
ATOM 2625 N N . PRO A 1 331 ? 19.508 2.257 -27.807 1.00 93.88 331 PRO A N 1
ATOM 2626 C CA . PRO A 1 331 ? 19.627 3.431 -26.936 1.00 93.88 331 PRO A CA 1
ATOM 2627 C C . PRO A 1 331 ? 18.391 4.338 -27.011 1.00 93.88 331 PRO A C 1
ATOM 2629 O O . PRO A 1 331 ? 17.617 4.255 -27.968 1.00 93.88 331 PRO A O 1
ATOM 2632 N N . ALA A 1 332 ? 18.176 5.182 -26.003 1.00 89.00 332 ALA A N 1
ATOM 2633 C CA . ALA A 1 332 ? 17.027 6.088 -25.962 1.00 89.00 332 ALA A CA 1
ATOM 2634 C C . ALA A 1 332 ? 17.084 7.238 -26.982 1.00 89.00 332 ALA A C 1
ATOM 2636 O O . ALA A 1 332 ? 16.055 7.850 -27.259 1.00 89.00 332 ALA A O 1
ATOM 2637 N N . GLU A 1 333 ? 18.231 7.499 -27.602 1.00 81.81 333 GLU A N 1
ATOM 2638 C CA . GLU A 1 333 ? 18.413 8.463 -28.693 1.00 81.81 333 GLU A CA 1
ATOM 2639 C C . GLU A 1 333 ? 18.243 7.778 -30.041 1.00 81.81 333 GLU A C 1
ATOM 2641 O O . GLU A 1 333 ? 18.701 6.650 -30.235 1.00 81.81 333 GLU A O 1
ATOM 2646 N N . ALA A 1 334 ? 17.536 8.405 -30.981 1.00 60.78 334 ALA A N 1
ATOM 2647 C CA . ALA A 1 334 ? 17.538 7.904 -32.350 1.00 60.78 334 ALA A CA 1
ATOM 2648 C C . ALA A 1 334 ? 18.959 8.102 -32.891 1.00 60.78 334 ALA A C 1
ATOM 2650 O O . ALA A 1 334 ? 19.421 9.238 -32.932 1.00 60.78 334 ALA A O 1
ATOM 2651 N N . GLN A 1 335 ? 19.660 7.022 -33.254 1.00 42.22 335 GLN A N 1
ATOM 2652 C CA . GLN A 1 335 ? 21.021 7.144 -33.776 1.00 42.22 335 GLN A CA 1
ATOM 2653 C C . GLN A 1 335 ? 21.005 8.041 -35.021 1.00 42.22 335 GLN A C 1
ATOM 2655 O O . GLN A 1 335 ? 20.500 7.650 -36.072 1.00 42.22 335 GLN A O 1
ATOM 2660 N N . SER A 1 336 ? 21.553 9.244 -34.878 1.00 37.09 336 SER A N 1
ATOM 2661 C CA . SER A 1 336 ? 22.114 10.009 -35.984 1.00 37.09 336 SER A CA 1
ATOM 2662 C C . SER A 1 336 ? 23.588 9.621 -36.020 1.00 37.09 336 SER A C 1
ATOM 2664 O O . SER A 1 336 ? 24.255 9.705 -34.993 1.00 37.09 336 SER A O 1
ATOM 2666 N N . THR A 1 337 ? 24.084 9.109 -37.143 1.00 27.61 337 THR A N 1
ATOM 2667 C CA . THR A 1 337 ? 25.476 8.655 -37.280 1.00 27.61 337 THR A CA 1
ATOM 2668 C C . THR A 1 337 ? 26.447 9.769 -36.852 1.00 27.61 337 THR A C 1
ATOM 2670 O O . THR A 1 337 ? 26.362 10.857 -37.425 1.00 27.61 337 THR A O 1
ATOM 2673 N N . PRO A 1 338 ? 27.353 9.552 -35.881 1.00 30.84 338 PRO A N 1
ATOM 2674 C CA . PRO A 1 338 ? 28.298 10.588 -35.480 1.00 30.84 338 PRO A CA 1
ATOM 2675 C C . PRO A 1 338 ? 29.532 10.590 -36.403 1.00 30.84 338 PRO A C 1
ATOM 2677 O O . PRO A 1 338 ? 29.982 9.511 -36.798 1.00 30.84 338 PRO A O 1
ATOM 2680 N N . PRO A 1 339 ? 30.100 11.761 -36.753 1.00 31.77 339 PRO A N 1
ATOM 2681 C CA . PRO A 1 339 ? 31.485 11.870 -37.192 1.00 31.77 339 PRO A CA 1
ATOM 2682 C C . PRO A 1 339 ? 32.448 11.841 -35.995 1.00 31.77 339 PRO A C 1
ATOM 2684 O O . PRO A 1 339 ? 32.066 12.122 -34.861 1.00 31.77 339 PRO A O 1
ATOM 2687 N N . ASP A 1 340 ? 33.685 11.478 -36.317 1.00 31.16 340 ASP A N 1
ATOM 2688 C CA . ASP A 1 340 ? 34.762 10.987 -35.458 1.00 31.16 340 ASP A CA 1
ATOM 2689 C C . ASP A 1 340 ? 35.208 11.870 -34.273 1.00 31.16 340 ASP A C 1
ATOM 2691 O O . ASP A 1 340 ? 34.983 13.078 -34.211 1.00 31.16 340 ASP A O 1
ATOM 2695 N N . ALA A 1 341 ? 35.864 11.181 -33.334 1.00 35.28 341 ALA A N 1
ATOM 2696 C CA . ALA A 1 341 ? 36.354 11.605 -32.025 1.00 35.28 341 ALA A CA 1
ATOM 2697 C C . ALA A 1 341 ? 37.469 12.669 -32.041 1.00 35.28 341 ALA A C 1
ATOM 2699 O O . ALA A 1 341 ? 38.182 12.795 -33.028 1.00 35.28 341 ALA A O 1
ATOM 2700 N N . ASP A 1 342 ? 37.684 13.330 -30.890 1.00 29.25 342 ASP A N 1
ATOM 2701 C CA . ASP A 1 342 ? 39.013 13.374 -30.255 1.00 29.25 342 ASP A CA 1
ATOM 2702 C C . ASP A 1 342 ? 38.999 13.847 -28.778 1.00 29.25 342 ASP A C 1
ATOM 2704 O O . ASP A 1 342 ? 38.111 14.549 -28.305 1.00 29.25 342 ASP A O 1
ATOM 2708 N N . THR A 1 343 ? 40.023 13.356 -28.075 1.00 32.81 343 THR A N 1
ATOM 2709 C CA . THR A 1 343 ? 40.373 13.217 -26.640 1.00 32.81 343 THR A CA 1
ATOM 2710 C C . THR A 1 343 ? 40.556 14.456 -25.743 1.00 32.81 343 THR A C 1
ATOM 2712 O O . THR A 1 343 ? 41.070 15.467 -26.206 1.00 32.81 343 THR A O 1
ATOM 2715 N N . ALA A 1 344 ? 40.398 14.271 -24.413 1.00 27.33 344 ALA A N 1
ATOM 2716 C CA . ALA A 1 344 ? 41.412 14.588 -23.373 1.00 27.33 344 ALA A CA 1
ATOM 2717 C C . ALA A 1 344 ? 40.995 14.065 -21.970 1.00 27.33 344 ALA A C 1
ATOM 2719 O O . ALA A 1 344 ? 39.822 14.123 -21.619 1.00 27.33 344 ALA A O 1
ATOM 2720 N N . GLY A 1 345 ? 41.949 13.532 -21.187 1.00 31.97 345 GLY A N 1
ATOM 2721 C CA . GLY A 1 345 ? 41.721 12.827 -19.909 1.00 31.97 345 GLY A CA 1
ATOM 2722 C C . GLY A 1 345 ? 41.876 13.656 -18.622 1.00 31.97 345 GLY A C 1
ATOM 2723 O O . GLY A 1 345 ? 42.285 14.814 -18.665 1.00 31.97 345 GLY A O 1
ATOM 2724 N N . SER A 1 346 ? 41.597 13.028 -17.471 1.00 30.48 346 SER A N 1
ATOM 2725 C CA . SER A 1 346 ? 41.850 13.571 -16.126 1.00 30.48 346 SER A CA 1
ATOM 2726 C C . SER A 1 346 ? 42.612 12.579 -15.231 1.00 30.48 346 SER A C 1
ATOM 2728 O O . SER A 1 346 ? 42.610 11.367 -15.453 1.00 30.48 346 SER A O 1
ATOM 2730 N N . SER A 1 347 ? 43.331 13.136 -14.256 1.00 35.16 347 SER A N 1
ATOM 2731 C CA . SER A 1 347 ? 44.213 12.471 -13.294 1.00 35.16 347 SER A CA 1
ATOM 2732 C C . SER A 1 347 ? 43.524 12.199 -11.951 1.00 35.16 347 SER A C 1
ATOM 2734 O O . SER A 1 347 ? 42.799 13.055 -11.454 1.00 35.16 347 SER A O 1
ATOM 2736 N N . ASN A 1 348 ? 43.850 11.055 -11.342 1.00 44.75 348 ASN A N 1
ATOM 2737 C CA . ASN A 1 348 ? 43.433 10.609 -10.007 1.00 44.75 348 ASN A CA 1
ATOM 2738 C C . ASN A 1 348 ? 44.242 11.291 -8.888 1.00 44.75 348 ASN A C 1
ATOM 2740 O O . ASN A 1 348 ? 45.469 11.171 -8.902 1.00 44.75 348 ASN A O 1
ATOM 2744 N N . ALA A 1 349 ? 43.576 11.916 -7.906 1.00 42.72 349 ALA A N 1
ATOM 2745 C CA . ALA A 1 349 ? 44.185 12.237 -6.602 1.00 42.72 349 ALA A CA 1
ATOM 2746 C C . ALA A 1 349 ? 43.214 12.523 -5.426 1.00 42.72 349 ALA A C 1
ATOM 2748 O O . ALA A 1 349 ? 43.693 12.538 -4.299 1.00 42.72 349 ALA A O 1
ATOM 2749 N N . ASP A 1 350 ? 41.898 12.694 -5.627 1.00 44.19 350 ASP A N 1
ATOM 2750 C CA . ASP A 1 350 ? 40.998 13.184 -4.553 1.00 44.19 350 ASP A CA 1
ATOM 2751 C C . ASP A 1 350 ? 40.038 12.132 -3.945 1.00 44.19 350 ASP A C 1
ATOM 2753 O O . ASP A 1 350 ? 39.194 12.469 -3.126 1.00 44.19 350 ASP A O 1
ATOM 2757 N N . GLN A 1 351 ? 40.156 10.843 -4.288 1.00 44.78 351 GLN A N 1
ATOM 2758 C CA . GLN A 1 351 ? 39.156 9.819 -3.913 1.00 44.78 351 GLN A CA 1
ATOM 2759 C C . GLN A 1 351 ? 39.295 9.208 -2.503 1.00 44.78 351 GLN A C 1
ATOM 2761 O O . GLN A 1 351 ? 38.387 8.504 -2.069 1.00 44.78 351 GLN A O 1
ATOM 2766 N N . ASP A 1 352 ? 40.377 9.481 -1.769 1.00 43.25 352 ASP A N 1
ATOM 2767 C CA . ASP A 1 352 ? 40.636 8.818 -0.476 1.00 43.25 352 ASP A CA 1
ATOM 2768 C C . ASP A 1 352 ? 40.196 9.638 0.757 1.00 43.25 352 ASP A C 1
ATOM 2770 O O . ASP A 1 352 ? 40.165 9.100 1.861 1.00 43.25 352 ASP A O 1
ATOM 2774 N N . ALA A 1 353 ? 39.820 10.915 0.602 1.00 43.31 353 ALA A N 1
ATOM 2775 C CA . ALA A 1 353 ? 39.367 11.758 1.720 1.00 43.31 353 ALA A CA 1
ATOM 2776 C C . ALA A 1 353 ? 37.854 11.640 2.005 1.00 43.31 353 ALA A C 1
ATOM 2778 O O . ALA A 1 353 ? 37.438 11.750 3.157 1.00 43.31 353 ALA A O 1
ATOM 2779 N N . ASP A 1 354 ? 37.043 11.350 0.983 1.00 46.31 354 ASP A N 1
ATOM 2780 C CA . ASP A 1 354 ? 35.575 11.351 1.084 1.00 46.31 354 ASP A CA 1
ATOM 2781 C C . ASP A 1 354 ? 35.003 10.050 1.688 1.00 46.31 354 ASP A C 1
ATOM 2783 O O . ASP A 1 354 ? 33.925 10.043 2.284 1.00 46.31 354 ASP A O 1
ATOM 2787 N N . MET A 1 355 ? 35.744 8.939 1.604 1.00 41.09 355 MET A N 1
ATOM 2788 C CA . MET A 1 355 ? 35.321 7.643 2.159 1.00 41.09 355 MET A CA 1
ATOM 2789 C C . MET A 1 355 ? 35.408 7.586 3.692 1.00 41.09 355 MET A C 1
ATOM 2791 O O . MET A 1 355 ? 34.590 6.926 4.331 1.00 41.09 355 MET A O 1
ATOM 2795 N N . GLU A 1 356 ? 36.344 8.320 4.299 1.00 42.50 356 GLU A N 1
ATOM 2796 C CA . GLU A 1 356 ? 36.533 8.345 5.758 1.00 42.50 356 GLU A CA 1
ATOM 2797 C C . GLU A 1 356 ? 35.458 9.198 6.470 1.00 42.50 356 GLU A C 1
ATOM 2799 O O . GLU A 1 356 ? 35.113 8.954 7.631 1.00 42.50 356 GLU A O 1
ATOM 280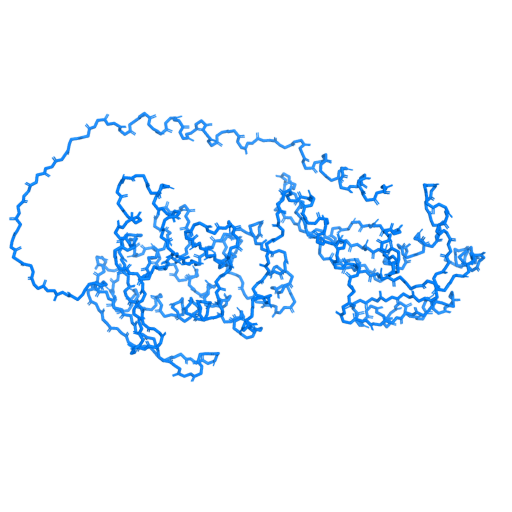4 N N . GLU A 1 357 ? 34.881 10.181 5.768 1.00 44.62 357 GLU A N 1
ATOM 2805 C CA . GLU A 1 357 ? 33.782 11.020 6.264 1.00 44.62 357 GLU A CA 1
ATOM 2806 C C . GLU A 1 357 ? 32.422 10.301 6.149 1.00 44.62 357 GLU A C 1
ATOM 2808 O O . GLU A 1 357 ? 31.600 10.369 7.069 1.00 44.62 357 GLU A O 1
ATOM 2813 N N . LEU A 1 358 ? 32.233 9.502 5.091 1.00 40.16 358 LEU A N 1
ATOM 2814 C CA . LEU A 1 358 ? 31.068 8.633 4.895 1.00 40.16 358 LEU A CA 1
ATOM 2815 C C . LEU A 1 358 ? 30.997 7.495 5.933 1.00 40.16 358 LEU A C 1
ATOM 2817 O O . LEU A 1 358 ? 29.923 7.200 6.460 1.00 40.16 358 LEU A O 1
ATOM 2821 N N . GLU A 1 359 ? 32.130 6.890 6.303 1.00 42.41 359 GLU A N 1
ATOM 2822 C CA . GLU A 1 359 ? 32.172 5.846 7.342 1.00 42.41 359 GLU A CA 1
ATOM 2823 C C . GLU A 1 359 ? 31.929 6.389 8.760 1.00 42.41 359 GLU A C 1
ATOM 2825 O O . GLU A 1 359 ? 31.324 5.700 9.588 1.00 42.41 359 GLU A O 1
ATOM 2830 N N . LYS A 1 360 ? 32.289 7.653 9.026 1.00 39.03 360 LYS A N 1
ATOM 2831 C CA . LYS A 1 360 ? 31.881 8.370 10.248 1.00 39.03 360 LYS A CA 1
ATOM 2832 C C . LYS A 1 360 ? 30.383 8.666 10.281 1.00 39.03 360 LYS A C 1
ATOM 2834 O O . LYS A 1 360 ? 29.773 8.557 11.340 1.00 39.03 360 LYS A O 1
ATOM 2839 N N . PHE A 1 361 ? 29.787 8.998 9.137 1.00 34.78 361 PHE A N 1
ATOM 2840 C CA . PHE A 1 361 ? 28.355 9.277 9.013 1.00 34.78 361 PHE A CA 1
ATOM 2841 C C . PHE A 1 361 ? 27.485 8.020 9.216 1.00 34.78 361 PHE A C 1
ATOM 2843 O O . PHE A 1 361 ? 26.407 8.092 9.805 1.00 34.78 361 PHE A O 1
ATOM 2850 N N . ILE A 1 362 ? 27.974 6.848 8.796 1.00 36.50 362 ILE A N 1
ATOM 2851 C CA . ILE A 1 362 ? 27.277 5.556 8.939 1.00 36.50 362 ILE A CA 1
ATOM 2852 C C . ILE A 1 362 ? 27.342 5.009 10.382 1.00 36.50 362 ILE A C 1
ATOM 2854 O O . ILE A 1 362 ? 26.431 4.299 10.813 1.00 36.50 362 ILE A O 1
ATOM 2858 N N . GLN A 1 363 ? 28.372 5.351 11.166 1.00 36.53 363 GLN A N 1
ATOM 2859 C CA . GLN A 1 363 ? 28.527 4.859 12.545 1.00 36.53 363 GLN A CA 1
ATOM 2860 C C . GLN A 1 363 ? 27.609 5.527 13.584 1.00 36.53 363 GLN A C 1
ATOM 2862 O O . GLN A 1 363 ? 27.384 4.936 14.641 1.00 36.53 363 GLN A O 1
ATOM 2867 N N . ASP A 1 364 ? 27.006 6.681 13.284 1.00 34.25 364 ASP A N 1
ATOM 2868 C CA . ASP A 1 364 ? 26.108 7.391 14.214 1.00 34.25 364 ASP A CA 1
ATOM 2869 C C . ASP A 1 364 ? 24.678 6.804 14.283 1.00 34.25 364 ASP A C 1
ATOM 2871 O O . ASP A 1 364 ? 23.836 7.279 15.047 1.00 34.25 364 ASP A O 1
ATOM 2875 N N . TRP A 1 365 ? 24.390 5.727 13.541 1.00 36.12 365 TRP A N 1
ATOM 2876 C CA . TRP A 1 365 ? 23.064 5.092 13.465 1.00 36.12 365 TRP A CA 1
ATOM 2877 C C . TRP A 1 365 ? 22.928 3.770 14.241 1.00 36.12 365 TRP A C 1
ATOM 2879 O O . TRP A 1 365 ? 22.172 2.877 13.856 1.00 36.12 365 TRP A O 1
ATOM 2889 N N . HIS A 1 366 ? 23.589 3.646 15.395 1.00 37.56 366 HIS A N 1
ATOM 2890 C CA . HIS A 1 366 ? 23.372 2.512 16.300 1.00 37.56 366 HIS A CA 1
ATOM 2891 C C . HIS A 1 366 ? 23.315 2.916 17.783 1.00 37.56 366 HIS A C 1
ATOM 2893 O O . HIS A 1 366 ? 24.338 2.961 18.456 1.00 37.56 366 HIS A O 1
ATOM 2899 N N . TRP A 1 367 ? 22.096 3.125 18.308 1.00 39.28 367 TRP A N 1
ATOM 2900 C CA . TRP A 1 367 ? 21.528 2.494 19.522 1.00 39.28 367 TRP A CA 1
ATOM 2901 C C . TRP A 1 367 ? 20.367 3.319 20.107 1.00 39.28 367 TRP A C 1
ATOM 2903 O O . TRP A 1 367 ? 20.444 4.528 20.286 1.00 39.28 367 TRP A O 1
ATOM 2913 N N . ASP A 1 368 ? 19.283 2.608 20.415 1.00 55.56 368 ASP A N 1
ATOM 2914 C CA . ASP A 1 368 ? 17.947 3.112 20.722 1.00 55.56 368 ASP A CA 1
ATOM 2915 C C . ASP A 1 368 ? 17.596 3.049 22.226 1.00 55.56 368 ASP A C 1
ATOM 2917 O O . ASP A 1 368 ? 17.587 1.960 22.820 1.00 55.56 368 ASP A O 1
ATOM 2921 N N . GLU A 1 369 ? 17.277 4.225 22.786 1.00 36.34 369 GLU A N 1
ATOM 2922 C CA . GLU A 1 369 ? 16.532 4.493 24.037 1.00 36.34 369 GLU A CA 1
ATOM 2923 C C . GLU A 1 369 ? 15.160 5.164 23.730 1.00 36.34 369 GLU A C 1
ATOM 2925 O O . GLU A 1 369 ? 14.276 5.253 24.583 1.00 36.34 369 GLU A O 1
ATOM 2930 N N . ALA A 1 370 ? 14.942 5.579 22.476 1.00 42.19 370 ALA A N 1
ATOM 2931 C CA . ALA A 1 370 ? 13.807 6.365 22.011 1.00 42.19 370 ALA A CA 1
ATOM 2932 C C . ALA A 1 370 ? 12.550 5.529 21.731 1.00 42.19 370 ALA A C 1
ATOM 2934 O O . ALA A 1 370 ? 11.460 6.020 21.980 1.00 42.19 370 ALA A O 1
ATOM 2935 N N . SER A 1 371 ? 12.639 4.273 21.288 1.00 39.44 371 SER A N 1
ATOM 2936 C CA . SER A 1 371 ? 11.455 3.447 21.000 1.00 39.44 371 SER A CA 1
ATOM 2937 C C . SER A 1 371 ? 10.708 3.044 22.272 1.00 39.44 371 SER A C 1
ATOM 2939 O O . SER A 1 371 ? 9.482 2.936 22.261 1.00 39.44 371 SER A O 1
ATOM 2941 N N . HIS A 1 372 ? 11.421 2.865 23.393 1.00 39.09 372 HIS A N 1
ATOM 2942 C CA . HIS A 1 372 ? 10.798 2.600 24.696 1.00 39.09 372 HIS A CA 1
ATOM 2943 C C . HIS A 1 372 ? 10.083 3.853 25.217 1.00 39.09 372 HIS A C 1
ATOM 2945 O O . HIS A 1 372 ? 8.959 3.776 25.714 1.00 39.09 372 HIS A O 1
ATOM 2951 N N . GLU A 1 373 ? 10.712 5.016 25.051 1.00 41.56 373 GLU A N 1
ATOM 2952 C CA . GLU A 1 373 ? 10.140 6.298 25.443 1.00 41.56 373 GLU A CA 1
ATOM 2953 C C . GLU A 1 373 ? 9.002 6.730 24.502 1.00 41.56 373 GLU A C 1
ATOM 2955 O O . GLU A 1 373 ? 8.005 7.238 24.986 1.00 41.56 373 GLU A O 1
ATOM 2960 N N . ILE A 1 374 ? 9.052 6.431 23.200 1.00 41.34 374 ILE A N 1
ATOM 2961 C CA . ILE A 1 374 ? 7.953 6.649 22.242 1.00 41.34 374 ILE A CA 1
ATOM 2962 C C . ILE A 1 374 ? 6.770 5.741 22.577 1.00 41.34 374 ILE A C 1
ATOM 2964 O O . ILE A 1 374 ? 5.646 6.226 22.656 1.00 41.34 374 ILE A O 1
ATOM 2968 N N . ALA A 1 375 ? 6.991 4.454 22.864 1.00 39.28 375 ALA A N 1
ATOM 2969 C CA . ALA A 1 375 ? 5.916 3.568 23.316 1.00 39.28 375 ALA A CA 1
ATOM 2970 C C . ALA A 1 375 ? 5.285 4.060 24.637 1.00 39.28 375 ALA A C 1
ATOM 2972 O O . ALA A 1 375 ? 4.065 4.003 24.812 1.00 39.28 375 ALA A O 1
ATOM 2973 N N . ARG A 1 376 ? 6.098 4.610 25.551 1.00 40.41 376 ARG A N 1
ATOM 2974 C CA . ARG A 1 376 ? 5.642 5.216 26.810 1.00 40.41 376 ARG A CA 1
ATOM 2975 C C . ARG A 1 376 ? 4.911 6.551 26.596 1.00 40.41 376 ARG A C 1
ATOM 2977 O O . ARG A 1 376 ? 3.892 6.783 27.243 1.00 40.41 376 ARG A O 1
ATOM 2984 N N . GLN A 1 377 ? 5.398 7.406 25.699 1.00 38.50 377 GLN A N 1
ATOM 2985 C CA . GLN A 1 377 ? 4.848 8.726 25.371 1.00 38.50 377 GLN A CA 1
ATOM 2986 C C . GLN A 1 377 ? 3.559 8.616 24.564 1.00 38.50 377 GLN A C 1
ATOM 2988 O O . GLN A 1 377 ? 2.598 9.297 24.901 1.00 38.50 377 GLN A O 1
ATOM 2993 N N . MET A 1 378 ? 3.481 7.706 23.590 1.00 37.78 378 MET A N 1
ATOM 2994 C CA . MET A 1 378 ? 2.225 7.361 22.920 1.00 37.78 378 MET A CA 1
ATOM 2995 C C . MET A 1 378 ? 1.223 6.786 23.917 1.00 37.78 378 MET A C 1
ATOM 2997 O O . MET A 1 378 ? 0.062 7.175 23.909 1.00 37.78 378 MET A O 1
ATOM 3001 N N . GLY A 1 379 ? 1.674 5.933 24.843 1.00 35.12 379 GLY A N 1
ATOM 3002 C CA . GLY A 1 379 ? 0.856 5.507 25.974 1.00 35.12 379 GLY A CA 1
ATOM 3003 C C . GLY A 1 379 ? 0.306 6.695 26.771 1.00 35.12 379 GLY A C 1
ATOM 3004 O O . GLY A 1 379 ? -0.886 6.731 27.034 1.00 35.12 379 GLY A O 1
ATOM 3005 N N . ALA A 1 380 ? 1.139 7.681 27.117 1.00 34.47 380 ALA A N 1
ATOM 3006 C CA . ALA A 1 380 ? 0.762 8.836 27.938 1.00 34.47 380 ALA A CA 1
ATOM 3007 C C . ALA A 1 380 ? -0.093 9.898 27.212 1.00 34.47 380 ALA A C 1
ATOM 3009 O O . ALA A 1 380 ? -1.001 10.449 27.832 1.00 34.47 380 ALA A O 1
ATOM 3010 N N . PHE A 1 381 ? 0.162 10.164 25.926 1.00 30.88 381 PHE A N 1
ATOM 3011 C CA . PHE A 1 381 ? -0.612 11.084 25.078 1.00 30.88 381 PHE A CA 1
ATOM 3012 C C . PHE A 1 381 ? -2.065 10.618 24.923 1.00 30.88 381 PHE A C 1
ATOM 3014 O O . PHE A 1 381 ? -2.978 11.429 24.915 1.00 30.88 381 PHE A O 1
ATOM 3021 N N . LEU A 1 382 ? -2.291 9.302 24.904 1.00 32.09 382 LEU A N 1
ATOM 3022 C CA . LEU A 1 382 ? -3.617 8.689 24.780 1.00 32.09 382 LEU A CA 1
ATOM 3023 C C . LEU A 1 382 ? -4.417 8.627 26.096 1.00 32.09 382 LEU A C 1
ATOM 3025 O O . LEU A 1 382 ? -5.524 8.084 26.116 1.00 32.09 382 LEU A O 1
ATOM 3029 N N . PHE A 1 383 ? -3.857 9.141 27.198 1.00 30.98 383 PHE A N 1
ATOM 3030 C CA . PHE A 1 383 ? -4.516 9.266 28.506 1.00 30.98 383 PHE A CA 1
ATOM 3031 C C . PHE A 1 383 ? -4.674 10.723 28.978 1.00 30.98 383 PHE A C 1
ATOM 3033 O O . PHE A 1 383 ? -5.087 10.932 30.124 1.00 30.98 383 PHE A O 1
ATOM 3040 N N . GLN A 1 384 ? -4.355 11.704 28.130 1.00 31.22 384 GLN A N 1
ATOM 3041 C CA . GLN A 1 384 ? -4.787 13.100 28.279 1.00 31.22 384 GLN A CA 1
ATOM 3042 C C . GLN A 1 384 ? -6.025 13.327 27.417 1.00 31.22 384 GLN A C 1
ATOM 3044 O O . GLN A 1 384 ? -6.902 14.089 27.882 1.00 31.22 384 GLN A O 1
#

Secondary structure (DSSP, 8-state):
-HHHHHHHHTSPBPS-EEEEEEEE-SS-B--SSS--B--EEEEEEETTT--EEEEEEESSPPPHHHHHHHHHHHHH--STTGGG-SB-SEEEES-HHHHHHHHHHHHHTT-EEEE-S--HHHHHHHHHHHHHHHTSPPPPPGGGSTT--HHHHHHHHHHHHHHHHH-GGGTS-TT--EEEESSTTS-EEEEEEE-TTSS-EEEEEESSHHHHHHHHSSS-HHHHGGGS-EEEEEEE-GGGS-HHHHHHHHHHT----STT-EEEEEEE-TTPPS-BPPPHHHHHHHHHHHHHHHHIIIIIS-GGGSSPPPEEEEEE--GGGTT-EEEEEESSS--PPPPPP--------STTSHHHHHHHHHHT----SHHHHHHHHHHHHTT-

Radius of gyration: 26.8 Å; chains: 1; bounding box: 73×38×76 Å

Foldseek 3Di:
DVVLLVVQLPFAEDQWEKEWEWAFALAWQPDPPDHIDTWIKIWIATQPPLATLDIDTGRDRDDLVRSVVRLSDSLCGDPLGNVNNGHYQEYEYQDPVSQVVCQVVVVSSNYGYYYDNDDVSVVVVSQVLNCVLVVHHFQDAQVVFPPDDLQLVLLLLVLLLVLVVLPLLCQFDQLQWKWKDWQPPHQTKTKGQDQVVPPWGWIKIFRDVVLSCQCPDPPPNVVRVLAGKIKIWTFAAPNPDRPVNVRSCVVVVRDANDRRGDIDIAIHDHPDDGRDGDHSVVSSRRSQCSNCVSVCSCVAQVSVVPGGDWGKDKDFDDDPSPRGIMIITPNNDDDDDDDDDDDDDDDDDDPPPVVVVVVVVVVVPDDDPVSVVSVVVSVVVSSD